Protein AF-A0A2T9YBQ9-F1 (afdb_monomer_lite)

Secondary structure (DSSP, 8-state):
-HHHHHHHHHTT--HHHHHHHHHS-TTTSS-GGGS-HHHHHHHHHHHHHHHS---HHHHHTEEEEEEEE-SSEEEEEEEEEEEEETTEEEEEEEEEE--S-TTS-HHHHHHHHHHHS-SS--EEEETTEEEEEEEBS-EETTEEEEEPPHHHHHHHHHHHHHTTS-TTPPPPPTTSSSSHHHHTTT--SSSSSTT---S-THHHHHH--SSSPPP-HHHHHHHHHHHHHHHHHHHTT-----EEEE---SHHHHHHHHHHTS-HHHHHHHHHHHHHHHHHHTT---SEEEETTSHHHHHHHHHHHHHHHHTT-EEEEEEEEEEETTTTEEE-GGGEEEEE-TTT--EEEEETTT--EEEEEEEEEEEE-GGGGHHHHHHHHHTTSSEEESHHHHHHHHHHHHH----EE-EEETTT--SSPEETTEEEEEE-HHHHHHTHHHHTTTTTT-SS-TTS--S-SEEEEEGGGHHIIIIIHHHHHHHHT-PPPSEEEEEPPEEETTEEP-GGGT----HHHHHHHH-HHHHHHHHHHH--SSS-EEE-HHHHHHHIIIIIIIIIIHHHHHHT-TT----HHHHHHHHHHTTTSPPPTTTHHHHHHHHHHHHHHHHHHHTT-HHHHHHHHHHHHHHHHHHHHHH-HHHHTT---SHHHHHHHHHHHHHHHHHHHHHHHHHTTT-HHHHHHHHHHTT--GGG-SGGGGSTTTTHHHHTTT-SSPP-SPPPSSPPPPGGG--

Structure (mmCIF, N/CA/C/O backbone):
data_AF-A0A2T9YBQ9-F1
#
_entry.id   AF-A0A2T9YBQ9-F1
#
loop_
_atom_site.group_PDB
_atom_site.id
_atom_site.type_symbol
_atom_site.label_atom_id
_atom_site.label_alt_id
_atom_site.label_comp_id
_atom_site.label_asym_id
_atom_site.label_entity_id
_atom_site.label_seq_id
_atom_site.pdbx_PDB_ins_code
_atom_site.Cartn_x
_atom_site.Cartn_y
_atom_site.Cartn_z
_atom_site.occupancy
_atom_site.B_iso_or_equiv
_atom_site.auth_seq_id
_atom_site.auth_comp_id
_atom_site.auth_asym_id
_atom_site.auth_atom_id
_atom_site.pdbx_PDB_model_num
ATOM 1 N N . MET A 1 1 ? -46.581 42.045 7.851 1.00 45.12 1 MET A N 1
ATOM 2 C CA . MET A 1 1 ? -45.590 42.757 7.007 1.00 45.12 1 MET A CA 1
ATOM 3 C C . MET A 1 1 ? -45.022 43.959 7.745 1.00 45.12 1 MET A C 1
ATOM 5 O O . MET A 1 1 ? -43.807 44.062 7.812 1.00 45.12 1 MET A O 1
ATOM 9 N N . GLU A 1 2 ? -45.855 44.799 8.362 1.00 39.41 2 GLU A N 1
ATOM 10 C CA . GLU A 1 2 ? -45.405 45.966 9.147 1.00 39.41 2 GLU A CA 1
ATOM 11 C C . GLU A 1 2 ? -44.519 45.596 10.350 1.00 39.41 2 GLU A C 1
ATOM 13 O O . GLU A 1 2 ? -43.475 46.206 10.550 1.00 39.41 2 GLU A O 1
ATOM 18 N N . THR A 1 3 ? -44.830 44.508 11.060 1.00 45.53 3 THR A N 1
ATOM 19 C CA . THR A 1 3 ? -44.024 43.983 12.183 1.00 45.53 3 THR A CA 1
ATOM 20 C C . THR A 1 3 ? -42.612 43.534 11.789 1.00 45.53 3 THR A C 1
ATOM 22 O O . THR A 1 3 ? -41.684 43.630 12.582 1.00 45.53 3 THR A O 1
ATOM 25 N N . GLN A 1 4 ? -42.419 43.083 10.546 1.00 47.16 4 GLN A N 1
ATOM 26 C CA . GLN A 1 4 ? -41.115 42.630 10.046 1.00 47.16 4 GLN A CA 1
ATOM 27 C C . GLN A 1 4 ? -40.284 43.796 9.487 1.00 47.16 4 GLN A C 1
ATOM 29 O O . GLN A 1 4 ? -39.059 43.769 9.548 1.00 47.16 4 GLN A O 1
ATOM 34 N N . GLN A 1 5 ? -40.946 44.839 8.973 1.00 45.41 5 GLN A N 1
ATOM 35 C CA . GLN A 1 5 ? -40.289 46.077 8.546 1.00 45.41 5 GLN A CA 1
ATOM 36 C C . GLN A 1 5 ? -39.835 46.925 9.741 1.00 45.41 5 GLN A C 1
ATOM 38 O O . GLN A 1 5 ? -38.756 47.506 9.678 1.00 45.41 5 GLN A O 1
ATOM 43 N N . SER A 1 6 ? -40.611 46.952 10.830 1.00 46.38 6 SER A N 1
ATOM 44 C CA . SER A 1 6 ? -40.236 47.625 12.084 1.00 46.38 6 SER A CA 1
ATOM 45 C C . SER A 1 6 ? -38.984 46.995 12.708 1.00 46.38 6 SER A C 1
ATOM 47 O O . SER A 1 6 ? -38.005 47.700 12.918 1.00 46.38 6 SER A O 1
ATOM 49 N N . SER A 1 7 ? -38.942 45.665 12.852 1.00 42.62 7 SER A N 1
ATOM 50 C CA . SER A 1 7 ? -37.766 44.952 13.380 1.00 42.62 7 SER A CA 1
ATOM 51 C C . SER A 1 7 ? -36.479 45.186 12.570 1.00 42.62 7 SER A C 1
ATOM 53 O O . SER A 1 7 ? -35.392 45.202 13.142 1.00 42.62 7 SER A O 1
ATOM 55 N N . LEU A 1 8 ? -36.580 45.372 11.249 1.00 41.53 8 LEU A N 1
ATOM 56 C CA . LEU A 1 8 ? -35.427 45.635 10.379 1.00 41.53 8 LEU A CA 1
ATOM 57 C C . LEU A 1 8 ? -35.014 47.117 10.376 1.00 41.53 8 LEU A C 1
ATOM 59 O O . LEU A 1 8 ? -33.840 47.418 10.167 1.00 41.53 8 LEU A O 1
ATOM 63 N N . LYS A 1 9 ? -35.943 48.041 10.649 1.00 43.59 9 LYS A N 1
ATOM 64 C CA . LYS A 1 9 ? -35.613 49.450 10.910 1.00 43.59 9 LYS A CA 1
ATOM 65 C C . LYS A 1 9 ? -34.861 49.619 12.223 1.00 43.59 9 LYS A C 1
ATOM 67 O O . LYS A 1 9 ? -33.864 50.334 12.244 1.00 43.59 9 LYS A O 1
ATOM 72 N N . ASP A 1 10 ? -35.278 48.907 13.267 1.00 41.81 10 ASP A N 1
ATOM 73 C CA . ASP A 1 10 ? -34.618 48.937 14.580 1.00 41.81 10 ASP A CA 1
ATOM 74 C C . ASP A 1 10 ? -33.202 48.329 14.535 1.00 41.81 10 ASP A C 1
ATOM 76 O O . ASP A 1 10 ? -32.347 48.659 15.350 1.00 41.81 10 ASP A O 1
ATOM 80 N N . GLN A 1 11 ? -32.915 47.500 13.522 1.00 41.75 11 GLN A N 1
ATOM 81 C CA . GLN A 1 11 ? -31.577 46.982 13.203 1.00 41.75 11 GLN A CA 1
ATOM 82 C C . GLN A 1 11 ? -30.761 47.896 12.264 1.00 41.75 11 GLN A C 1
ATOM 84 O O . GLN A 1 11 ? -29.688 47.509 11.801 1.00 41.75 11 GLN A O 1
ATOM 89 N N . GLY A 1 12 ? -31.246 49.109 11.974 1.00 32.28 12 GLY A N 1
ATOM 90 C CA . GLY A 1 12 ? -30.507 50.144 11.245 1.00 32.28 12 GLY A CA 1
ATOM 91 C C . GLY A 1 12 ? -30.536 50.036 9.716 1.00 32.28 12 GLY A C 1
ATOM 92 O O . GLY A 1 12 ? -29.762 50.721 9.043 1.00 32.28 12 GLY A O 1
ATOM 93 N N . TYR A 1 13 ? -31.407 49.206 9.127 1.00 39.28 13 TYR A N 1
ATOM 94 C CA . TYR A 1 13 ? -31.512 49.092 7.669 1.00 39.28 13 TYR A CA 1
ATOM 95 C C . TYR A 1 13 ? -32.348 50.223 7.053 1.00 39.28 13 TYR A C 1
ATOM 97 O O . TYR A 1 13 ? -33.423 50.574 7.537 1.00 39.28 13 TYR A O 1
ATOM 105 N N . SER A 1 14 ? -31.875 50.774 5.929 1.00 38.75 14 SER A N 1
ATOM 106 C CA . SER A 1 14 ? -32.572 51.856 5.226 1.00 38.75 14 SER A CA 1
ATOM 107 C C . SER A 1 14 ? -33.876 51.383 4.575 1.00 38.75 14 SER A C 1
ATOM 109 O O . SER A 1 14 ? -33.999 50.242 4.121 1.00 38.75 14 SER A O 1
ATOM 111 N N . ASP A 1 15 ? -34.846 52.289 4.439 1.00 38.00 15 ASP A N 1
ATOM 112 C CA . ASP A 1 15 ? -36.146 51.996 3.816 1.00 38.00 15 ASP A CA 1
ATOM 113 C C . ASP A 1 15 ? -36.028 51.450 2.379 1.00 38.00 15 ASP A C 1
ATOM 115 O O . ASP A 1 15 ? -36.841 50.632 1.937 1.00 38.00 15 ASP A O 1
ATOM 119 N N . ALA A 1 16 ? -34.977 51.843 1.652 1.00 38.59 16 ALA A N 1
ATOM 120 C CA . ALA A 1 16 ? -34.667 51.301 0.333 1.00 38.59 16 ALA A CA 1
ATOM 121 C C . ALA A 1 16 ? -34.218 49.828 0.401 1.00 38.59 16 ALA A C 1
ATOM 123 O O . ALA A 1 16 ? -34.656 49.016 -0.416 1.00 38.59 16 ALA A O 1
ATOM 124 N N . ALA A 1 17 ? -33.404 49.457 1.395 1.00 34.75 17 ALA A N 1
ATOM 125 C CA . ALA A 1 17 ? -32.946 48.083 1.599 1.00 34.75 17 ALA A CA 1
ATOM 126 C C . ALA A 1 17 ? -34.099 47.155 2.019 1.00 34.75 17 ALA A C 1
ATOM 128 O O . ALA A 1 17 ? -34.234 46.050 1.487 1.00 34.75 17 ALA A O 1
ATOM 129 N N . ILE A 1 18 ? -34.997 47.638 2.881 1.00 41.53 18 ILE A N 1
ATOM 130 C CA . ILE A 1 18 ? -36.178 46.889 3.330 1.00 41.53 18 ILE A CA 1
ATOM 131 C C . ILE A 1 18 ? -37.141 46.628 2.155 1.00 41.53 18 ILE A C 1
ATOM 133 O O . ILE A 1 18 ? -37.628 45.507 1.981 1.00 41.53 18 ILE A O 1
ATOM 137 N N . ARG A 1 19 ? -37.358 47.612 1.267 1.00 41.44 19 ARG A N 1
ATOM 138 C CA . ARG A 1 19 ? -38.171 47.435 0.043 1.00 41.44 19 ARG A CA 1
ATOM 139 C C . ARG A 1 19 ? -37.558 46.442 -0.956 1.00 41.44 19 ARG A C 1
ATOM 141 O O . ARG A 1 19 ? -38.295 45.716 -1.631 1.00 41.44 19 ARG A O 1
ATOM 148 N N . ILE A 1 20 ? -36.229 46.366 -1.043 1.00 41.16 20 ILE A N 1
ATOM 149 C CA . ILE A 1 20 ? -35.524 45.403 -1.909 1.00 41.16 20 ILE A CA 1
ATOM 150 C C . ILE A 1 20 ? -35.637 43.975 -1.355 1.00 41.16 20 ILE A C 1
ATOM 152 O O . ILE A 1 20 ? -35.862 43.035 -2.121 1.00 41.16 20 ILE A O 1
ATOM 156 N N . MET A 1 21 ? -35.548 43.803 -0.035 1.00 38.81 21 MET A N 1
ATOM 157 C CA . MET A 1 21 ? -35.633 42.488 0.610 1.00 38.81 21 MET A CA 1
ATOM 158 C C . MET A 1 21 ? -37.030 41.857 0.514 1.00 38.81 21 MET A C 1
ATOM 160 O O . MET A 1 21 ? -37.145 40.644 0.340 1.00 38.81 21 MET A O 1
ATOM 164 N N . VAL A 1 22 ? -38.094 42.666 0.552 1.00 43.34 22 VAL A N 1
ATOM 165 C CA . VAL A 1 22 ? -39.484 42.173 0.491 1.00 43.34 22 VAL A CA 1
ATOM 166 C C . VAL A 1 22 ? -39.955 41.883 -0.950 1.00 43.34 22 VAL A C 1
ATOM 168 O O . VAL A 1 22 ? -40.821 41.032 -1.156 1.00 43.34 22 VAL A O 1
ATOM 171 N N . SER A 1 23 ? -39.383 42.523 -1.979 1.00 41.97 23 SER A N 1
ATOM 172 C CA . SER A 1 23 ? -39.882 42.424 -3.367 1.00 41.97 23 SER A CA 1
ATOM 173 C C . SER A 1 23 ? -39.279 41.290 -4.221 1.00 41.97 23 SER A C 1
ATOM 175 O O . SER A 1 23 ? -39.951 40.802 -5.132 1.00 41.97 23 SER A O 1
ATOM 177 N N . ASN A 1 24 ? -38.072 40.792 -3.916 1.00 45.44 24 ASN A N 1
ATOM 178 C CA . ASN A 1 24 ? -37.305 39.908 -4.818 1.00 45.44 24 ASN A CA 1
ATOM 179 C C . ASN A 1 24 ? -37.350 38.388 -4.525 1.00 45.44 24 ASN A C 1
ATOM 181 O O . ASN A 1 24 ? -36.619 37.621 -5.149 1.00 45.44 24 ASN A O 1
ATOM 185 N N . GLN A 1 25 ? -38.241 37.895 -3.656 1.00 43.88 25 GLN A N 1
ATOM 186 C CA . GLN A 1 25 ? -38.352 36.452 -3.344 1.00 43.88 25 GLN A CA 1
ATOM 187 C C . GLN A 1 25 ? -39.274 35.623 -4.284 1.00 43.88 25 GLN A C 1
ATOM 189 O O . GLN A 1 25 ? -39.582 34.469 -3.983 1.00 43.88 25 GLN A O 1
ATOM 194 N N . ARG A 1 26 ? -39.756 36.160 -5.420 1.00 53.16 26 ARG A N 1
ATOM 195 C CA . ARG A 1 26 ? -40.927 35.586 -6.134 1.00 53.16 26 ARG A CA 1
ATOM 196 C C . ARG A 1 26 ? -40.685 34.433 -7.138 1.00 53.16 26 ARG A C 1
ATOM 198 O O . ARG A 1 26 ? -41.618 33.655 -7.317 1.00 53.16 26 ARG A O 1
ATOM 205 N N . SER A 1 27 ? -39.523 34.263 -7.787 1.00 51.38 27 SER A N 1
ATOM 206 C CA . SER A 1 27 ? -39.368 33.290 -8.906 1.00 51.38 27 SER A CA 1
ATOM 207 C C . SER A 1 27 ? -38.785 31.917 -8.526 1.00 51.38 27 SER A C 1
ATOM 209 O O . SER A 1 27 ? -39.175 30.899 -9.100 1.00 51.38 27 SER A O 1
ATOM 211 N N . VAL A 1 28 ? -37.886 31.854 -7.540 1.00 50.31 28 VAL A N 1
ATOM 212 C CA . VAL A 1 28 ? -37.164 30.615 -7.176 1.00 50.31 28 VAL A CA 1
ATOM 213 C C . VAL A 1 28 ? -38.014 29.681 -6.299 1.00 50.31 28 VAL A C 1
ATOM 215 O O . VAL A 1 28 ? -37.904 28.465 -6.409 1.00 50.31 28 VAL A O 1
ATOM 218 N N . LYS A 1 29 ? -38.926 30.231 -5.483 1.00 50.62 29 LYS A N 1
ATOM 219 C CA . LYS A 1 29 ? -39.734 29.477 -4.503 1.00 50.62 29 LYS A CA 1
ATOM 220 C C . LYS A 1 29 ? -41.150 29.101 -4.974 1.00 50.62 29 LYS A C 1
ATOM 222 O O . LYS A 1 29 ? -41.908 28.522 -4.203 1.00 50.62 29 LYS A O 1
ATOM 227 N N . ARG A 1 30 ? -41.541 29.433 -6.215 1.00 60.00 30 ARG A N 1
ATOM 228 C CA . ARG A 1 30 ? -42.888 29.134 -6.746 1.00 60.00 30 ARG A CA 1
ATOM 229 C C . ARG A 1 30 ? -42.924 27.835 -7.568 1.00 60.00 30 ARG A C 1
ATOM 231 O O . ARG A 1 30 ? -41.986 27.584 -8.335 1.00 60.00 30 ARG A O 1
ATOM 238 N N . PRO A 1 31 ? -44.013 27.044 -7.473 1.00 67.94 31 PRO A N 1
ATOM 239 C CA . PRO A 1 31 ? -44.248 25.894 -8.341 1.00 67.94 31 PRO A CA 1
ATOM 240 C C . PRO A 1 31 ? -44.145 26.255 -9.824 1.00 67.94 31 PRO A C 1
ATOM 242 O O . PRO A 1 31 ? -44.698 27.257 -10.278 1.00 67.94 31 PRO A O 1
ATOM 245 N N . THR A 1 32 ? -43.418 25.437 -10.584 1.00 74.69 32 THR A N 1
ATOM 246 C CA . THR A 1 32 ? -43.042 25.715 -11.980 1.00 74.69 32 THR A CA 1
ATOM 247 C C . THR A 1 32 ? -44.249 25.908 -12.907 1.00 74.69 32 THR A C 1
ATOM 249 O O . THR A 1 32 ? -44.202 26.724 -13.825 1.00 74.69 32 THR A O 1
ATOM 252 N N . ASN A 1 33 ? -45.362 25.226 -12.635 1.00 77.38 33 ASN A N 1
ATOM 253 C CA . ASN A 1 33 ? -46.622 25.357 -13.371 1.00 77.38 33 ASN A CA 1
ATOM 254 C C . ASN A 1 33 ? -47.282 26.740 -13.207 1.00 77.38 33 ASN A C 1
ATOM 256 O O . ASN A 1 33 ? -47.965 27.201 -14.124 1.00 77.38 33 ASN A O 1
ATOM 260 N N . LEU A 1 34 ? -47.021 27.437 -12.097 1.00 77.44 34 LEU A N 1
ATOM 261 C CA . LEU A 1 34 ? -47.607 28.741 -11.764 1.00 77.44 34 LEU A CA 1
ATOM 262 C C . LEU A 1 34 ? -46.753 29.939 -12.220 1.00 77.44 34 LEU A C 1
ATOM 264 O O . LEU A 1 34 ? -47.116 31.087 -11.968 1.00 77.44 34 LEU A O 1
ATOM 268 N N . LEU A 1 35 ? -45.614 29.701 -12.880 1.00 79.75 35 LEU A N 1
ATOM 269 C CA . LEU A 1 35 ? -44.734 30.770 -13.361 1.00 79.75 35 LEU A CA 1
ATOM 270 C C . LEU A 1 35 ? -45.268 31.428 -14.642 1.00 79.75 35 LEU A C 1
ATOM 272 O O . LEU A 1 35 ? -45.827 30.752 -15.520 1.00 79.75 35 LEU A O 1
ATOM 276 N N . SER A 1 36 ? -45.041 32.743 -14.761 1.00 86.19 36 SER A N 1
ATOM 277 C CA . SER A 1 36 ? -45.232 33.485 -16.013 1.00 86.19 36 SER A CA 1
ATOM 278 C C . SER A 1 36 ? -44.290 32.941 -17.093 1.00 86.19 36 SER A C 1
ATOM 280 O O . SER A 1 36 ? -43.245 32.373 -16.773 1.00 86.19 36 SER A O 1
ATOM 282 N N . LEU A 1 37 ? -44.612 33.113 -18.381 1.00 84.94 37 LEU A N 1
ATOM 283 C CA . LEU A 1 37 ? -43.751 32.601 -19.458 1.00 84.94 37 LEU A CA 1
ATOM 284 C C . LEU A 1 37 ? -42.340 33.213 -19.408 1.00 84.94 37 LEU A C 1
ATOM 286 O O . LEU A 1 37 ? -41.359 32.528 -19.696 1.00 84.94 37 LEU A O 1
ATOM 290 N N . LYS A 1 38 ? -42.222 34.474 -18.976 1.00 86.12 38 LYS A N 1
ATOM 291 C CA . LYS A 1 38 ? -40.933 35.137 -18.767 1.00 86.12 38 LYS A CA 1
ATOM 292 C C . LYS A 1 38 ? -40.123 34.458 -17.664 1.00 86.12 38 LYS A C 1
ATOM 294 O O . LYS A 1 38 ? -39.013 34.003 -17.928 1.00 86.12 38 LYS A O 1
ATOM 299 N N . ASP A 1 39 ? -40.700 34.313 -16.474 1.00 82.94 39 ASP A N 1
ATOM 300 C CA . ASP A 1 39 ? -40.005 33.707 -15.330 1.00 82.94 39 ASP A CA 1
ATOM 301 C C . ASP A 1 39 ? -39.685 32.229 -15.586 1.00 82.94 39 ASP A C 1
ATOM 303 O O . ASP A 1 39 ? -38.631 31.728 -15.197 1.00 82.94 39 ASP A O 1
ATOM 307 N N . LEU A 1 40 ? -40.572 31.529 -16.297 1.00 86.62 40 LEU A N 1
ATOM 308 C CA . LEU A 1 40 ? -40.365 30.150 -16.720 1.00 86.62 40 LEU A CA 1
ATOM 309 C C . LEU A 1 40 ? -39.225 30.031 -17.738 1.00 86.62 40 LEU A C 1
ATOM 311 O O . LEU A 1 40 ? -38.442 29.086 -17.657 1.00 86.62 40 LEU A O 1
ATOM 315 N N . THR A 1 41 ? -39.092 30.987 -18.663 1.00 88.94 41 THR A N 1
ATOM 316 C CA . THR A 1 41 ? -37.965 31.050 -19.608 1.00 88.94 41 THR A CA 1
ATOM 317 C C . THR A 1 41 ? -36.649 31.228 -18.856 1.00 88.94 41 THR A C 1
ATOM 319 O O . THR A 1 41 ? -35.698 30.488 -19.099 1.00 88.94 41 THR A O 1
ATOM 322 N N . GLU A 1 42 ? -36.596 32.168 -17.910 1.00 83.19 42 GLU A N 1
ATOM 323 C CA . GLU A 1 42 ? -35.406 32.423 -17.091 1.00 83.19 42 GLU A CA 1
ATOM 324 C C . GLU A 1 42 ? -35.012 31.189 -16.268 1.00 83.19 42 GLU A C 1
ATOM 326 O O . GLU A 1 42 ? -33.870 30.726 -16.342 1.00 83.19 42 GLU A O 1
ATOM 331 N N . LYS A 1 43 ? -35.983 30.582 -15.574 1.00 80.62 43 LYS A N 1
ATOM 332 C CA . LYS A 1 43 ? -35.782 29.370 -14.772 1.00 80.62 43 LYS A CA 1
ATOM 333 C C . LYS A 1 43 ? -35.337 28.175 -15.616 1.00 80.62 43 LYS A C 1
ATOM 335 O O . LYS A 1 43 ? -34.423 27.459 -15.217 1.00 80.62 43 LYS A O 1
ATOM 340 N N . THR A 1 44 ? -35.933 27.967 -16.790 1.00 87.12 44 THR A N 1
ATOM 341 C CA . THR A 1 44 ? -35.586 26.837 -17.669 1.00 87.12 44 THR A CA 1
ATOM 342 C C . THR A 1 44 ? -34.206 27.031 -18.302 1.00 87.12 44 THR A C 1
ATOM 344 O O . THR A 1 44 ? -33.412 26.095 -18.301 1.00 87.12 44 THR A O 1
ATOM 347 N N . CYS A 1 45 ? -33.862 28.239 -18.771 1.00 84.50 45 CYS A N 1
ATOM 348 C CA . CYS A 1 45 ? -32.507 28.553 -19.247 1.00 84.50 45 CYS A CA 1
ATOM 349 C C . CYS A 1 45 ? -31.455 28.269 -18.170 1.00 84.50 45 CYS A C 1
ATOM 351 O O . CYS A 1 45 ? -30.425 27.655 -18.452 1.00 84.50 45 CYS A O 1
ATOM 353 N N . TRP A 1 46 ? -31.721 28.708 -16.939 1.00 77.94 46 TRP A N 1
ATOM 354 C CA . TRP A 1 46 ? -30.823 28.508 -15.809 1.00 77.94 46 TRP A CA 1
ATOM 355 C C . TRP A 1 46 ? -30.675 27.023 -15.447 1.00 77.94 46 TRP A C 1
ATOM 357 O O . TRP A 1 46 ? -29.550 26.538 -15.361 1.00 77.94 46 TRP A O 1
ATOM 367 N N . LEU A 1 47 ? -31.780 26.274 -15.341 1.00 71.88 47 LEU A N 1
ATOM 368 C CA . LEU A 1 47 ? -31.757 24.835 -15.050 1.00 71.88 47 LEU A CA 1
ATOM 369 C C . LEU A 1 47 ? -31.055 24.025 -16.147 1.00 71.88 47 LEU A C 1
ATOM 371 O O . LEU A 1 47 ? -30.311 23.104 -15.838 1.00 71.88 47 LEU A O 1
ATOM 375 N N . LEU A 1 48 ? -31.227 24.361 -17.427 1.00 80.19 48 LEU A N 1
ATOM 376 C CA . LEU A 1 48 ? -30.519 23.669 -18.511 1.00 80.19 48 LEU A CA 1
ATOM 377 C C . LEU A 1 48 ? -29.021 23.993 -18.534 1.00 80.19 48 LEU A C 1
ATOM 379 O O . LEU A 1 48 ? -28.205 23.109 -18.803 1.00 80.19 48 LEU A O 1
ATOM 383 N N . ALA A 1 49 ? -28.645 25.233 -18.217 1.00 69.94 49 ALA A N 1
ATOM 384 C CA . ALA A 1 49 ? -27.244 25.614 -18.072 1.00 69.94 49 ALA A CA 1
ATOM 385 C C . ALA A 1 49 ? -26.584 24.897 -16.887 1.00 69.94 49 ALA A C 1
ATOM 387 O O . ALA A 1 49 ? -25.479 24.373 -17.029 1.00 69.94 49 ALA A O 1
ATOM 388 N N . ALA A 1 50 ? -27.279 24.843 -15.748 1.00 59.72 50 ALA A N 1
ATOM 389 C CA . ALA A 1 50 ? -26.799 24.224 -14.521 1.00 59.72 50 ALA A CA 1
ATOM 390 C C . ALA A 1 50 ? -26.766 22.691 -14.621 1.00 59.72 50 ALA A C 1
ATOM 392 O O . ALA A 1 50 ? -25.726 22.084 -14.389 1.00 59.72 50 ALA A O 1
ATOM 393 N N . CYS A 1 51 ? -27.871 22.057 -15.020 1.00 58.97 51 CYS A N 1
ATOM 394 C CA . CYS A 1 51 ? -28.006 20.600 -15.017 1.00 58.97 51 CYS A CA 1
ATOM 395 C C . CYS A 1 51 ? -27.423 19.919 -16.264 1.00 58.97 51 CYS A C 1
ATOM 397 O O . CYS A 1 51 ? -27.090 18.738 -16.214 1.00 58.97 51 CYS A O 1
ATOM 399 N N . GLY A 1 52 ? -27.325 20.628 -17.392 1.00 57.56 52 GLY A N 1
ATOM 400 C CA . GLY A 1 52 ? -26.763 20.097 -18.638 1.00 57.56 52 GLY A CA 1
ATOM 401 C C . GLY A 1 52 ? -25.308 20.491 -18.891 1.00 57.56 52 GLY A C 1
ATOM 402 O O . GLY A 1 52 ? -24.756 20.120 -19.926 1.00 57.56 52 GLY A O 1
ATOM 403 N N . PHE A 1 53 ? -24.704 21.295 -18.004 1.00 52.12 53 PHE A N 1
ATOM 404 C CA . PHE A 1 53 ? -23.406 21.956 -18.217 1.00 52.12 53 PHE A CA 1
ATOM 405 C C . PHE A 1 53 ? -23.309 22.696 -19.557 1.00 52.12 53 PHE A C 1
ATOM 407 O O . PHE A 1 53 ? -22.255 22.773 -20.201 1.00 52.12 53 PHE A O 1
ATOM 414 N N . MET A 1 54 ? -24.436 23.227 -20.023 1.00 66.69 54 MET A N 1
ATOM 415 C CA . MET A 1 54 ? -24.515 23.830 -21.340 1.00 66.69 54 MET A CA 1
ATOM 416 C C . MET A 1 54 ? -24.188 25.317 -21.259 1.00 66.69 54 MET A C 1
ATOM 418 O O . MET A 1 54 ? -24.831 26.092 -20.554 1.00 66.69 54 MET A O 1
ATOM 422 N N . ARG A 1 55 ? -23.207 25.745 -22.057 1.00 68.69 55 ARG A N 1
ATOM 423 C CA . ARG A 1 55 ? -22.988 27.169 -22.337 1.00 68.69 55 ARG A CA 1
ATOM 424 C C . ARG A 1 55 ? -24.226 27.738 -23.027 1.00 68.69 55 ARG A C 1
ATOM 426 O O . ARG A 1 55 ? -24.899 27.017 -23.760 1.00 68.69 55 ARG A O 1
ATOM 433 N N . ALA A 1 56 ? -24.453 29.046 -22.918 1.00 77.44 56 ALA A N 1
ATOM 434 C CA . ALA A 1 56 ? -25.526 29.715 -23.659 1.00 77.44 56 ALA A CA 1
ATOM 435 C C . ALA A 1 56 ? -25.471 29.417 -25.174 1.00 77.44 56 ALA A C 1
ATOM 437 O O . ALA A 1 56 ? -26.505 29.222 -25.801 1.00 77.44 56 ALA A O 1
ATOM 438 N N . SER A 1 57 ? -24.267 29.276 -25.747 1.00 80.88 57 SER A N 1
ATOM 439 C CA . SER A 1 57 ? -24.071 28.865 -27.144 1.00 80.88 57 SER A CA 1
ATOM 440 C C . SER A 1 57 ? -24.502 27.426 -27.438 1.00 80.88 57 SER A C 1
ATOM 442 O O . SER A 1 57 ? -24.928 27.140 -28.548 1.00 80.88 57 SER A O 1
ATOM 444 N N . ASN A 1 58 ? -24.376 26.516 -26.470 1.00 80.12 58 ASN A N 1
ATOM 445 C CA . ASN A 1 58 ? -24.806 25.125 -26.615 1.00 80.12 58 ASN A CA 1
ATOM 446 C C . ASN A 1 58 ? -26.324 25.029 -26.463 1.00 80.12 58 ASN A C 1
ATOM 448 O O . ASN A 1 58 ? -26.965 24.369 -27.269 1.00 80.12 58 ASN A O 1
ATOM 452 N N . ILE A 1 59 ? -26.896 25.762 -25.501 1.00 86.56 59 ILE A N 1
ATOM 453 C CA . ILE A 1 59 ? -28.350 25.890 -25.324 1.00 86.56 59 ILE A CA 1
ATOM 454 C C . ILE A 1 59 ? -28.999 26.468 -26.583 1.00 86.56 59 ILE A C 1
ATOM 456 O O . ILE A 1 59 ? -30.012 25.960 -27.054 1.00 86.56 59 ILE A O 1
ATOM 460 N N . HIS A 1 60 ? -28.381 27.494 -27.170 1.00 89.69 60 HIS A N 1
ATOM 461 C CA . HIS A 1 60 ? -28.823 28.074 -28.434 1.00 89.69 60 HIS A CA 1
ATOM 462 C C . HIS A 1 60 ? -28.836 27.051 -29.580 1.00 89.69 60 HIS A C 1
ATOM 464 O O . HIS A 1 60 ? -29.606 27.203 -30.515 1.00 89.69 60 HIS A O 1
ATOM 470 N N . ARG A 1 61 ? -27.992 26.015 -29.539 1.00 88.25 61 ARG A N 1
ATOM 471 C CA . ARG A 1 61 ? -27.860 24.997 -30.598 1.00 88.25 61 ARG A CA 1
ATOM 472 C C . ARG A 1 61 ? -28.618 23.703 -30.295 1.00 88.25 61 ARG A C 1
ATOM 474 O O . ARG A 1 61 ? -28.373 22.692 -30.952 1.00 88.25 61 ARG A O 1
ATOM 481 N N . ILE A 1 62 ? -29.496 23.715 -29.293 1.00 90.56 62 ILE A N 1
ATOM 482 C CA . ILE A 1 62 ? -30.407 22.600 -29.038 1.00 90.56 62 ILE A CA 1
ATOM 483 C C . ILE A 1 62 ? -31.429 22.556 -30.166 1.00 90.56 62 ILE A C 1
ATOM 485 O O . ILE A 1 62 ? -32.178 23.515 -30.360 1.00 90.56 62 ILE A O 1
ATOM 489 N N . ASP A 1 63 ? -31.484 21.416 -30.844 1.00 90.31 63 ASP A N 1
ATOM 490 C CA . ASP A 1 63 ? -32.577 21.096 -31.748 1.00 90.31 63 ASP A CA 1
ATOM 491 C C . ASP A 1 63 ? -33.741 20.493 -30.949 1.00 90.31 63 ASP A C 1
ATOM 493 O O . ASP A 1 63 ? -33.663 19.381 -30.409 1.00 90.31 63 ASP A O 1
ATOM 497 N N . VAL A 1 64 ? -34.832 21.253 -30.844 1.00 88.94 64 VAL A N 1
ATOM 498 C CA . VAL A 1 64 ? -36.008 20.850 -30.067 1.00 88.94 64 VAL A CA 1
ATOM 499 C C . VAL A 1 64 ? -36.787 19.701 -30.712 1.00 88.94 64 VAL A C 1
ATOM 501 O O . VAL A 1 64 ? -37.426 18.939 -29.987 1.00 88.94 64 VAL A O 1
ATOM 504 N N . VAL A 1 65 ? -36.725 19.546 -32.039 1.00 88.94 65 VAL A N 1
ATOM 505 C CA . VAL A 1 65 ? -37.418 18.466 -32.767 1.00 88.94 65 VAL A CA 1
ATOM 506 C C . VAL A 1 65 ? -36.738 17.137 -32.478 1.00 88.94 65 VAL A C 1
ATOM 508 O O . VAL A 1 65 ? -37.397 16.127 -32.253 1.00 88.94 65 VAL A O 1
ATOM 511 N N . ARG A 1 66 ? -35.406 17.156 -32.400 1.00 86.88 66 ARG A N 1
ATOM 512 C CA . ARG A 1 66 ? -34.585 15.970 -32.127 1.00 86.88 66 ARG A CA 1
ATOM 513 C C . ARG A 1 66 ? -34.438 15.652 -30.636 1.00 86.88 66 ARG A C 1
ATOM 515 O O . ARG A 1 66 ? -33.748 14.703 -30.272 1.00 86.88 66 ARG A O 1
ATOM 522 N N . THR A 1 67 ? -35.065 16.442 -29.765 1.00 88.31 67 THR A N 1
ATOM 523 C CA . THR A 1 67 ? -35.041 16.239 -28.313 1.00 88.31 67 THR A CA 1
ATOM 524 C C . THR A 1 67 ? -36.086 15.203 -27.897 1.00 88.31 67 THR A C 1
ATOM 526 O O . THR A 1 67 ? -37.274 15.384 -28.164 1.00 88.31 67 THR A O 1
ATOM 529 N N . THR A 1 68 ? -35.675 14.154 -27.180 1.00 88.62 68 THR A N 1
ATOM 530 C CA . THR A 1 68 ? -36.595 13.133 -26.651 1.00 88.62 68 THR A CA 1
ATOM 531 C C . THR A 1 68 ? -36.878 13.350 -25.165 1.00 88.62 68 THR A C 1
ATOM 533 O O . THR A 1 68 ? -35.974 13.638 -24.382 1.00 88.62 68 THR A O 1
ATOM 536 N N . LEU A 1 69 ? -38.146 13.232 -24.765 1.00 88.38 69 LEU A N 1
ATOM 537 C CA . LEU A 1 69 ? -38.611 13.419 -23.388 1.00 88.38 69 LEU A CA 1
ATOM 538 C C . LEU A 1 69 ? -39.247 12.123 -22.875 1.00 88.38 69 LEU A C 1
ATOM 540 O O . LEU A 1 69 ? -40.093 11.553 -23.554 1.00 88.38 69 LEU A O 1
ATOM 544 N N . SER A 1 70 ? -38.861 11.694 -21.676 1.00 85.56 70 SER A N 1
ATOM 545 C CA . SER A 1 70 ? -39.509 10.636 -20.896 1.00 85.56 70 SER A CA 1
ATOM 546 C C . SER A 1 70 ? -39.970 11.178 -19.539 1.00 85.56 70 SER A C 1
ATOM 548 O O . SER A 1 70 ? -39.688 12.326 -19.178 1.00 85.56 70 SER A O 1
ATOM 550 N N . ASP A 1 71 ? -40.647 10.348 -18.747 1.00 73.62 71 ASP A N 1
ATOM 551 C CA . ASP A 1 71 ? -41.076 10.731 -17.394 1.00 73.62 71 ASP A CA 1
ATOM 552 C C . ASP A 1 71 ? -39.895 11.005 -16.456 1.00 73.62 71 ASP A C 1
ATOM 554 O O . ASP A 1 71 ? -39.968 11.864 -15.577 1.00 73.62 71 ASP A O 1
ATOM 558 N N . THR A 1 72 ? -38.770 10.329 -16.694 1.00 70.62 72 THR A N 1
ATOM 559 C CA . THR A 1 72 ? -37.588 10.339 -15.824 1.00 70.62 72 THR A CA 1
ATOM 560 C C . THR A 1 72 ? -36.390 11.096 -16.402 1.00 70.62 72 THR A C 1
ATOM 562 O O . THR A 1 72 ? -35.393 11.284 -15.699 1.00 70.62 72 THR A O 1
ATOM 565 N N . SER A 1 73 ? -36.432 11.542 -17.664 1.00 77.62 73 SER A N 1
ATOM 566 C CA . SER A 1 73 ? -35.316 12.260 -18.295 1.00 77.62 73 SER A CA 1
ATOM 567 C C . SER A 1 73 ? -35.695 13.013 -19.571 1.00 77.62 73 SER A C 1
ATOM 569 O O . SER A 1 73 ? -36.673 12.691 -20.232 1.00 77.62 73 SER A O 1
ATOM 571 N N . VAL A 1 74 ? -34.861 13.971 -19.970 1.00 82.50 74 VAL A N 1
ATOM 572 C CA . VAL A 1 74 ? -34.881 14.612 -21.290 1.00 82.50 74 VAL A CA 1
ATOM 573 C C . VAL A 1 74 ? -33.510 14.458 -21.949 1.00 82.50 74 VAL A C 1
ATOM 575 O O . VAL A 1 74 ? -32.481 14.653 -21.303 1.00 82.50 74 VAL A O 1
ATOM 578 N N . ARG A 1 75 ? -33.467 14.084 -23.229 1.00 86.38 75 ARG A N 1
ATOM 579 C CA . ARG A 1 75 ? -32.240 13.974 -24.025 1.00 86.38 75 ARG A CA 1
ATOM 580 C C . ARG A 1 75 ? -32.253 15.030 -25.123 1.00 86.38 75 ARG A C 1
ATOM 582 O O . ARG A 1 75 ? -32.973 14.895 -26.106 1.00 86.38 75 ARG A O 1
ATOM 589 N N . PHE A 1 76 ? -31.424 16.053 -24.959 1.00 86.44 76 PHE A N 1
ATOM 590 C CA . PHE A 1 76 ? -31.192 17.100 -25.948 1.00 86.44 76 PHE A CA 1
ATOM 591 C C . PHE A 1 76 ? -30.183 16.651 -26.999 1.00 86.44 76 PHE A C 1
ATOM 593 O O . PHE A 1 76 ? -29.218 15.951 -26.681 1.00 86.44 76 PHE A O 1
ATOM 600 N N . VAL A 1 77 ? -30.369 17.111 -28.234 1.00 87.19 77 VAL A N 1
ATOM 601 C CA . VAL A 1 77 ? -29.382 16.986 -29.309 1.00 87.19 77 VAL A CA 1
ATOM 602 C C . VAL A 1 77 ? -28.805 18.368 -29.584 1.00 87.19 77 VAL A C 1
ATOM 604 O O . VAL A 1 77 ? -29.522 19.274 -30.008 1.00 87.19 77 VAL A O 1
ATOM 607 N N . ILE A 1 78 ? -27.512 18.536 -29.298 1.00 86.88 78 ILE A N 1
ATOM 608 C CA . ILE A 1 78 ? -26.781 19.778 -29.554 1.00 86.88 78 ILE A CA 1
ATOM 609 C C . ILE A 1 78 ? -26.031 19.616 -30.873 1.00 86.88 78 ILE A C 1
ATOM 611 O O . ILE A 1 78 ? -25.164 18.748 -31.007 1.00 86.88 78 ILE A O 1
ATOM 615 N N . VAL A 1 79 ? -26.351 20.476 -31.832 1.00 82.44 79 VAL A N 1
ATOM 616 C CA . VAL A 1 79 ? -25.756 20.463 -33.169 1.00 82.44 79 VAL A CA 1
ATOM 617 C C . VAL A 1 79 ? -24.461 21.288 -33.143 1.00 82.44 79 VAL A C 1
ATOM 619 O O . VAL A 1 79 ? -24.509 22.506 -32.977 1.00 82.44 79 VAL A O 1
ATOM 622 N N . ALA A 1 80 ? -23.290 20.639 -33.238 1.00 69.62 80 ALA A N 1
ATOM 623 C CA . ALA A 1 80 ? -21.975 21.276 -33.052 1.00 69.62 80 ALA A CA 1
ATOM 624 C C . ALA A 1 80 ? -20.949 20.911 -34.159 1.00 69.62 80 ALA A C 1
ATOM 626 O O . ALA A 1 80 ? -19.919 20.296 -33.892 1.00 69.62 80 ALA A O 1
ATOM 627 N N . PRO A 1 81 ? -21.149 21.362 -35.411 1.00 56.91 81 PRO A N 1
ATOM 628 C CA . PRO A 1 81 ? -20.430 20.881 -36.597 1.00 56.91 81 PRO A CA 1
ATOM 629 C C . PRO A 1 81 ? -18.935 21.249 -36.699 1.00 56.91 81 PRO A C 1
ATOM 631 O O . PRO A 1 81 ? -18.275 20.814 -37.638 1.00 56.91 81 PRO A O 1
ATOM 634 N N . LYS A 1 82 ? -18.382 22.047 -35.770 1.00 52.78 82 LYS A N 1
ATOM 635 C CA . LYS A 1 82 ? -16.952 22.427 -35.760 1.00 52.78 82 LYS A CA 1
ATOM 636 C C . LYS A 1 82 ? -16.048 21.411 -35.053 1.00 52.78 82 LYS A C 1
ATOM 638 O O . LYS A 1 82 ? -14.846 21.419 -35.294 1.00 52.78 82 LYS A O 1
ATOM 643 N N . GLU A 1 83 ? -16.595 20.547 -34.204 1.00 54.97 83 GLU A N 1
ATOM 644 C CA . GLU A 1 83 ? -15.830 19.468 -33.578 1.00 54.97 83 GLU A CA 1
ATOM 645 C C . GLU A 1 83 ? -15.924 18.245 -34.507 1.00 54.97 83 GLU A C 1
ATOM 647 O O . GLU A 1 83 ? -17.025 17.774 -34.794 1.00 54.97 83 GLU A O 1
ATOM 652 N N . LYS A 1 84 ? -14.789 17.781 -35.051 1.00 50.00 84 LYS A N 1
ATOM 653 C CA . LYS A 1 84 ? -14.721 16.604 -35.933 1.00 50.00 84 LYS A CA 1
ATOM 654 C C . LYS A 1 84 ? -14.078 15.442 -35.184 1.00 50.00 84 LYS A C 1
ATOM 656 O O . LYS A 1 84 ? -12.978 15.588 -34.659 1.00 50.00 84 LYS A O 1
ATOM 661 N N . ARG A 1 85 ? -14.714 14.269 -35.199 1.00 41.47 85 ARG A N 1
ATOM 662 C CA . ARG A 1 85 ? -14.079 12.995 -34.819 1.00 41.47 85 ARG A CA 1
ATOM 663 C C . ARG A 1 85 ? -14.099 12.106 -36.054 1.00 41.47 85 ARG A C 1
ATOM 665 O O . ARG A 1 85 ? -15.171 11.857 -36.594 1.00 41.47 85 ARG A O 1
ATOM 672 N N . GLN A 1 86 ? -12.923 11.712 -36.547 1.00 42.19 86 GLN A N 1
ATOM 673 C CA . GLN A 1 86 ? -12.789 10.941 -37.796 1.00 42.19 86 GLN A CA 1
ATOM 674 C C . GLN A 1 86 ? -13.524 11.592 -38.992 1.00 42.19 86 GLN A C 1
ATOM 676 O O . GLN A 1 86 ? -14.218 10.933 -39.758 1.00 42.19 86 GLN A O 1
ATOM 681 N N . GLY A 1 87 ? -13.430 12.921 -39.123 1.00 51.72 87 GLY A N 1
ATOM 682 C CA . GLY A 1 87 ? -13.981 13.659 -40.268 1.00 51.72 87 GLY A CA 1
ATOM 683 C C . GLY A 1 87 ? -15.492 13.930 -40.251 1.00 51.72 87 GLY A C 1
ATOM 684 O O . GLY A 1 87 ? -15.951 14.707 -41.086 1.00 51.72 87 GLY A O 1
ATOM 685 N N . ARG A 1 88 ? -16.265 13.384 -39.299 1.00 47.75 88 ARG A N 1
ATOM 686 C CA . ARG A 1 88 ? -17.723 13.606 -39.208 1.00 47.75 88 ARG A CA 1
ATOM 687 C C . ARG A 1 88 ? -18.086 14.708 -38.195 1.00 47.75 88 ARG A C 1
ATOM 689 O O . ARG A 1 88 ? -17.440 14.778 -37.144 1.00 47.75 88 ARG A O 1
ATOM 696 N N . PRO A 1 89 ? -19.099 15.558 -38.481 1.00 55.38 89 PRO A N 1
ATOM 697 C CA . PRO A 1 89 ? -19.649 16.510 -37.515 1.00 55.38 89 PRO A CA 1
ATOM 698 C C . PRO A 1 89 ? -20.102 15.795 -36.239 1.00 55.38 89 PRO A C 1
ATOM 700 O O . PRO A 1 89 ? -20.826 14.802 -36.313 1.00 55.38 89 PRO A O 1
ATOM 703 N N . ILE A 1 90 ? -19.691 16.287 -35.071 1.00 58.84 90 ILE A N 1
ATOM 704 C CA . ILE A 1 90 ? -20.113 15.701 -33.798 1.00 58.84 90 ILE A CA 1
ATOM 705 C C . ILE A 1 90 ? -21.499 16.233 -33.421 1.00 58.84 90 ILE A C 1
ATOM 707 O O . ILE A 1 90 ? -21.698 17.421 -33.155 1.00 58.84 90 ILE A O 1
ATOM 711 N N . GLU A 1 91 ? -22.465 15.325 -33.350 1.00 71.56 91 GLU A N 1
ATOM 712 C CA . GLU A 1 91 ? -23.691 15.540 -32.590 1.00 71.56 91 GLU A CA 1
ATOM 713 C C . GLU A 1 91 ? -23.412 15.227 -31.126 1.00 71.56 91 GLU A C 1
ATOM 715 O O . GLU A 1 91 ? -22.940 14.138 -30.792 1.00 71.56 91 GLU A O 1
ATOM 720 N N . ARG A 1 92 ? -23.707 16.176 -30.234 1.00 69.94 92 ARG A N 1
ATOM 721 C CA . ARG A 1 92 ? -23.482 15.983 -28.802 1.00 69.94 92 ARG A CA 1
ATOM 722 C C . ARG A 1 92 ? -24.817 15.757 -28.095 1.00 69.94 92 ARG A C 1
ATOM 724 O O . ARG A 1 92 ? -25.506 16.733 -27.783 1.00 69.94 92 ARG A O 1
ATOM 731 N N . PRO A 1 93 ? -25.214 14.499 -27.828 1.00 76.00 93 PRO A N 1
ATOM 732 C CA . PRO A 1 93 ? -26.376 14.242 -26.996 1.00 76.00 93 PRO A CA 1
ATOM 733 C C . PRO A 1 93 ? -26.091 14.675 -25.550 1.00 76.00 93 PRO A C 1
ATOM 735 O O . PRO A 1 93 ? -25.027 14.392 -25.004 1.00 76.00 93 PRO A O 1
ATOM 738 N N . CYS A 1 94 ? -27.057 15.333 -24.915 1.00 72.19 94 CYS A N 1
ATOM 739 C CA . CYS A 1 94 ? -27.013 15.708 -23.503 1.00 72.19 94 CYS A CA 1
ATOM 740 C C . CYS A 1 94 ? -28.273 15.179 -22.815 1.00 72.19 94 CYS A C 1
ATOM 742 O O . CYS A 1 94 ? -29.378 15.628 -23.114 1.00 72.19 94 CYS A O 1
ATOM 744 N N . LYS A 1 95 ? -28.125 14.195 -21.921 1.00 73.19 95 LYS A N 1
ATOM 745 C CA . LYS A 1 95 ? -29.244 13.616 -21.169 1.00 73.19 95 LYS A CA 1
ATOM 746 C C . LYS A 1 95 ? -29.294 14.219 -19.767 1.00 73.19 95 LYS A C 1
ATOM 748 O O . LYS A 1 95 ? -28.340 14.080 -19.012 1.00 73.19 95 LYS A O 1
ATOM 753 N N . ILE A 1 96 ? -30.421 14.831 -19.415 1.00 71.94 96 ILE A N 1
ATOM 754 C CA . ILE A 1 96 ? -30.703 15.384 -18.088 1.00 71.94 96 ILE A CA 1
ATOM 755 C C . ILE A 1 96 ? -31.805 14.541 -17.436 1.00 71.94 96 ILE A C 1
ATOM 757 O O . ILE A 1 96 ? -32.839 14.292 -18.053 1.00 71.94 96 ILE A O 1
ATOM 761 N N . LYS A 1 97 ? -31.591 14.072 -16.202 1.00 67.19 97 LYS A N 1
ATOM 762 C CA . LYS A 1 97 ? -32.580 13.288 -15.438 1.00 67.19 97 LYS A CA 1
ATOM 763 C C . LYS A 1 97 ? -33.529 14.195 -14.645 1.00 67.19 97 LYS A C 1
ATOM 765 O O . LYS A 1 97 ? -33.203 15.345 -14.356 1.00 67.19 97 LYS A O 1
ATOM 770 N N . ALA A 1 98 ? -34.705 13.673 -14.304 1.00 68.94 98 ALA A N 1
ATOM 771 C CA . ALA A 1 98 ? -35.642 14.335 -13.403 1.00 68.94 98 ALA A CA 1
ATOM 772 C C . ALA A 1 98 ? -35.048 14.443 -11.987 1.00 68.94 98 ALA A C 1
ATOM 774 O O . ALA A 1 98 ? -34.237 13.609 -11.585 1.00 68.94 98 ALA A O 1
ATOM 775 N N . TYR A 1 99 ? -35.451 15.475 -11.243 1.00 62.53 99 TYR A N 1
ATOM 776 C CA . TYR A 1 99 ? -35.022 15.710 -9.862 1.00 62.53 99 TYR A CA 1
ATOM 777 C C . TYR A 1 99 ? -36.210 15.559 -8.909 1.00 62.53 99 TYR A C 1
ATOM 779 O O . TYR A 1 99 ? -37.324 15.963 -9.245 1.00 62.53 99 TYR A O 1
ATOM 787 N N . ASN A 1 100 ? -35.964 15.002 -7.720 1.00 53.97 100 ASN A N 1
ATOM 788 C CA . ASN A 1 100 ? -37.018 14.691 -6.748 1.00 53.97 100 ASN A CA 1
ATOM 789 C C . ASN A 1 100 ? -37.732 15.952 -6.239 1.00 53.97 100 ASN A C 1
ATOM 791 O O . ASN A 1 100 ? -38.943 15.929 -6.023 1.00 53.97 100 ASN A O 1
ATOM 795 N N . ASN A 1 101 ? -37.017 17.077 -6.110 1.00 60.06 101 ASN A N 1
ATOM 796 C CA . ASN A 1 101 ? -37.652 18.351 -5.791 1.00 60.06 101 ASN A CA 1
ATOM 797 C C . ASN A 1 101 ? -38.336 18.928 -7.041 1.00 60.06 101 ASN A C 1
ATOM 799 O O . ASN A 1 101 ? -37.691 19.505 -7.922 1.00 60.06 101 ASN A O 1
ATOM 803 N N . LYS A 1 102 ? -39.667 18.822 -7.078 1.00 64.56 102 LYS A N 1
ATOM 804 C CA . LYS A 1 102 ? -40.526 19.326 -8.160 1.00 64.56 102 LYS A CA 1
ATOM 805 C C . LYS A 1 102 ? -40.376 20.826 -8.427 1.00 64.56 102 LYS A C 1
ATOM 807 O O . LYS A 1 102 ? -40.594 21.268 -9.555 1.00 64.56 102 LYS A O 1
ATOM 812 N N . LEU A 1 103 ? -39.952 21.616 -7.436 1.00 60.56 103 LEU A N 1
ATOM 813 C CA . LEU A 1 103 ? -39.701 23.047 -7.619 1.00 60.56 103 LEU A CA 1
ATOM 814 C C . LEU A 1 103 ? -38.472 23.310 -8.492 1.00 60.56 103 LEU A C 1
ATOM 816 O O . LEU A 1 103 ? -38.469 24.296 -9.223 1.00 60.56 103 LEU A O 1
ATOM 820 N N . MET A 1 104 ? -37.465 22.435 -8.468 1.00 63.25 104 MET A N 1
ATOM 821 C CA . MET A 1 104 ? -36.191 22.621 -9.178 1.00 63.25 104 MET A CA 1
ATOM 822 C C . MET A 1 104 ? -35.913 21.518 -10.206 1.00 63.25 104 MET A C 1
ATOM 824 O O . MET A 1 104 ? -34.776 21.313 -10.622 1.00 63.25 104 MET A O 1
ATOM 828 N N . CYS A 1 105 ? -36.948 20.798 -10.639 1.00 70.44 105 CYS A N 1
ATOM 829 C CA . CYS A 1 105 ? -36.807 19.710 -11.597 1.00 70.44 105 CYS A CA 1
ATOM 830 C C . CYS A 1 105 ? -36.615 20.241 -13.036 1.00 70.44 105 CYS A C 1
ATOM 832 O O . CYS A 1 105 ? -37.537 20.856 -13.581 1.00 70.44 105 CYS A O 1
ATOM 834 N N . PRO A 1 106 ? -35.460 19.986 -13.694 1.00 76.19 106 PRO A N 1
ATOM 835 C CA . PRO A 1 106 ? -35.188 20.474 -15.051 1.00 76.19 106 PRO A CA 1
ATOM 836 C C . PRO A 1 106 ? -36.087 19.815 -16.104 1.00 76.19 106 PRO A C 1
ATOM 838 O O . PRO A 1 106 ? -36.465 20.459 -17.080 1.00 76.19 106 PRO A O 1
ATOM 841 N N . VAL A 1 107 ? -36.469 18.552 -15.891 1.00 82.12 107 VAL A N 1
ATOM 842 C CA . VAL A 1 107 ? -37.390 17.821 -16.774 1.00 82.12 107 VAL A CA 1
ATOM 843 C C . VAL A 1 107 ? -38.794 18.419 -16.692 1.00 82.12 107 VAL A C 1
ATOM 845 O O . VAL A 1 107 ? -39.414 18.656 -17.726 1.00 82.12 107 VAL A O 1
ATOM 848 N N . ASP A 1 108 ? -39.272 18.739 -15.485 1.00 82.50 108 ASP A N 1
ATOM 849 C CA . ASP A 1 108 ? -40.586 19.364 -15.295 1.00 82.50 108 ASP A CA 1
ATOM 850 C C . ASP A 1 108 ? -40.598 20.804 -15.828 1.00 82.50 108 ASP A C 1
ATOM 852 O O . ASP A 1 108 ? -41.549 21.201 -16.497 1.00 82.50 108 ASP A O 1
ATOM 856 N N . ALA A 1 109 ? -39.519 21.567 -15.616 1.00 84.38 109 ALA A N 1
ATOM 857 C CA . ALA A 1 109 ? -39.361 22.906 -16.183 1.00 84.38 109 ALA A CA 1
ATOM 858 C C . ALA A 1 109 ? -39.362 22.898 -17.712 1.00 84.38 109 ALA A C 1
ATOM 860 O O . ALA A 1 109 ? -40.124 23.649 -18.315 1.00 84.38 109 ALA A O 1
ATOM 861 N N . TYR A 1 110 ? -38.593 22.004 -18.340 1.00 91.75 110 TYR A N 1
ATOM 862 C CA . TYR A 1 110 ? -38.623 21.827 -19.790 1.00 91.75 110 TYR A CA 1
ATOM 863 C C . TYR A 1 110 ? -40.014 21.416 -20.288 1.00 91.75 110 TYR A C 1
ATOM 865 O O . TYR A 1 110 ? -40.506 21.995 -21.256 1.00 91.75 110 TYR A O 1
ATOM 873 N N . ARG A 1 111 ? -40.668 20.453 -19.623 1.00 91.69 111 ARG A N 1
ATOM 874 C CA . ARG A 1 111 ? -42.001 19.965 -20.006 1.00 91.69 111 ARG A CA 1
ATOM 875 C C . ARG A 1 111 ? -43.033 21.094 -19.986 1.00 91.69 111 ARG A C 1
ATOM 877 O O . ARG A 1 111 ? -43.727 21.300 -20.977 1.00 91.69 111 ARG A O 1
ATOM 884 N N . ILE A 1 112 ? -43.086 21.855 -18.894 1.00 89.75 112 ILE A N 1
ATOM 885 C CA . ILE A 1 112 ? -44.027 22.971 -18.725 1.00 89.75 112 ILE A CA 1
ATOM 886 C C . ILE A 1 112 ? -43.671 24.126 -19.671 1.00 89.75 112 ILE A C 1
ATOM 888 O O . ILE A 1 112 ? -44.565 24.739 -20.250 1.00 89.75 112 ILE A O 1
ATOM 892 N N . TYR A 1 113 ? -42.381 24.411 -19.881 1.00 91.62 113 TYR A N 1
ATOM 893 C CA . TYR A 1 113 ? -41.941 25.414 -20.853 1.00 91.62 113 TYR A CA 1
ATOM 894 C C . TYR A 1 113 ? -42.409 25.058 -22.263 1.00 91.62 113 TYR A C 1
ATOM 896 O O . TYR A 1 113 ? -43.047 25.878 -22.915 1.00 91.62 113 TYR A O 1
ATOM 904 N N . LYS A 1 114 ? -42.181 23.817 -22.705 1.00 88.56 114 LYS A N 1
ATOM 905 C CA . LYS A 1 114 ? -42.609 23.341 -24.025 1.00 88.56 114 LYS A CA 1
ATOM 906 C C . LYS A 1 114 ? -44.128 23.414 -24.204 1.00 88.56 114 LYS A C 1
ATOM 908 O O . LYS A 1 114 ? -44.574 23.773 -25.281 1.00 88.56 114 LYS A O 1
ATOM 913 N N . GLN A 1 115 ? -44.906 23.131 -23.157 1.00 88.75 115 GLN A N 1
ATOM 914 C CA . GLN A 1 115 ? -46.369 23.259 -23.189 1.00 88.75 115 GLN A CA 1
ATOM 915 C C . GLN A 1 115 ? -46.849 24.714 -23.311 1.00 88.75 115 GLN A C 1
ATOM 917 O O . GLN A 1 115 ? -47.879 24.961 -23.929 1.00 88.75 115 GLN A O 1
ATOM 922 N N . LYS A 1 116 ? -46.135 25.676 -22.706 1.00 86.12 116 LYS A N 1
ATOM 923 C CA . LYS A 1 116 ? -46.526 27.099 -22.702 1.00 86.12 116 LYS A CA 1
ATOM 924 C C . LYS A 1 116 ? -45.977 27.906 -23.885 1.00 86.12 116 LYS A C 1
ATOM 926 O O . LYS A 1 116 ? -46.385 29.051 -24.070 1.00 86.12 116 LYS A O 1
ATOM 931 N N . VAL A 1 117 ? -45.038 27.360 -24.654 1.00 83.81 117 VAL A N 1
ATOM 932 C CA . VAL A 1 117 ? -44.454 28.014 -25.835 1.00 83.81 117 VAL A CA 1
ATOM 933 C C . VAL A 1 117 ? -45.199 27.574 -27.092 1.00 83.81 117 VAL A C 1
ATOM 935 O O . VAL A 1 117 ? -45.643 26.436 -27.191 1.00 83.81 117 VAL A O 1
ATOM 938 N N . ALA A 1 118 ? -45.343 28.477 -28.065 1.00 68.25 118 ALA A N 1
ATOM 939 C CA . ALA A 1 118 ? -46.048 28.183 -29.310 1.00 68.25 118 ALA A CA 1
ATOM 940 C C . ALA A 1 118 ? -45.427 26.998 -30.075 1.00 68.25 118 ALA A C 1
ATOM 942 O O . ALA A 1 118 ? -44.208 26.902 -30.207 1.00 68.25 118 ALA A O 1
ATOM 943 N N . ASN A 1 119 ? -46.282 26.162 -30.672 1.00 68.44 119 ASN A N 1
ATOM 944 C CA . ASN A 1 119 ? -45.886 24.999 -31.481 1.00 68.44 119 ASN A CA 1
ATOM 945 C C . ASN A 1 119 ? -45.316 25.357 -32.868 1.00 68.44 119 ASN A C 1
ATOM 947 O O . ASN A 1 119 ? -44.987 24.470 -33.653 1.00 68.44 119 ASN A O 1
ATOM 951 N N . VAL A 1 120 ? -45.203 26.647 -33.193 1.00 78.31 120 VAL A N 1
ATOM 952 C CA . VAL A 1 120 ? -44.652 27.122 -34.470 1.00 78.31 120 VAL A CA 1
ATOM 953 C C . VAL A 1 120 ? -43.170 26.719 -34.564 1.00 78.31 120 VAL A C 1
ATOM 955 O O . VAL A 1 120 ? -42.477 26.768 -33.553 1.00 78.31 120 VAL A O 1
ATOM 958 N N . PRO A 1 121 ? -42.612 26.322 -35.717 1.00 82.88 121 PRO A N 1
ATOM 959 C CA . PRO A 1 121 ? -41.165 26.119 -35.855 1.00 82.88 121 PRO A CA 1
ATOM 960 C C . PRO A 1 121 ? -40.370 27.429 -35.687 1.00 82.88 121 PRO A C 1
ATOM 962 O O . PRO A 1 121 ? -40.799 28.476 -36.156 1.00 82.88 121 PRO A O 1
ATOM 965 N N . CYS A 1 122 ? -39.211 27.391 -35.023 1.00 90.06 122 CYS A N 1
ATOM 966 C CA . CYS A 1 122 ? -38.263 28.515 -34.967 1.00 90.06 122 CYS A CA 1
ATOM 967 C C . CYS A 1 122 ? -36.940 28.030 -35.534 1.00 90.06 122 CYS A C 1
ATOM 969 O O . CYS A 1 122 ? -36.017 27.660 -34.804 1.00 90.06 122 CYS A O 1
ATOM 971 N N . THR A 1 123 ? -36.885 27.967 -36.853 1.00 90.31 123 THR A N 1
ATOM 972 C CA . THR A 1 123 ? -35.747 27.438 -37.589 1.00 90.31 123 THR A CA 1
ATOM 973 C C . THR A 1 123 ? -34.804 28.555 -37.998 1.00 90.31 123 THR A C 1
ATOM 975 O O . THR A 1 123 ? -35.248 29.569 -38.532 1.00 90.31 123 THR A O 1
ATOM 978 N N . SER A 1 124 ? -33.503 28.363 -37.801 1.00 88.94 124 SER A N 1
ATOM 979 C CA . SER A 1 124 ? -32.496 29.202 -38.451 1.00 88.94 124 SER A CA 1
ATOM 980 C C . SER A 1 124 ? -31.276 28.378 -38.878 1.00 88.94 124 SER A C 1
ATOM 982 O O . SER A 1 124 ? -31.027 27.318 -38.287 1.00 88.94 124 SER A O 1
ATOM 984 N N . PRO A 1 125 ? -30.533 28.816 -39.912 1.00 85.06 125 PRO A N 1
ATOM 985 C CA . PRO A 1 125 ? -29.289 28.166 -40.305 1.00 85.06 125 PRO A CA 1
ATOM 986 C C . PRO A 1 125 ? -28.281 28.150 -39.150 1.00 85.06 125 PRO A C 1
ATOM 988 O O . PRO A 1 125 ? -28.155 29.108 -38.382 1.00 85.06 125 PRO A O 1
ATOM 991 N N . HIS A 1 126 ? -27.533 27.058 -39.014 1.00 81.75 126 HIS A N 1
ATOM 992 C CA . HIS A 1 126 ? -26.518 26.936 -37.983 1.00 81.75 126 HIS A CA 1
ATOM 993 C C . HIS A 1 126 ? -25.374 27.931 -38.261 1.00 81.75 126 HIS A C 1
ATOM 995 O O . HIS A 1 126 ? -24.768 27.927 -39.323 1.00 81.75 126 HIS A O 1
ATOM 1001 N N . VAL A 1 127 ? -24.978 28.710 -37.246 1.00 73.12 127 VAL A N 1
ATOM 1002 C CA . VAL A 1 127 ? -23.986 29.815 -37.330 1.00 73.12 127 VAL A CA 1
ATOM 1003 C C . VAL A 1 127 ? -22.649 29.453 -38.009 1.00 73.12 127 VAL A C 1
ATOM 1005 O O . VAL A 1 127 ? -21.945 30.321 -38.508 1.00 73.12 127 VAL A O 1
ATOM 1008 N N . ASN A 1 128 ? -22.261 28.177 -37.993 1.00 71.75 128 ASN A N 1
ATOM 1009 C CA . ASN A 1 128 ? -21.021 27.682 -38.610 1.00 71.75 128 ASN A CA 1
ATOM 1010 C C . ASN A 1 128 ? -21.222 26.801 -39.858 1.00 71.75 128 ASN A C 1
ATOM 1012 O O . ASN A 1 128 ? -20.224 26.359 -40.418 1.00 71.75 128 ASN A O 1
ATOM 1016 N N . ASN A 1 129 ? -22.458 26.448 -40.215 1.00 76.12 129 ASN A N 1
ATOM 1017 C CA . ASN A 1 129 ? -22.766 25.635 -41.391 1.00 76.12 129 ASN A CA 1
ATOM 1018 C C . ASN A 1 129 ? -24.212 25.929 -41.819 1.00 76.12 129 ASN A C 1
ATOM 1020 O O . ASN A 1 129 ? -25.146 25.501 -41.143 1.00 76.12 129 ASN A O 1
ATOM 1024 N N . ASN A 1 130 ? -24.374 26.649 -42.928 1.00 80.50 130 ASN A N 1
ATOM 1025 C CA . ASN A 1 130 ? -25.680 27.102 -43.402 1.00 80.50 130 ASN A CA 1
ATOM 1026 C C . ASN A 1 130 ? -26.570 25.958 -43.917 1.00 80.50 130 ASN A C 1
ATOM 1028 O O . ASN A 1 130 ? -27.786 26.126 -43.945 1.00 80.50 130 ASN A O 1
ATOM 1032 N N . ASP A 1 131 ? -25.991 24.796 -44.235 1.00 81.12 131 ASP A N 1
ATOM 1033 C CA . ASP A 1 131 ? -26.728 23.614 -44.702 1.00 81.12 131 ASP A CA 1
ATOM 1034 C C . ASP A 1 131 ? -27.451 22.885 -43.559 1.00 81.12 131 ASP A C 1
ATOM 1036 O O . ASP A 1 131 ? -28.293 22.019 -43.787 1.00 81.12 131 ASP A O 1
ATOM 1040 N N . ILE A 1 132 ? -27.127 23.218 -42.305 1.00 81.69 132 ILE A N 1
ATOM 1041 C CA . ILE A 1 132 ? -27.747 22.611 -41.129 1.00 81.69 132 ILE A CA 1
ATOM 1042 C C . ILE A 1 132 ? -28.758 23.586 -40.534 1.00 81.69 132 ILE A C 1
ATOM 1044 O O . ILE A 1 132 ? -28.388 24.647 -40.037 1.00 81.69 132 ILE A O 1
ATOM 1048 N N . ILE A 1 133 ? -30.031 23.201 -40.513 1.00 87.06 133 ILE A N 1
ATOM 1049 C CA . ILE A 1 133 ? -31.107 23.991 -39.907 1.00 87.06 133 ILE A CA 1
ATOM 1050 C C . ILE A 1 133 ? -31.318 23.538 -38.459 1.00 87.06 133 ILE A C 1
ATOM 1052 O O . ILE A 1 133 ? -31.496 22.351 -38.199 1.00 87.06 133 ILE A O 1
ATOM 1056 N N . ILE A 1 134 ? -31.325 24.480 -37.510 1.00 87.94 134 ILE A N 1
ATOM 1057 C CA . ILE A 1 134 ? -31.642 24.208 -36.099 1.00 87.94 134 ILE A CA 1
ATOM 1058 C C . ILE A 1 134 ? -33.041 24.727 -35.796 1.00 87.94 134 ILE A C 1
ATOM 1060 O O . ILE A 1 134 ? -33.313 25.908 -36.013 1.00 87.94 134 ILE A O 1
ATOM 1064 N N . ASN A 1 135 ? -33.902 23.889 -35.216 1.00 92.12 135 ASN A N 1
ATOM 1065 C CA . ASN A 1 135 ? -35.141 24.355 -34.595 1.00 92.12 135 ASN A CA 1
ATOM 1066 C C . ASN A 1 135 ? -34.888 24.706 -33.122 1.00 92.12 135 ASN A C 1
ATOM 1068 O O . ASN A 1 135 ? -34.729 23.827 -32.272 1.00 92.12 135 ASN A O 1
ATOM 1072 N N . HIS A 1 136 ? -34.808 26.001 -32.828 1.00 91.94 136 HIS A N 1
ATOM 1073 C CA . HIS A 1 136 ? -34.360 26.503 -31.537 1.00 91.94 136 HIS A CA 1
ATOM 1074 C C . HIS A 1 136 ? -35.386 26.271 -30.425 1.00 91.94 136 HIS A C 1
ATOM 1076 O O . HIS A 1 136 ? -36.583 26.544 -30.564 1.00 91.94 136 HIS A O 1
ATOM 1082 N N . LEU A 1 137 ? -34.878 25.830 -29.270 1.00 91.75 137 LEU A N 1
ATOM 1083 C CA . LEU A 1 137 ? -35.678 25.639 -28.063 1.00 91.75 137 LEU A CA 1
ATOM 1084 C C . LEU A 1 137 ? -36.213 26.963 -27.492 1.00 91.75 137 LEU A C 1
ATOM 1086 O O . LEU A 1 137 ? -37.410 27.081 -27.249 1.00 91.75 137 LEU A O 1
ATOM 1090 N N . PHE A 1 138 ? -35.341 27.949 -27.265 1.00 92.00 138 PHE A N 1
ATOM 1091 C CA . PHE A 1 138 ? -35.717 29.206 -26.610 1.00 92.00 138 PHE A CA 1
ATOM 1092 C C . PHE A 1 138 ? -35.994 30.325 -27.612 1.00 92.00 138 PHE A C 1
ATOM 1094 O O . PHE A 1 138 ? -35.161 30.607 -28.474 1.00 92.00 138 PHE A O 1
ATO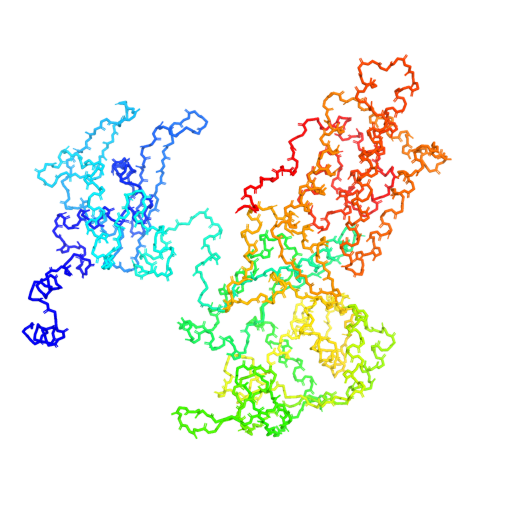M 1101 N N . ARG A 1 139 ? -37.142 30.995 -27.459 1.00 89.88 139 ARG A N 1
ATOM 1102 C CA . ARG A 1 139 ? -37.684 31.985 -28.408 1.00 89.88 139 ARG A CA 1
ATOM 1103 C C . ARG A 1 139 ? -38.077 33.295 -27.730 1.00 89.88 139 ARG A C 1
ATOM 1105 O O . ARG A 1 139 ? -38.243 33.342 -26.509 1.00 89.88 139 ARG A O 1
ATOM 1112 N N . TYR A 1 140 ? -38.222 34.362 -28.513 1.00 85.94 140 TYR A N 1
ATOM 1113 C CA . TYR A 1 140 ? -38.712 35.643 -28.004 1.00 85.94 140 TYR A CA 1
ATOM 1114 C C . TYR A 1 140 ? -40.187 35.553 -27.600 1.00 85.94 140 TYR A C 1
ATOM 1116 O O . TYR A 1 140 ? -41.033 35.173 -28.392 1.00 85.94 140 TYR A O 1
ATOM 1124 N N . ILE A 1 141 ? -40.514 36.005 -26.386 1.00 83.50 141 ILE A N 1
ATOM 1125 C CA . ILE A 1 141 ? -41.877 35.922 -25.822 1.00 83.50 141 ILE A CA 1
ATOM 1126 C C . ILE A 1 141 ? -42.916 36.663 -26.677 1.00 83.50 141 ILE A C 1
ATOM 1128 O O . ILE A 1 141 ? -44.056 36.225 -26.781 1.00 83.50 141 ILE A O 1
ATOM 1132 N N . LYS A 1 142 ? -42.527 37.800 -27.269 1.00 82.38 142 LYS A N 1
ATOM 1133 C CA . LYS A 1 142 ? -43.402 38.614 -28.129 1.00 82.38 142 LYS A CA 1
ATOM 1134 C C . LYS A 1 142 ? -43.440 38.128 -29.584 1.00 82.38 142 LYS A C 1
ATOM 1136 O O . LYS A 1 142 ? -44.307 38.561 -30.327 1.00 82.38 142 LYS A O 1
ATOM 1141 N N . ASP A 1 143 ? -42.495 37.277 -29.984 1.00 85.25 143 ASP A N 1
ATOM 1142 C CA . ASP A 1 143 ? -42.344 36.780 -31.353 1.00 85.25 143 ASP A CA 1
ATOM 1143 C C . ASP A 1 143 ? -41.703 35.384 -31.330 1.00 85.25 143 ASP A C 1
ATOM 1145 O O . ASP A 1 143 ? -40.480 35.219 -31.378 1.00 85.25 143 ASP A O 1
ATOM 1149 N N . ASN A 1 144 ? -42.549 34.358 -31.239 1.00 84.88 144 ASN A N 1
ATOM 1150 C CA . ASN A 1 144 ? -42.107 32.975 -31.066 1.00 84.88 144 ASN A CA 1
ATOM 1151 C C . ASN A 1 144 ? -41.453 32.367 -32.324 1.00 84.88 144 ASN A C 1
ATOM 1153 O O . ASN A 1 144 ? -40.969 31.233 -32.254 1.00 84.88 144 ASN A O 1
ATOM 1157 N N . SER A 1 145 ? -41.434 33.096 -33.448 1.00 83.75 145 SER A N 1
ATOM 1158 C CA . SER A 1 145 ? -40.742 32.701 -34.683 1.00 83.75 145 SER A CA 1
ATOM 1159 C C . SER A 1 145 ? -39.239 32.995 -34.642 1.00 83.75 145 SER A C 1
ATOM 1161 O O . SER A 1 145 ? -38.480 32.436 -35.432 1.00 83.75 145 SER A O 1
ATOM 1163 N N . LYS A 1 146 ? -38.795 33.839 -33.698 1.00 88.31 146 LYS A N 1
ATOM 1164 C CA . LYS A 1 146 ? -37.396 34.257 -33.569 1.00 88.31 146 LYS A CA 1
ATOM 1165 C C . LYS A 1 146 ? -36.705 33.589 -32.379 1.00 88.31 146 LYS A C 1
ATOM 1167 O O . LYS A 1 146 ? -37.247 33.609 -31.265 1.00 88.31 146 LYS A O 1
ATOM 1172 N N . PRO A 1 147 ? -35.481 33.059 -32.563 1.00 91.44 147 PRO A N 1
ATOM 1173 C CA . PRO A 1 147 ? -34.743 32.428 -31.480 1.00 91.44 147 PRO A CA 1
ATOM 1174 C C . PRO A 1 147 ? -34.175 33.486 -30.539 1.00 91.44 147 PRO A C 1
ATOM 1176 O O . PRO A 1 147 ? -33.773 34.565 -30.974 1.00 91.44 147 PRO A O 1
ATOM 1179 N N . LEU A 1 148 ? -34.081 33.177 -29.245 1.00 91.69 148 LEU A N 1
ATOM 1180 C CA . LEU A 1 148 ? -33.301 34.016 -28.339 1.00 91.69 148 LEU A CA 1
ATOM 1181 C C . LEU A 1 148 ? -31.829 33.977 -28.744 1.00 91.69 148 LEU A C 1
ATOM 1183 O O . LEU A 1 148 ? -31.251 32.901 -28.875 1.00 91.69 148 LEU A O 1
ATOM 1187 N N . SER A 1 149 ? -31.193 35.147 -28.838 1.00 90.44 149 SER A N 1
ATOM 1188 C CA . SER A 1 149 ? -29.747 35.222 -29.054 1.00 90.44 149 SER A CA 1
ATOM 1189 C C . SER A 1 149 ? -28.961 34.587 -27.900 1.00 90.44 149 SER A C 1
ATOM 1191 O O . SER A 1 149 ? -29.433 34.520 -26.759 1.00 90.44 149 SER A O 1
ATOM 1193 N N . VAL A 1 150 ? -27.715 34.181 -28.169 1.00 82.94 150 VAL A N 1
ATOM 1194 C CA . VAL A 1 150 ? -26.790 33.657 -27.144 1.00 82.94 150 VAL A CA 1
ATOM 1195 C C . VAL A 1 150 ? -26.663 34.619 -25.955 1.00 82.94 150 VAL A C 1
ATOM 1197 O O . VAL A 1 150 ? -26.682 34.183 -24.804 1.00 82.94 150 VAL A O 1
ATOM 1200 N N . ASP A 1 151 ? -26.612 35.928 -26.207 1.00 81.94 151 ASP A N 1
ATOM 1201 C CA . ASP A 1 151 ? -26.547 36.946 -25.154 1.00 81.94 151 ASP A CA 1
ATOM 1202 C C . ASP A 1 151 ? -27.845 37.065 -24.358 1.00 81.94 151 ASP A C 1
ATOM 1204 O O . ASP A 1 151 ? -27.822 37.315 -23.154 1.00 81.94 151 ASP A O 1
ATOM 1208 N N . SER A 1 152 ? -28.993 36.854 -24.998 1.00 85.88 152 SER A N 1
ATOM 1209 C CA . SER A 1 152 ? -30.291 36.839 -24.318 1.00 85.88 152 SER A CA 1
ATOM 1210 C C . SER A 1 152 ? -30.424 35.617 -23.411 1.00 85.88 152 SER A C 1
ATOM 1212 O O . SER A 1 152 ? -30.808 35.755 -22.252 1.00 85.88 152 SER A O 1
ATOM 1214 N N . ILE A 1 153 ? -29.996 34.443 -23.882 1.00 83.31 153 ILE A N 1
ATOM 1215 C CA . ILE A 1 153 ? -29.910 33.223 -23.067 1.00 83.31 153 ILE A CA 1
ATOM 1216 C C . ILE A 1 153 ? -28.942 33.437 -21.893 1.00 83.31 153 ILE A C 1
ATOM 1218 O O . ILE A 1 153 ? -29.272 33.136 -20.749 1.00 83.31 153 ILE A O 1
ATOM 1222 N N . SER A 1 154 ? -27.775 34.031 -22.148 1.00 76.94 154 SER A N 1
ATOM 1223 C CA . SER A 1 154 ? -26.787 34.395 -21.123 1.00 76.94 154 SER A CA 1
ATOM 1224 C C . SER A 1 154 ? -27.362 35.347 -20.064 1.00 76.94 154 SER A C 1
ATOM 1226 O O . SER A 1 154 ? -27.138 35.150 -18.869 1.00 76.94 154 SER A O 1
ATOM 1228 N N . ARG A 1 155 ? -28.148 36.354 -20.471 1.00 77.31 155 ARG A N 1
ATOM 1229 C CA . ARG A 1 155 ? -28.841 37.273 -19.552 1.00 77.31 155 ARG A CA 1
ATOM 1230 C C . ARG A 1 155 ? -29.884 36.556 -18.694 1.00 77.31 155 ARG A C 1
ATOM 1232 O O . ARG A 1 155 ? -29.887 36.777 -17.487 1.00 77.31 155 ARG A O 1
ATOM 1239 N N . ASN A 1 156 ? -30.685 35.671 -19.284 1.00 81.19 156 ASN A N 1
ATOM 1240 C CA . ASN A 1 156 ? -31.682 34.865 -18.569 1.00 81.19 156 ASN A CA 1
ATOM 1241 C C . ASN A 1 156 ? -31.041 33.912 -17.545 1.00 81.19 156 ASN A C 1
ATOM 1243 O O . ASN A 1 156 ? -31.552 33.737 -16.448 1.00 81.19 156 ASN A O 1
ATOM 1247 N N . ILE A 1 157 ? -29.881 33.330 -17.861 1.00 70.88 157 ILE A N 1
ATOM 1248 C CA . ILE A 1 157 ? -29.119 32.524 -16.894 1.00 70.88 157 ILE A CA 1
ATOM 1249 C C . ILE A 1 157 ? -28.632 33.411 -15.735 1.00 70.88 157 ILE A C 1
ATOM 1251 O O . ILE A 1 157 ? -28.735 33.050 -14.560 1.00 70.88 157 ILE A O 1
ATOM 1255 N N . LYS A 1 158 ? -28.107 34.601 -16.047 1.00 64.94 158 LYS A N 1
ATOM 1256 C CA . LYS A 1 158 ? -27.581 35.532 -15.039 1.00 64.94 158 LYS A CA 1
ATOM 1257 C C . LYS A 1 158 ? -28.662 36.126 -14.133 1.00 64.94 158 LYS A C 1
ATOM 1259 O O . LYS A 1 158 ? -28.337 36.422 -12.987 1.00 64.94 158 LYS A O 1
ATOM 1264 N N . SER A 1 159 ? -29.895 36.325 -14.606 1.00 66.88 159 SER A N 1
ATOM 1265 C CA . SER A 1 159 ? -30.968 36.933 -13.799 1.00 66.88 159 SER A CA 1
ATOM 1266 C C . SER A 1 159 ? -31.288 36.095 -12.562 1.00 66.88 159 SER A C 1
ATOM 1268 O O . SER A 1 159 ? -31.304 36.633 -11.461 1.00 66.88 159 SER A O 1
ATOM 1270 N N . ILE A 1 160 ? -31.414 34.775 -12.720 1.00 63.38 160 ILE A N 1
ATOM 1271 C CA . ILE A 1 160 ? -31.613 33.844 -11.600 1.00 63.38 160 ILE A CA 1
ATOM 1272 C C . ILE A 1 160 ? -30.343 33.718 -10.752 1.00 63.38 160 ILE A C 1
ATOM 1274 O O . ILE A 1 160 ? -30.415 33.737 -9.529 1.00 63.38 160 ILE A O 1
ATOM 1278 N N . THR A 1 161 ? -29.164 33.681 -11.383 1.00 54.56 161 THR A N 1
ATOM 1279 C CA . THR A 1 161 ? -27.874 33.586 -10.668 1.00 54.56 161 THR A CA 1
ATOM 1280 C C . THR A 1 161 ? -27.663 34.757 -9.699 1.00 54.56 161 THR A C 1
ATOM 1282 O O . THR A 1 161 ? -27.200 34.559 -8.579 1.00 54.56 161 THR A O 1
ATOM 1285 N N . LYS A 1 162 ? -28.050 35.979 -10.090 1.00 53.81 162 LYS A N 1
ATOM 1286 C CA . LYS A 1 162 ? -27.980 37.179 -9.235 1.00 53.81 162 LYS A CA 1
ATOM 1287 C C . LYS A 1 162 ? -28.804 37.067 -7.953 1.00 53.81 162 LYS A C 1
ATOM 1289 O O . LYS A 1 162 ? -28.444 37.688 -6.966 1.00 53.81 162 LYS A O 1
ATOM 1294 N N . LEU A 1 163 ? -29.897 36.307 -7.974 1.00 51.22 163 LEU A N 1
ATOM 1295 C CA . LEU A 1 163 ? -30.770 36.118 -6.813 1.00 51.22 163 LEU A CA 1
ATOM 1296 C C . LEU A 1 163 ? -30.193 35.110 -5.806 1.00 51.22 163 LEU A C 1
ATOM 1298 O O . LEU A 1 163 ? -30.693 35.017 -4.690 1.00 51.22 163 LEU A O 1
ATOM 1302 N N . ILE A 1 164 ? -29.164 34.354 -6.205 1.00 47.53 164 ILE A N 1
ATOM 1303 C CA . ILE A 1 164 ? -28.532 33.292 -5.411 1.00 47.53 164 ILE A CA 1
ATOM 1304 C C . ILE A 1 164 ? -27.201 33.771 -4.795 1.00 47.53 164 ILE A C 1
ATOM 1306 O O . ILE A 1 164 ? -26.795 33.276 -3.748 1.00 47.53 164 ILE A O 1
ATOM 1310 N N . VAL A 1 165 ? -26.523 34.754 -5.402 1.00 44.12 165 VAL A N 1
ATOM 1311 C CA . VAL A 1 165 ? -25.232 35.290 -4.928 1.00 44.12 165 VAL A CA 1
ATOM 1312 C C . VAL A 1 165 ? -25.447 36.479 -3.978 1.00 44.12 165 VAL A C 1
ATOM 1314 O O . VAL A 1 165 ? -26.046 37.478 -4.368 1.00 44.12 165 VAL A O 1
ATOM 1317 N N . THR A 1 166 ? -24.935 36.406 -2.744 1.00 39.25 166 THR A N 1
ATOM 1318 C CA . THR A 1 166 ? -25.011 37.481 -1.732 1.00 39.25 166 THR A CA 1
ATOM 1319 C C . THR A 1 166 ? -23.914 38.554 -1.879 1.00 39.25 166 THR A C 1
ATOM 1321 O O . THR A 1 166 ? -22.837 38.295 -2.414 1.00 39.25 166 THR A O 1
ATOM 1324 N N . ASN A 1 167 ? -24.246 39.774 -1.420 1.00 37.53 167 ASN A N 1
ATOM 1325 C CA . ASN A 1 167 ? -23.514 41.056 -1.438 1.00 37.53 167 ASN A CA 1
ATOM 1326 C C . ASN A 1 167 ? -22.035 41.061 -1.889 1.00 37.53 167 ASN A C 1
ATOM 1328 O O . ASN A 1 167 ? -21.157 40.503 -1.238 1.00 37.53 167 ASN A O 1
ATOM 1332 N N . GLY A 1 168 ? -21.757 41.834 -2.948 1.00 42.47 168 GLY A N 1
ATOM 1333 C CA . GLY A 1 168 ? -20.422 42.361 -3.273 1.00 42.47 168 GLY A CA 1
ATOM 1334 C C . GLY A 1 168 ? -19.541 41.527 -4.213 1.00 42.47 168 GLY A C 1
ATOM 1335 O O . GLY A 1 168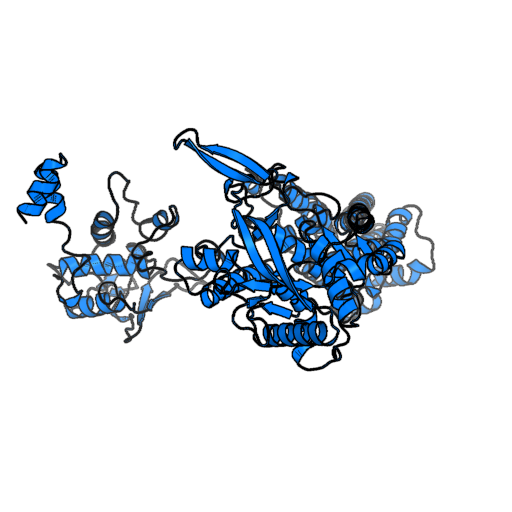 ? -18.508 42.024 -4.654 1.00 42.47 168 GLY A O 1
ATOM 1336 N N . LYS A 1 169 ? -19.922 40.295 -4.578 1.00 40.94 169 LYS A N 1
ATOM 1337 C CA . LYS A 1 169 ? -19.105 39.431 -5.458 1.00 40.94 169 LYS A CA 1
ATOM 1338 C C . LYS A 1 169 ? -19.391 39.649 -6.951 1.00 40.94 169 LYS A C 1
ATOM 1340 O O . LYS A 1 169 ? -20.539 39.773 -7.376 1.00 40.94 169 LYS A O 1
ATOM 1345 N N . GLN A 1 170 ? -18.331 39.666 -7.765 1.00 40.34 170 GLN A N 1
ATOM 1346 C CA . GLN A 1 170 ? -18.420 39.863 -9.214 1.00 40.34 170 GLN A CA 1
ATOM 1347 C C . GLN A 1 170 ? -19.161 38.692 -9.881 1.00 40.34 170 GLN A C 1
ATOM 1349 O O . GLN A 1 170 ? -18.804 37.529 -9.701 1.00 40.34 170 GLN A O 1
ATOM 1354 N N . ILE A 1 171 ? -20.193 38.993 -10.675 1.00 42.03 171 ILE A N 1
ATOM 1355 C CA . ILE A 1 171 ? -20.975 37.967 -11.378 1.00 42.03 171 ILE A CA 1
ATOM 1356 C C . ILE A 1 171 ? -20.111 37.379 -12.499 1.00 42.03 171 ILE A C 1
ATOM 1358 O O . ILE A 1 171 ? -19.714 38.120 -13.407 1.00 42.03 171 ILE A O 1
ATOM 1362 N N . PRO A 1 172 ? -19.847 36.064 -12.504 1.00 41.47 172 PRO A N 1
ATOM 1363 C CA . PRO A 1 172 ? -18.945 35.467 -13.477 1.00 41.47 172 PRO A CA 1
ATOM 1364 C C . PRO A 1 172 ? -19.476 35.624 -14.904 1.00 41.47 172 PRO A C 1
ATOM 1366 O O . PRO A 1 172 ? -20.686 35.588 -15.168 1.00 41.47 172 PRO A O 1
ATOM 1369 N N . LYS A 1 173 ? -18.566 35.771 -15.874 1.00 39.19 173 LYS A N 1
ATOM 1370 C CA . LYS A 1 173 ? -18.927 35.673 -17.299 1.00 39.19 173 LYS A CA 1
ATOM 1371 C C . LYS A 1 173 ? -19.610 34.319 -17.523 1.00 39.19 173 LYS A C 1
ATOM 1373 O O . LYS A 1 173 ? -19.235 33.345 -16.889 1.00 39.19 173 LYS A O 1
ATOM 1378 N N . ALA A 1 174 ? -20.565 34.216 -18.452 1.00 39.28 174 ALA A N 1
ATOM 1379 C CA . ALA A 1 174 ? -21.352 32.990 -18.693 1.00 39.28 174 ALA A CA 1
ATOM 1380 C C . ALA A 1 174 ? -20.534 31.716 -19.002 1.00 39.28 174 ALA A C 1
ATOM 1382 O O . ALA A 1 174 ? -21.081 30.618 -18.989 1.00 39.28 174 ALA A O 1
ATOM 1383 N N . ARG A 1 175 ? -19.218 31.853 -19.217 1.00 36.41 175 ARG A N 1
ATOM 1384 C CA . ARG A 1 175 ? -18.239 30.758 -19.192 1.00 36.41 175 ARG A CA 1
ATOM 1385 C C . ARG A 1 175 ? -18.055 30.096 -17.809 1.00 36.41 175 ARG A C 1
ATOM 1387 O O . ARG A 1 175 ? -17.460 29.031 -17.772 1.00 36.41 175 ARG A O 1
ATOM 1394 N N . ALA A 1 176 ? -18.547 30.690 -16.719 1.00 41.69 176 ALA A N 1
ATOM 1395 C CA . ALA A 1 176 ? -18.149 30.382 -15.341 1.00 41.69 176 ALA A CA 1
ATOM 1396 C C . ALA A 1 176 ? -19.309 30.429 -14.315 1.00 41.69 176 ALA A C 1
ATOM 1398 O O . ALA A 1 176 ? -19.079 30.703 -13.142 1.00 41.69 176 ALA A O 1
ATOM 1399 N N . ILE A 1 177 ? -20.565 30.226 -14.736 1.00 42.38 177 ILE A N 1
ATOM 1400 C CA . ILE A 1 177 ? -21.726 30.525 -13.869 1.00 42.38 177 ILE A CA 1
ATOM 1401 C C . ILE A 1 177 ? -22.149 29.385 -12.921 1.00 42.38 177 ILE A C 1
ATOM 1403 O O . ILE A 1 177 ? -22.670 29.679 -11.856 1.00 42.38 177 ILE A O 1
ATOM 1407 N N . GLY A 1 178 ? -21.963 28.109 -13.253 1.00 39.81 178 GLY A N 1
ATOM 1408 C CA . GLY A 1 178 ? -22.639 27.037 -12.499 1.00 39.81 178 GLY A CA 1
ATOM 1409 C C . GLY A 1 178 ? -21.799 26.376 -11.408 1.00 39.81 178 GLY A C 1
ATOM 1410 O O . GLY A 1 178 ? -22.022 26.570 -10.221 1.00 39.81 178 GLY A O 1
ATOM 1411 N N . ALA A 1 179 ? -20.840 25.552 -11.825 1.00 44.06 179 ALA A N 1
ATOM 1412 C CA . ALA A 1 179 ? -20.108 24.659 -10.929 1.00 44.06 179 ALA A CA 1
ATOM 1413 C C . ALA A 1 179 ? -18.823 25.276 -10.363 1.00 44.06 179 ALA A C 1
ATOM 1415 O O . ALA A 1 179 ? -18.402 24.932 -9.269 1.00 44.06 179 ALA A O 1
ATOM 1416 N N . THR A 1 180 ? -18.194 26.199 -11.090 1.00 39.47 180 THR A N 1
ATOM 1417 C CA . THR A 1 180 ? -16.789 26.537 -10.836 1.00 39.47 180 THR A CA 1
ATOM 1418 C C . THR A 1 180 ? -16.578 27.354 -9.563 1.00 39.47 180 THR A C 1
ATOM 1420 O O . THR A 1 180 ? -15.704 27.000 -8.797 1.00 39.47 180 THR A O 1
ATOM 1423 N N . LEU A 1 181 ? -17.378 28.385 -9.273 1.00 37.31 181 LEU A N 1
ATOM 1424 C CA . LEU A 1 181 ? -17.149 29.247 -8.094 1.00 37.31 181 LEU A CA 1
ATOM 1425 C C . LEU A 1 181 ? -17.831 28.775 -6.808 1.00 37.31 181 LEU A C 1
ATOM 1427 O O . LEU A 1 181 ? -17.421 29.162 -5.718 1.00 37.31 181 LEU A O 1
ATOM 1431 N N . ALA A 1 182 ? -18.861 27.948 -6.932 1.00 39.22 182 ALA A N 1
ATOM 1432 C CA . ALA A 1 182 ? -19.566 27.384 -5.791 1.00 39.22 182 ALA A CA 1
ATOM 1433 C C . ALA A 1 182 ? -18.902 26.075 -5.308 1.00 39.22 182 ALA A C 1
ATOM 1435 O O . ALA A 1 182 ? -18.872 25.820 -4.107 1.00 39.22 182 ALA A O 1
ATOM 1436 N N . ALA A 1 183 ? -18.200 25.360 -6.203 1.00 38.53 183 ALA A N 1
ATOM 1437 C CA . ALA A 1 183 ? -17.141 24.425 -5.824 1.00 38.53 183 ALA A CA 1
ATOM 1438 C C . ALA A 1 183 ? -15.987 25.138 -5.080 1.00 38.53 183 ALA A C 1
ATOM 1440 O O . ALA A 1 183 ? -15.570 24.668 -4.022 1.00 38.53 183 ALA A O 1
ATOM 1441 N N . SER A 1 184 ? -15.511 26.302 -5.551 1.00 36.91 184 SER A N 1
ATOM 1442 C CA . SER A 1 184 ? -14.329 26.990 -4.983 1.00 36.91 184 SER A CA 1
ATOM 1443 C C . SER A 1 184 ? -14.421 27.438 -3.513 1.00 36.91 184 SER A C 1
ATOM 1445 O O . SER A 1 184 ? -13.419 27.905 -2.984 1.00 36.91 184 SER A O 1
ATOM 1447 N N . ALA A 1 185 ? -15.577 27.347 -2.847 1.00 35.03 185 ALA A N 1
ATOM 1448 C CA . ALA A 1 185 ? -15.747 27.827 -1.468 1.00 35.03 185 ALA A CA 1
ATOM 1449 C C . ALA A 1 185 ? -16.659 26.948 -0.585 1.00 35.03 185 ALA A C 1
ATOM 1451 O O . ALA A 1 185 ? -17.069 27.376 0.491 1.00 35.03 185 ALA A O 1
ATOM 1452 N N . GLY A 1 186 ? -16.967 25.722 -1.021 1.00 33.66 186 GLY A N 1
ATOM 1453 C CA . GLY A 1 186 ? -17.471 24.664 -0.139 1.00 33.66 186 GLY A CA 1
ATOM 1454 C C . GLY A 1 186 ? -18.960 24.668 0.215 1.00 33.66 186 GLY A C 1
ATOM 1455 O O . GLY A 1 186 ? -19.309 24.042 1.210 1.00 33.66 186 GLY A O 1
ATOM 1456 N N . ILE A 1 187 ? -19.845 25.331 -0.542 1.00 37.34 187 ILE A N 1
ATOM 1457 C CA . ILE A 1 187 ? -21.296 25.326 -0.256 1.00 37.34 187 ILE A CA 1
ATOM 1458 C C . ILE A 1 187 ? -22.093 25.333 -1.576 1.00 37.34 187 ILE A C 1
ATOM 1460 O O . ILE A 1 187 ? -21.591 25.108 -2.671 1.00 37.34 187 ILE A O 1
ATOM 1464 N N . SER A 1 188 ? -23.388 25.541 -1.475 1.00 38.09 188 SER A N 1
ATOM 1465 C CA . SER A 1 188 ? -24.373 24.596 -1.894 1.00 38.09 188 SER A CA 1
ATOM 1466 C C . SER A 1 188 ? -25.607 25.311 -2.501 1.00 38.09 188 SER A C 1
ATOM 1468 O O . SER A 1 188 ? -26.011 26.338 -1.983 1.00 38.09 188 SER A O 1
ATOM 1470 N N . SER A 1 189 ? -26.259 24.829 -3.567 1.00 38.22 189 SER A N 1
ATOM 1471 C CA . SER A 1 189 ? -27.449 25.475 -4.184 1.00 38.22 189 SER A CA 1
ATOM 1472 C C . SER A 1 189 ? -28.657 24.603 -4.686 1.00 38.22 189 SER A C 1
ATOM 1474 O O . SER A 1 189 ? -29.060 24.752 -5.827 1.00 38.22 189 SER A O 1
ATOM 1476 N N . ASP A 1 190 ? -29.292 23.633 -4.012 1.00 36.31 190 ASP A N 1
ATOM 1477 C CA . ASP A 1 190 ? -29.423 23.451 -2.565 1.00 36.31 190 ASP A CA 1
ATOM 1478 C C . ASP A 1 190 ? -28.091 23.047 -1.935 1.00 36.31 190 ASP A C 1
ATOM 1480 O O . ASP A 1 190 ? -27.647 23.767 -1.057 1.00 36.31 190 ASP A O 1
ATOM 1484 N N . VAL A 1 191 ? -27.428 22.001 -2.493 1.00 38.34 191 VAL A N 1
ATOM 1485 C CA . VAL A 1 191 ? -25.958 21.823 -2.750 1.00 38.34 191 VAL A CA 1
ATOM 1486 C C . VAL A 1 191 ? -25.570 21.846 -4.229 1.00 38.34 191 VAL A C 1
ATOM 1488 O O . VAL A 1 191 ? -24.539 21.389 -4.668 1.00 38.34 191 VAL A O 1
ATOM 1491 N N . ILE A 1 192 ? -26.463 22.506 -4.958 1.00 37.34 192 ILE A N 1
ATOM 1492 C CA . ILE A 1 192 ? -26.496 23.111 -6.302 1.00 37.34 192 ILE A CA 1
ATOM 1493 C C . ILE A 1 192 ? -27.761 22.719 -7.084 1.00 37.34 192 ILE A C 1
ATOM 1495 O O . ILE A 1 192 ? -27.994 23.216 -8.170 1.00 37.34 192 ILE A O 1
ATOM 1499 N N . ILE A 1 193 ? -28.678 21.951 -6.477 1.00 38.81 193 ILE A N 1
ATOM 1500 C CA . ILE A 1 193 ? -29.616 21.077 -7.188 1.00 38.81 193 ILE A CA 1
ATOM 1501 C C . ILE A 1 193 ? -28.812 19.983 -7.894 1.00 38.81 193 ILE A C 1
ATOM 1503 O O . ILE A 1 193 ? -28.803 19.827 -9.108 1.00 38.81 193 ILE A O 1
ATOM 1507 N N . SER A 1 194 ? -28.076 19.152 -7.161 1.00 38.38 194 SER A N 1
ATOM 1508 C CA . SER A 1 194 ? -26.976 19.452 -6.223 1.00 38.38 194 SER A CA 1
ATOM 1509 C C . SER A 1 194 ? -25.715 18.662 -6.580 1.00 38.38 194 SER A C 1
ATOM 1511 O O . SER A 1 194 ? -24.763 18.639 -5.819 1.00 38.38 194 SER A O 1
ATOM 1513 N N . HIS A 1 195 ? -25.737 17.995 -7.740 1.00 36.75 195 HIS A N 1
ATOM 1514 C CA . HIS A 1 195 ? -24.752 17.003 -8.170 1.00 36.75 195 HIS A CA 1
ATOM 1515 C C . HIS A 1 195 ? -24.745 16.770 -9.701 1.00 36.75 195 HIS A C 1
ATOM 1517 O O . HIS A 1 195 ? -24.055 15.864 -10.145 1.00 36.75 195 HIS A O 1
ATOM 1523 N N . ALA A 1 196 ? -25.509 17.509 -10.525 1.00 33.66 196 ALA A N 1
ATOM 1524 C CA . ALA A 1 196 ? -25.698 17.203 -11.955 1.00 33.66 196 ALA A CA 1
ATOM 1525 C C . ALA A 1 196 ? -24.381 16.892 -12.692 1.00 33.66 196 ALA A C 1
ATOM 1527 O O . ALA A 1 196 ? -23.445 17.664 -12.599 1.00 33.66 196 ALA A O 1
ATOM 1528 N N . PHE A 1 197 ? -24.302 15.793 -13.448 1.00 35.38 197 PHE A N 1
ATOM 1529 C CA . PHE A 1 197 ? -23.430 14.652 -13.115 1.00 35.38 197 PHE A CA 1
ATOM 1530 C C . PHE A 1 197 ? -22.404 14.413 -14.269 1.00 35.38 197 PHE A C 1
ATOM 1532 O O . PHE A 1 197 ? -22.793 14.518 -15.429 1.00 35.38 197 PHE A O 1
ATOM 1539 N N . TRP A 1 198 ? -21.084 14.357 -14.027 1.00 37.34 198 TRP A N 1
ATOM 1540 C CA . TRP A 1 198 ? -20.185 13.183 -13.880 1.00 37.34 198 TRP A CA 1
ATOM 1541 C C . TRP A 1 198 ? -19.727 12.488 -15.174 1.00 37.34 198 TRP A C 1
ATOM 1543 O O . TRP A 1 198 ? -20.489 11.791 -15.839 1.00 37.34 198 TRP A O 1
ATOM 1553 N N . SER A 1 199 ? -18.425 12.607 -15.458 1.00 29.23 199 SER A N 1
ATOM 1554 C CA . SER A 1 199 ? -17.676 11.652 -16.289 1.00 29.23 199 SER A CA 1
ATOM 1555 C C . SER A 1 199 ? -16.197 11.533 -15.877 1.00 29.23 199 SER A C 1
ATOM 1557 O O . SER A 1 199 ? -15.354 11.253 -16.722 1.00 29.23 199 SER A O 1
ATOM 1559 N N . GLY A 1 200 ? -15.858 11.781 -14.608 1.00 31.94 200 GLY A N 1
ATOM 1560 C CA . GLY A 1 200 ? -14.479 11.696 -14.126 1.00 31.94 200 GLY A CA 1
ATOM 1561 C C . GLY A 1 200 ? -14.420 11.305 -12.656 1.00 31.94 200 GLY A C 1
ATOM 1562 O O . GLY A 1 200 ? -15.093 11.912 -11.824 1.00 31.94 200 GLY A O 1
ATOM 1563 N N . TYR A 1 201 ? -13.620 10.283 -12.385 1.00 33.88 201 TYR A N 1
ATOM 1564 C CA . TYR A 1 201 ? -13.328 9.696 -11.083 1.00 33.88 201 TYR A CA 1
ATOM 1565 C C . TYR A 1 201 ? -12.871 10.747 -10.033 1.00 33.88 201 TYR A C 1
ATOM 1567 O O . TYR A 1 201 ? -13.291 10.698 -8.879 1.00 33.88 201 TYR A O 1
ATOM 1575 N N . ASP A 1 202 ? -12.132 11.780 -10.454 1.00 32.47 202 ASP A N 1
ATOM 1576 C CA . ASP A 1 202 ? -11.508 12.797 -9.581 1.00 32.47 202 ASP A CA 1
ATOM 1577 C C . ASP A 1 202 ? -12.483 13.729 -8.827 1.00 32.47 202 ASP A C 1
ATOM 1579 O O . ASP A 1 202 ? -12.106 14.402 -7.865 1.00 32.47 202 ASP A O 1
ATOM 1583 N N . MET A 1 203 ? -13.752 13.807 -9.247 1.00 33.19 203 MET A N 1
ATOM 1584 C CA . MET A 1 203 ? -14.766 14.658 -8.597 1.00 33.19 203 MET A CA 1
ATOM 1585 C C . MET A 1 203 ? -15.499 13.952 -7.448 1.00 33.19 203 MET A C 1
ATOM 1587 O O . MET A 1 203 ? -16.051 14.630 -6.582 1.00 33.19 203 MET A O 1
ATOM 1591 N N . PHE A 1 204 ? -15.480 12.613 -7.406 1.00 33.88 204 PHE A N 1
ATOM 1592 C CA . PHE A 1 204 ? -16.037 11.847 -6.285 1.00 33.88 204 PHE A CA 1
ATOM 1593 C C . PHE A 1 204 ? -15.206 12.045 -5.012 1.00 33.88 204 PHE A C 1
ATOM 1595 O O . PHE A 1 204 ? -15.748 12.163 -3.914 1.00 33.88 204 PHE A O 1
ATOM 1602 N N . ASP A 1 205 ? -13.888 12.143 -5.167 1.00 35.34 205 ASP A N 1
ATOM 1603 C CA . ASP A 1 205 ? -12.962 12.148 -4.037 1.00 35.34 205 ASP A CA 1
ATOM 1604 C C . ASP A 1 205 ? -12.849 13.518 -3.339 1.00 35.34 205 ASP A C 1
ATOM 1606 O O . ASP A 1 205 ? -12.654 13.607 -2.126 1.00 35.34 205 ASP A O 1
ATOM 1610 N N . ASN A 1 206 ? -13.090 14.608 -4.075 1.00 33.97 206 ASN A N 1
ATOM 1611 C CA . ASN A 1 206 ? -12.873 15.964 -3.568 1.00 33.97 206 ASN A CA 1
ATOM 1612 C C . ASN A 1 206 ? -14.004 16.529 -2.682 1.00 33.97 206 ASN A C 1
ATOM 1614 O O . ASN A 1 206 ? -13.733 17.391 -1.847 1.00 33.97 206 ASN A O 1
ATOM 1618 N N . TYR A 1 207 ? -15.256 16.057 -2.808 1.00 32.69 207 TYR A N 1
ATOM 1619 C CA . TYR A 1 207 ? -16.413 16.719 -2.164 1.00 32.69 207 TYR A CA 1
ATOM 1620 C C . TYR A 1 207 ? -17.249 15.862 -1.196 1.00 32.69 207 TYR A C 1
ATOM 1622 O O . TYR A 1 207 ? -17.995 16.429 -0.402 1.00 32.69 207 TYR A O 1
ATOM 1630 N N . TYR A 1 208 ? -17.081 14.534 -1.144 1.00 31.17 208 TYR A N 1
ATOM 1631 C CA . TYR A 1 208 ? -17.774 13.672 -0.164 1.00 31.17 208 TYR A CA 1
ATOM 1632 C C . TYR A 1 208 ? -17.087 13.604 1.220 1.00 31.17 208 TYR A C 1
ATOM 1634 O O . TYR A 1 208 ? -17.381 12.712 2.019 1.00 31.17 208 TYR A O 1
ATOM 1642 N N . ARG A 1 209 ? -16.185 14.537 1.570 1.00 34.84 209 ARG A N 1
ATOM 1643 C CA . ARG A 1 209 ? -15.644 14.682 2.941 1.00 34.84 209 ARG A CA 1
ATOM 1644 C C . ARG A 1 209 ? -16.690 15.290 3.900 1.00 34.84 209 ARG A C 1
ATOM 1646 O O . ARG A 1 209 ? -16.485 16.378 4.430 1.00 34.84 209 ARG A O 1
ATOM 1653 N N . LEU A 1 210 ? -17.774 14.576 4.186 1.00 33.66 210 LEU A N 1
ATOM 1654 C CA . LEU A 1 210 ? -18.557 14.776 5.412 1.00 33.66 210 LEU A CA 1
ATOM 1655 C C . LEU A 1 210 ? -18.487 13.509 6.248 1.00 33.66 210 LEU A C 1
ATOM 1657 O O . LEU A 1 210 ? -19.506 12.891 6.520 1.00 33.66 210 LEU A O 1
ATOM 1661 N N . SER A 1 211 ? -17.256 13.103 6.584 1.00 31.86 211 SER A N 1
ATOM 1662 C CA . SER A 1 211 ? -17.018 11.925 7.413 1.00 31.86 211 SER A CA 1
ATOM 1663 C C . SER A 1 211 ? -15.539 11.601 7.674 1.00 31.86 211 SER A C 1
ATOM 1665 O O . SER A 1 211 ? -15.034 10.586 7.223 1.00 31.86 211 SER A O 1
ATOM 1667 N N . ARG A 1 212 ? -14.809 12.442 8.420 1.00 39.47 212 ARG A N 1
ATOM 1668 C CA . ARG A 1 212 ? -13.343 12.315 8.650 1.00 39.47 212 ARG A CA 1
ATOM 1669 C C . ARG A 1 212 ? -12.493 12.300 7.352 1.00 39.47 212 ARG A C 1
ATOM 1671 O O . ARG A 1 212 ? -13.002 12.480 6.248 1.00 39.47 212 ARG A O 1
ATOM 1678 N N . GLU A 1 213 ? -11.171 12.319 7.518 1.00 53.41 213 GLU A N 1
ATOM 1679 C CA . GLU A 1 213 ? -10.159 12.586 6.480 1.00 53.41 213 GLU A CA 1
ATOM 1680 C C . GLU A 1 213 ? -10.231 11.547 5.345 1.00 53.41 213 GLU A C 1
ATOM 1682 O O . GLU A 1 213 ? -10.291 10.358 5.638 1.00 53.41 213 GLU A O 1
ATOM 1687 N N . PRO A 1 214 ? -10.244 11.933 4.057 1.00 59.19 214 PRO A N 1
ATOM 1688 C CA . PRO A 1 214 ? -10.100 10.968 2.991 1.00 59.19 214 PRO A CA 1
ATOM 1689 C C . PRO A 1 214 ? -8.679 10.416 3.059 1.00 59.19 214 PRO A C 1
ATOM 1691 O O . PRO A 1 214 ? -7.773 11.053 3.619 1.00 59.19 214 PRO A O 1
ATOM 1694 N N . PRO A 1 215 ? -8.490 9.233 2.489 1.00 68.56 215 PRO A N 1
ATOM 1695 C CA . PRO A 1 215 ? -7.225 8.546 2.578 1.00 68.56 215 PRO A CA 1
ATOM 1696 C C . PRO A 1 215 ? -6.076 9.413 2.034 1.00 68.56 215 PRO A C 1
ATOM 1698 O O . PRO A 1 215 ? -6.048 9.823 0.880 1.00 68.56 215 PRO A O 1
ATOM 1701 N N . HIS A 1 216 ? -5.126 9.733 2.911 1.00 76.00 216 HIS A N 1
ATOM 1702 C CA . HIS A 1 216 ? -3.888 10.438 2.577 1.00 76.00 216 HIS A CA 1
ATOM 1703 C C . HIS A 1 216 ? -2.753 9.467 2.204 1.00 76.00 216 HIS A C 1
ATOM 1705 O O . HIS A 1 216 ? -2.864 8.255 2.404 1.00 76.00 216 HIS A O 1
ATOM 1711 N N . ILE A 1 217 ? -1.604 10.010 1.786 1.00 85.12 217 ILE A N 1
ATOM 1712 C CA . ILE A 1 217 ? -0.411 9.254 1.353 1.00 85.12 217 ILE A CA 1
ATOM 1713 C C . ILE A 1 217 ? 0.043 8.171 2.346 1.00 85.12 217 ILE A C 1
ATOM 1715 O O . ILE A 1 217 ? 0.432 7.090 1.923 1.00 85.12 217 ILE A O 1
ATOM 1719 N N . GLY A 1 218 ? -0.083 8.406 3.658 1.00 82.75 218 GLY A N 1
ATOM 1720 C CA . GLY A 1 218 ? 0.224 7.398 4.682 1.00 82.75 218 GLY A CA 1
ATOM 1721 C C . GLY A 1 218 ? -0.548 6.077 4.530 1.00 82.75 218 GLY A C 1
ATOM 1722 O O . GLY A 1 218 ? 0.063 5.023 4.649 1.00 82.75 218 GLY A O 1
ATOM 1723 N N . HIS A 1 219 ? -1.845 6.112 4.195 1.00 84.12 219 HIS A N 1
ATOM 1724 C CA . HIS A 1 219 ? -2.635 4.890 3.985 1.00 84.12 219 HIS A CA 1
ATOM 1725 C C . HIS A 1 219 ? -2.206 4.156 2.714 1.00 84.12 219 HIS A C 1
ATOM 1727 O O . HIS A 1 219 ? -2.099 2.931 2.704 1.00 84.12 219 HIS A O 1
ATOM 1733 N N . VAL A 1 220 ? -1.924 4.911 1.646 1.00 91.00 220 VAL A N 1
ATOM 1734 C CA . VAL A 1 220 ? -1.419 4.333 0.395 1.00 91.00 220 VAL A CA 1
ATOM 1735 C C . VAL A 1 220 ? -0.055 3.703 0.612 1.00 91.00 220 VAL A C 1
ATOM 1737 O O . VAL A 1 220 ? 0.208 2.652 0.051 1.00 91.00 220 VAL A O 1
ATOM 1740 N N . TYR A 1 221 ? 0.800 4.298 1.443 1.00 93.50 221 TYR A N 1
ATOM 1741 C CA . TYR A 1 221 ? 2.130 3.766 1.702 1.00 93.50 221 TYR A CA 1
ATOM 1742 C C . TYR A 1 221 ? 2.091 2.382 2.354 1.00 93.50 221 TYR A C 1
ATOM 1744 O O . TYR A 1 221 ? 2.745 1.471 1.852 1.00 93.50 221 TYR A O 1
ATOM 1752 N N . SER A 1 222 ? 1.285 2.189 3.405 1.00 92.62 222 SER A N 1
ATOM 1753 C CA . SER A 1 222 ? 1.120 0.869 4.032 1.00 92.62 222 SER A CA 1
ATOM 1754 C C . SER A 1 222 ? 0.606 -0.169 3.028 1.00 92.62 222 SER A C 1
ATOM 1756 O O . SER A 1 222 ? 1.155 -1.266 2.934 1.00 92.62 222 SER A O 1
ATOM 1758 N N . ALA A 1 223 ? -0.408 0.198 2.235 1.00 94.88 223 ALA A N 1
ATOM 1759 C CA . ALA A 1 223 ? -0.975 -0.674 1.209 1.00 94.88 223 ALA A CA 1
ATOM 1760 C C . ALA A 1 223 ? 0.024 -0.984 0.079 1.00 94.88 223 ALA A C 1
ATOM 1762 O O . ALA A 1 223 ? 0.108 -2.124 -0.369 1.00 94.88 223 ALA A O 1
ATOM 1763 N N . ALA A 1 224 ? 0.818 0.001 -0.347 1.00 96.94 224 ALA A N 1
ATOM 1764 C CA . ALA A 1 224 ? 1.837 -0.141 -1.380 1.00 96.94 224 ALA A CA 1
ATOM 1765 C C . ALA A 1 224 ? 2.973 -1.062 -0.935 1.00 96.94 224 ALA A C 1
ATOM 1767 O O . ALA A 1 224 ? 3.346 -1.948 -1.691 1.00 96.94 224 ALA A O 1
ATOM 1768 N N . LEU A 1 225 ? 3.477 -0.927 0.297 1.00 96.62 225 LEU A N 1
ATOM 1769 C CA . LEU A 1 225 ? 4.492 -1.841 0.837 1.00 96.62 225 LEU A CA 1
ATOM 1770 C C . LEU A 1 225 ? 3.997 -3.294 0.847 1.00 96.62 225 LEU A C 1
ATOM 1772 O O . LEU A 1 225 ? 4.724 -4.200 0.435 1.00 96.62 225 LEU A O 1
ATOM 1776 N N . ALA A 1 226 ? 2.751 -3.512 1.277 1.00 97.25 226 ALA A N 1
ATOM 1777 C CA . ALA A 1 226 ? 2.148 -4.839 1.289 1.00 97.25 226 ALA A CA 1
ATOM 1778 C C . ALA A 1 226 ? 1.936 -5.391 -0.137 1.00 97.25 226 ALA A C 1
ATOM 1780 O O . ALA A 1 226 ? 2.224 -6.558 -0.396 1.00 97.25 226 ALA A O 1
ATOM 1781 N N . ASP A 1 227 ? 1.514 -4.546 -1.080 1.00 98.38 227 ASP A N 1
ATOM 1782 C CA . ASP A 1 227 ? 1.372 -4.889 -2.500 1.00 98.38 227 ASP A CA 1
ATOM 1783 C C . ASP A 1 227 ? 2.718 -5.194 -3.174 1.00 98.38 227 ASP A C 1
ATOM 1785 O O . ASP A 1 227 ? 2.822 -6.159 -3.928 1.00 98.38 227 ASP A O 1
ATOM 1789 N N . PHE A 1 228 ? 3.782 -4.446 -2.869 1.00 98.50 228 PHE A N 1
ATOM 1790 C CA . PHE A 1 228 ? 5.123 -4.716 -3.392 1.00 98.50 228 PHE A CA 1
ATOM 1791 C C . PHE A 1 228 ? 5.628 -6.092 -2.942 1.00 98.50 228 PHE A C 1
ATOM 1793 O O . PHE A 1 228 ? 6.114 -6.864 -3.770 1.00 98.50 228 PHE A O 1
ATOM 1800 N N . LEU A 1 229 ? 5.458 -6.435 -1.660 1.00 98.00 229 LEU A N 1
ATOM 1801 C CA . LEU A 1 229 ? 5.779 -7.768 -1.138 1.00 98.00 229 LEU A CA 1
ATOM 1802 C C . LEU A 1 229 ? 4.925 -8.849 -1.805 1.00 98.00 229 LEU A C 1
ATOM 1804 O O . LEU A 1 229 ? 5.449 -9.869 -2.255 1.00 98.00 229 LEU A O 1
ATOM 1808 N N . ALA A 1 230 ? 3.616 -8.617 -1.920 1.00 98.06 230 ALA A N 1
ATOM 1809 C CA . ALA A 1 230 ? 2.698 -9.562 -2.540 1.00 98.06 230 ALA A CA 1
ATOM 1810 C C . ALA A 1 230 ? 3.076 -9.843 -4.002 1.00 98.06 230 ALA A C 1
ATOM 1812 O O . ALA A 1 230 ? 3.168 -11.001 -4.416 1.00 98.06 230 ALA A O 1
ATOM 1813 N N . ARG A 1 231 ? 3.360 -8.796 -4.783 1.00 98.31 231 ARG A N 1
ATOM 1814 C CA . ARG A 1 231 ? 3.801 -8.910 -6.178 1.00 98.31 231 ARG A CA 1
ATOM 1815 C C . ARG A 1 231 ? 5.183 -9.547 -6.295 1.00 98.31 231 ARG A C 1
ATOM 1817 O O . ARG A 1 231 ? 5.386 -10.339 -7.208 1.00 98.31 231 ARG A O 1
ATOM 1824 N N . PHE A 1 232 ? 6.106 -9.281 -5.371 1.00 98.25 232 PHE A N 1
ATOM 1825 C CA . PHE A 1 232 ? 7.402 -9.965 -5.313 1.00 98.25 232 PHE A CA 1
ATOM 1826 C C . PHE A 1 232 ? 7.246 -11.476 -5.081 1.00 98.25 232 PHE A C 1
ATOM 1828 O O . PHE A 1 232 ? 7.841 -12.280 -5.798 1.00 98.25 232 PHE A O 1
ATOM 1835 N N . HIS A 1 233 ? 6.398 -11.886 -4.137 1.00 97.81 233 HIS A N 1
ATOM 1836 C CA . HIS A 1 233 ? 6.136 -13.304 -3.897 1.00 97.81 233 HIS A CA 1
ATOM 1837 C C . HIS A 1 233 ? 5.407 -13.970 -5.075 1.00 97.81 233 HIS A C 1
ATOM 1839 O O . HIS A 1 233 ? 5.787 -15.075 -5.464 1.00 97.81 233 HIS A O 1
ATOM 1845 N N . LYS A 1 234 ? 4.448 -13.282 -5.715 1.00 97.31 234 LYS A N 1
ATOM 1846 C CA . LYS A 1 234 ? 3.836 -13.737 -6.980 1.00 97.31 234 LYS A CA 1
ATOM 1847 C C . LYS A 1 234 ? 4.880 -13.897 -8.088 1.00 97.31 234 LYS A C 1
ATOM 1849 O O . LYS A 1 234 ? 4.875 -14.899 -8.795 1.00 97.31 234 LYS A O 1
ATOM 1854 N N . LEU A 1 235 ? 5.816 -12.952 -8.207 1.00 97.12 235 LEU A N 1
ATOM 1855 C CA . LEU A 1 235 ? 6.903 -12.992 -9.187 1.00 97.12 235 LEU A CA 1
ATOM 1856 C C . LEU A 1 235 ? 7.814 -14.215 -8.984 1.00 97.12 235 LEU A C 1
ATOM 1858 O O . LEU A 1 235 ? 8.292 -14.790 -9.963 1.00 97.12 235 LEU A O 1
ATOM 1862 N N . LYS A 1 236 ? 8.009 -14.646 -7.730 1.00 96.56 236 LYS A N 1
ATOM 1863 C CA . LYS A 1 236 ? 8.721 -15.884 -7.362 1.00 96.56 236 LYS A CA 1
ATOM 1864 C C . LYS A 1 236 ? 7.910 -17.171 -7.570 1.00 96.56 236 LYS A C 1
ATOM 1866 O O . LYS A 1 236 ? 8.462 -18.247 -7.371 1.00 96.56 236 LYS A O 1
ATOM 1871 N N . GLY A 1 237 ? 6.648 -17.074 -7.991 1.00 95.94 237 GLY A N 1
ATOM 1872 C CA . GLY A 1 237 ? 5.765 -18.216 -8.240 1.00 95.94 237 GLY A CA 1
ATOM 1873 C C . GLY A 1 237 ? 4.947 -18.670 -7.028 1.00 95.94 237 GLY A C 1
ATOM 1874 O O . GLY A 1 237 ? 4.320 -19.724 -7.090 1.00 95.94 237 GLY A O 1
ATOM 1875 N N . ASN A 1 238 ? 4.924 -17.903 -5.933 1.00 95.69 238 ASN A N 1
ATOM 1876 C CA . ASN A 1 238 ? 4.113 -18.243 -4.765 1.00 95.69 238 ASN A CA 1
ATOM 1877 C C . ASN A 1 238 ? 2.639 -17.882 -4.993 1.00 95.69 238 ASN A C 1
ATOM 1879 O O . ASN A 1 238 ? 2.321 -16.863 -5.611 1.00 95.69 238 ASN A O 1
ATOM 1883 N N . THR A 1 239 ? 1.738 -18.660 -4.390 1.00 94.94 239 THR A N 1
ATOM 1884 C CA . THR A 1 239 ? 0.350 -18.218 -4.200 1.00 94.94 239 THR A CA 1
ATOM 1885 C C . THR A 1 239 ? 0.324 -17.192 -3.072 1.00 94.94 239 THR A C 1
ATOM 1887 O O . THR A 1 239 ? 0.952 -17.396 -2.035 1.00 94.94 239 THR A O 1
ATOM 1890 N N . VAL A 1 240 ? -0.373 -16.075 -3.273 1.00 95.06 240 VAL A N 1
ATOM 1891 C CA . VAL A 1 240 ? -0.363 -14.946 -2.337 1.00 95.06 240 VAL A CA 1
ATOM 1892 C C . VAL A 1 240 ? -1.780 -14.500 -2.030 1.00 95.06 240 VAL A C 1
ATOM 1894 O O . VAL A 1 240 ? -2.585 -14.315 -2.943 1.00 95.06 240 VAL A O 1
ATOM 1897 N N . LYS A 1 241 ? -2.027 -14.248 -0.746 1.00 94.56 241 LYS A N 1
ATOM 1898 C CA . LYS A 1 241 ? -3.211 -13.574 -0.229 1.00 94.56 241 LYS A CA 1
ATOM 1899 C C . LYS A 1 241 ? -2.783 -12.253 0.405 1.00 94.56 241 LYS A C 1
ATOM 1901 O O . LYS A 1 241 ? -1.879 -12.238 1.237 1.00 94.56 241 LYS A O 1
ATOM 1906 N N . LEU A 1 242 ? -3.404 -11.152 -0.010 1.00 96.38 242 LEU A N 1
ATOM 1907 C CA . LEU A 1 242 ? -3.165 -9.818 0.540 1.00 96.38 242 LEU A CA 1
ATOM 1908 C C . LEU A 1 242 ? -4.497 -9.222 0.986 1.00 96.38 242 LEU A C 1
ATOM 1910 O O . LEU A 1 242 ? -5.358 -8.928 0.160 1.00 96.38 242 LEU A O 1
ATOM 1914 N N . SER A 1 243 ? -4.631 -9.010 2.292 1.00 95.12 243 SER A N 1
ATOM 1915 C CA . SER A 1 243 ? -5.807 -8.388 2.894 1.00 95.12 243 SER A CA 1
ATOM 1916 C C . SER A 1 243 ? -5.557 -6.916 3.204 1.00 95.12 243 SER A C 1
ATOM 1918 O O . SER A 1 243 ? -4.541 -6.561 3.802 1.00 95.12 243 SER A O 1
ATOM 1920 N N . THR A 1 244 ? -6.522 -6.072 2.858 1.00 95.19 244 THR A N 1
ATOM 1921 C CA . THR A 1 244 ? -6.628 -4.677 3.306 1.00 95.19 244 THR A CA 1
ATOM 1922 C C . THR A 1 244 ? -8.076 -4.376 3.697 1.00 95.19 244 THR A C 1
ATOM 1924 O O . THR A 1 244 ? -8.936 -5.246 3.571 1.00 95.19 244 THR A O 1
ATOM 1927 N N . GLY A 1 245 ? -8.383 -3.182 4.201 1.00 92.31 245 GLY A N 1
ATOM 1928 C CA . GLY A 1 245 ? -9.749 -2.887 4.621 1.00 92.31 245 GLY A CA 1
ATOM 1929 C C . GLY A 1 245 ? -9.930 -1.608 5.420 1.00 92.31 245 GLY A C 1
ATOM 1930 O O . GLY A 1 245 ? -9.035 -0.763 5.490 1.00 92.31 245 GLY A O 1
ATOM 1931 N N . THR A 1 246 ? -11.106 -1.491 6.033 1.00 90.81 246 THR A N 1
ATOM 1932 C CA . THR A 1 246 ? -11.489 -0.365 6.886 1.00 90.81 246 THR A CA 1
ATOM 1933 C C . THR A 1 246 ? -11.954 -0.811 8.267 1.00 90.81 246 THR A C 1
ATOM 1935 O O . THR A 1 246 ? -12.829 -1.668 8.402 1.00 90.81 246 THR A O 1
ATOM 1938 N N . ASP A 1 247 ? -11.383 -0.170 9.290 1.00 88.06 247 ASP A N 1
ATOM 1939 C CA . ASP A 1 247 ? -11.885 -0.191 10.664 1.00 88.06 247 ASP A CA 1
ATOM 1940 C C . ASP A 1 247 ? -12.989 0.867 10.814 1.00 88.06 247 ASP A C 1
ATOM 1942 O O . ASP A 1 247 ? -12.779 2.062 10.584 1.00 88.06 247 ASP A O 1
ATOM 1946 N N . GLU A 1 248 ? -14.198 0.402 11.112 1.00 89.00 248 GLU A N 1
ATOM 1947 C CA . GLU A 1 248 ? -15.437 1.155 10.968 1.00 89.00 248 GLU A CA 1
ATOM 1948 C C . GLU A 1 248 ? -16.211 1.349 12.276 1.00 89.00 248 GLU A C 1
ATOM 1950 O O . GLU A 1 248 ? -17.275 1.964 12.232 1.00 89.00 248 GLU A O 1
ATOM 1955 N N . HIS A 1 249 ? -15.716 0.883 13.424 1.00 86.88 249 HIS A N 1
ATOM 1956 C CA . HIS A 1 249 ? -16.381 1.045 14.724 1.00 86.88 249 HIS A CA 1
ATOM 1957 C C . HIS A 1 249 ? -15.678 2.086 15.616 1.00 86.88 249 HIS A C 1
ATOM 1959 O O . HIS A 1 249 ? -14.644 2.652 15.2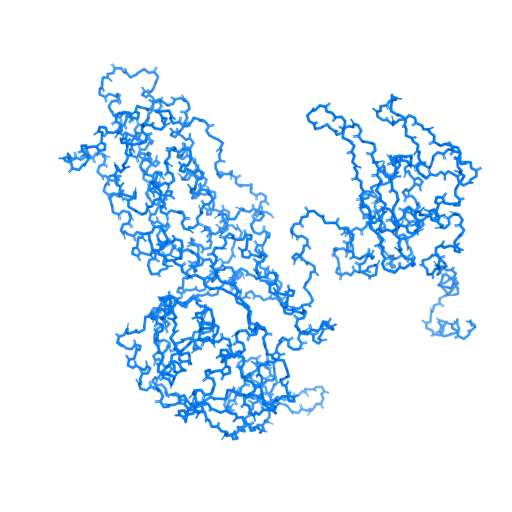65 1.00 86.88 249 HIS A O 1
ATOM 1965 N N . GLY A 1 250 ? -16.263 2.398 16.778 1.00 83.56 250 GLY A N 1
ATOM 1966 C CA . GLY A 1 250 ? -15.638 3.264 17.784 1.00 83.56 250 GLY A CA 1
ATOM 1967 C C . GLY A 1 250 ? -16.236 4.671 17.903 1.00 83.56 250 GLY A C 1
ATOM 1968 O O . GLY A 1 250 ? -17.028 5.137 17.075 1.00 83.56 250 GLY A O 1
ATOM 1969 N N . ILE A 1 251 ? -15.853 5.376 18.975 1.00 75.88 251 ILE A N 1
ATOM 1970 C CA . ILE A 1 251 ? -16.483 6.648 19.364 1.00 75.88 251 ILE A CA 1
ATOM 1971 C C . ILE A 1 251 ? -16.101 7.788 18.414 1.00 75.88 251 ILE A C 1
ATOM 1973 O O . ILE A 1 251 ? -16.954 8.620 18.102 1.00 75.88 251 ILE A O 1
ATOM 1977 N N . LYS A 1 252 ? -14.892 7.783 17.838 1.00 71.75 252 LYS A N 1
ATOM 1978 C CA . LYS A 1 252 ? -14.515 8.658 16.709 1.00 71.75 252 LYS A CA 1
ATOM 1979 C C . LYS A 1 252 ? -15.474 8.563 15.522 1.00 71.75 252 LYS A C 1
ATOM 1981 O O . LYS A 1 252 ? -15.917 9.599 15.023 1.00 71.75 252 LYS A O 1
ATOM 1986 N N . VAL A 1 253 ? -15.811 7.354 15.073 1.00 77.19 253 VAL A N 1
ATOM 1987 C CA . VAL A 1 253 ? -16.729 7.148 13.940 1.00 77.19 253 VAL A CA 1
ATOM 1988 C C . VAL A 1 253 ? -18.145 7.581 14.310 1.00 77.19 253 VAL A C 1
ATOM 1990 O O . VAL A 1 253 ? -18.788 8.324 13.565 1.00 77.19 253 VAL A O 1
ATOM 1993 N N . GLN A 1 254 ? -18.610 7.196 15.499 1.00 83.81 254 GLN A N 1
ATOM 1994 C CA . GLN A 1 254 ? -19.910 7.610 16.027 1.00 83.81 254 GLN A CA 1
ATOM 1995 C C . GLN A 1 254 ? -20.046 9.137 16.106 1.00 83.81 254 GLN A C 1
ATOM 1997 O O . GLN A 1 254 ? -21.071 9.708 15.749 1.00 83.81 254 GLN A O 1
ATOM 2002 N N . THR A 1 255 ? -19.010 9.817 16.588 1.00 73.88 255 THR A N 1
ATOM 2003 C CA . THR A 1 255 ? -19.017 11.273 16.757 1.00 73.88 255 THR A CA 1
ATOM 2004 C C . THR A 1 255 ? -18.997 11.963 15.402 1.00 73.88 255 THR A C 1
ATOM 2006 O O . THR A 1 255 ? -19.769 12.887 15.162 1.00 73.88 255 THR A O 1
ATOM 2009 N N . ALA A 1 256 ? -18.162 11.484 14.479 1.00 70.00 256 ALA A N 1
ATOM 2010 C CA . ALA A 1 256 ? -18.061 12.064 13.151 1.00 70.00 256 ALA A CA 1
ATOM 2011 C C . ALA A 1 256 ? -19.345 11.868 12.324 1.00 70.00 256 ALA A C 1
ATOM 2013 O O . ALA A 1 256 ? -19.757 12.799 11.634 1.00 70.00 256 ALA A O 1
ATOM 2014 N N . SER A 1 257 ? -20.005 10.711 12.427 1.00 77.50 257 SER A N 1
ATOM 2015 C CA . SER A 1 257 ? -21.303 10.455 11.777 1.00 77.50 257 SER A CA 1
ATOM 2016 C C . SER A 1 257 ? -22.421 11.322 12.347 1.00 77.50 257 SER A C 1
ATOM 2018 O O . SER A 1 257 ? -23.166 11.930 11.578 1.00 77.50 257 SER A O 1
ATOM 2020 N N . LYS A 1 258 ? -22.460 11.505 13.674 1.00 81.25 258 LYS A N 1
ATOM 2021 C CA . LYS A 1 258 ? -23.360 12.465 14.333 1.00 81.25 258 LYS A CA 1
ATOM 2022 C C . LYS A 1 258 ? -23.124 13.906 13.866 1.00 81.25 258 LYS A C 1
ATOM 2024 O O . LYS A 1 258 ? -24.085 14.580 13.515 1.00 81.25 258 LYS A O 1
ATOM 2029 N N . ILE A 1 259 ? -21.869 14.366 13.802 1.00 75.38 259 ILE A N 1
ATOM 2030 C CA . ILE A 1 259 ? -21.519 15.714 13.303 1.00 75.38 259 ILE A CA 1
ATOM 2031 C C . ILE A 1 259 ? -21.943 15.888 11.840 1.00 75.38 259 ILE A C 1
ATOM 2033 O O . ILE A 1 259 ? -22.445 16.943 11.461 1.00 75.38 259 ILE A O 1
ATOM 2037 N N . ALA A 1 260 ? -21.753 14.856 11.016 1.00 70.75 260 ALA A N 1
ATOM 2038 C CA . ALA A 1 260 ? -22.177 14.863 9.620 1.00 70.75 260 ALA A CA 1
ATOM 2039 C C . ALA A 1 260 ? -23.701 14.735 9.445 1.00 70.75 260 ALA A C 1
ATOM 2041 O O . ALA A 1 260 ? -24.197 14.962 8.344 1.00 70.75 260 ALA A O 1
ATOM 2042 N N . ASN A 1 261 ? -24.433 14.390 10.510 1.00 84.38 261 ASN A N 1
ATOM 2043 C CA . ASN A 1 261 ? -25.854 14.055 10.494 1.00 84.38 261 ASN A CA 1
ATOM 2044 C C . ASN A 1 261 ? -26.191 12.942 9.477 1.00 84.38 261 ASN A C 1
ATOM 2046 O O . ASN A 1 261 ? -27.146 13.044 8.707 1.00 84.38 261 ASN A O 1
ATOM 2050 N N . ILE A 1 262 ? -25.362 11.894 9.450 1.00 82.94 262 ILE A N 1
ATOM 2051 C CA . ILE A 1 262 ? -25.503 10.718 8.580 1.00 82.94 262 ILE A CA 1
ATOM 2052 C C . ILE A 1 262 ? -25.526 9.473 9.470 1.00 82.94 262 ILE A C 1
ATOM 2054 O O . ILE A 1 262 ? -24.809 9.408 10.466 1.00 82.94 262 ILE A O 1
ATOM 2058 N N . ASP A 1 263 ? -26.330 8.478 9.098 1.00 89.31 263 ASP A N 1
ATOM 2059 C CA . ASP A 1 263 ? -26.300 7.158 9.729 1.00 89.31 263 ASP A CA 1
ATOM 2060 C C . ASP A 1 263 ? -24.864 6.569 9.739 1.00 89.31 263 ASP A C 1
ATOM 2062 O O . ASP A 1 263 ? -24.192 6.607 8.701 1.00 89.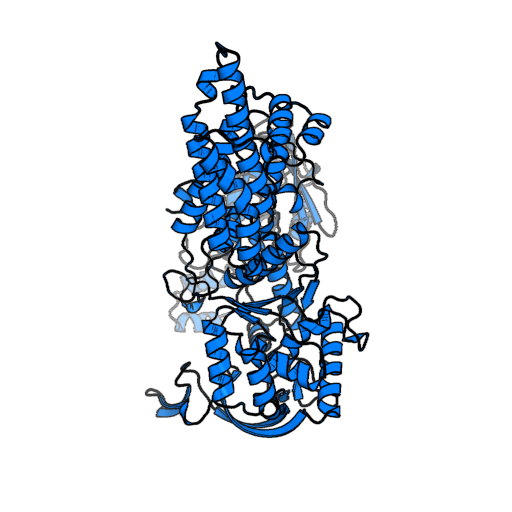31 263 ASP A O 1
ATOM 2066 N N . PRO A 1 264 ? -24.365 6.023 10.868 1.00 86.56 264 PRO A N 1
ATOM 2067 C CA . PRO A 1 264 ? -22.994 5.520 10.961 1.00 86.56 264 PRO A CA 1
ATOM 2068 C C . PRO A 1 264 ? -22.644 4.431 9.937 1.00 86.56 264 PRO A C 1
ATOM 2070 O O . PRO A 1 264 ? -21.535 4.436 9.404 1.00 86.56 264 PRO A O 1
ATOM 2073 N N . TYR A 1 265 ? -23.576 3.537 9.588 1.00 90.25 265 TYR A N 1
ATOM 2074 C CA . TYR A 1 265 ? -23.319 2.508 8.579 1.00 90.25 265 TYR A CA 1
ATOM 2075 C C . TYR A 1 265 ? -23.149 3.125 7.188 1.00 90.25 265 TYR A C 1
ATOM 2077 O O . TYR A 1 265 ? -22.210 2.790 6.457 1.00 90.25 265 TYR A O 1
ATOM 2085 N N . VAL A 1 266 ? -24.029 4.061 6.817 1.00 86.94 266 VAL A N 1
ATOM 2086 C CA . VAL A 1 266 ? -23.934 4.798 5.544 1.00 86.94 266 VAL A CA 1
ATOM 2087 C C . VAL A 1 266 ? -22.637 5.607 5.483 1.00 86.94 266 VAL A C 1
ATOM 2089 O O . VAL A 1 266 ? -21.940 5.585 4.468 1.00 86.94 266 VAL A O 1
ATOM 2092 N N . PHE A 1 267 ? -22.286 6.275 6.579 1.00 81.44 267 PHE A N 1
ATOM 2093 C CA . PHE A 1 267 ? -21.047 7.031 6.739 1.00 81.44 267 PHE A CA 1
ATOM 2094 C C . PHE A 1 267 ? -19.809 6.155 6.505 1.00 81.44 267 PHE A C 1
ATOM 2096 O O . PHE A 1 267 ? -18.942 6.503 5.698 1.00 81.44 267 PHE A O 1
ATOM 2103 N N . CYS A 1 268 ? -19.741 4.996 7.165 1.00 85.06 268 CYS A N 1
ATOM 2104 C CA . CYS A 1 268 ? -18.642 4.048 7.012 1.00 85.06 268 CYS A CA 1
ATOM 2105 C C . CYS A 1 268 ? -18.577 3.478 5.598 1.00 85.06 268 CYS A C 1
ATOM 2107 O O . CYS A 1 268 ? -17.505 3.445 5.003 1.00 85.06 268 CYS A O 1
ATOM 2109 N N . THR A 1 269 ? -19.725 3.131 5.014 1.00 86.12 269 THR A N 1
ATOM 2110 C CA . THR A 1 269 ? -19.813 2.626 3.636 1.00 86.12 269 THR A CA 1
ATOM 2111 C C . THR A 1 269 ? -19.249 3.635 2.630 1.00 86.12 269 THR A C 1
ATOM 2113 O O . THR A 1 269 ? -18.471 3.271 1.748 1.00 86.12 269 THR A O 1
ATOM 2116 N N . GLN A 1 270 ? -19.586 4.921 2.778 1.00 81.00 270 GLN A N 1
ATOM 2117 C CA . GLN A 1 270 ? -19.050 5.987 1.925 1.00 81.00 270 GLN A CA 1
ATOM 2118 C C . GLN A 1 270 ? -17.534 6.149 2.077 1.00 81.00 270 GLN A C 1
ATOM 2120 O O . GLN A 1 270 ? -16.843 6.404 1.093 1.00 81.00 270 GLN A O 1
ATOM 2125 N N . ASN A 1 271 ? -17.006 6.010 3.292 1.00 78.38 271 ASN A N 1
ATOM 2126 C CA . ASN A 1 271 ? -15.571 6.110 3.542 1.00 78.38 271 ASN A CA 1
ATOM 2127 C C . ASN A 1 271 ? -14.796 4.907 3.030 1.00 78.38 271 ASN A C 1
ATOM 2129 O O . ASN A 1 271 ? -13.793 5.087 2.347 1.00 78.38 271 ASN A O 1
ATOM 2133 N N . SER A 1 272 ? -15.290 3.705 3.304 1.00 86.88 272 SER A N 1
ATOM 2134 C CA . SER A 1 272 ? -14.742 2.453 2.793 1.00 86.88 272 SER A CA 1
ATOM 2135 C C . SER A 1 272 ? -14.606 2.493 1.273 1.00 86.88 272 SER A C 1
ATOM 2137 O O . SER A 1 272 ? -13.537 2.221 0.727 1.00 86.88 272 SER A O 1
ATOM 2139 N N . PHE A 1 273 ? -15.634 2.999 0.581 1.00 85.44 273 PHE A N 1
ATOM 2140 C CA . PHE A 1 273 ? -15.557 3.212 -0.859 1.00 85.44 273 PHE A CA 1
ATOM 2141 C C . PHE A 1 273 ? -14.392 4.129 -1.262 1.00 85.44 273 PHE A C 1
ATOM 2143 O O . PHE A 1 273 ? -13.673 3.780 -2.186 1.00 85.44 273 PHE A O 1
ATOM 2150 N N . LYS A 1 274 ? -14.142 5.253 -0.573 1.00 79.75 274 LYS A N 1
ATOM 2151 C CA . LYS A 1 274 ? -13.013 6.156 -0.895 1.00 79.75 274 LYS A CA 1
ATOM 2152 C C . LYS A 1 274 ? -11.652 5.476 -0.742 1.00 79.75 274 LYS A C 1
ATOM 2154 O O . LYS A 1 274 ? -10.781 5.678 -1.581 1.00 79.75 274 LYS A O 1
ATOM 2159 N N . PHE A 1 275 ? -11.465 4.676 0.309 1.00 83.69 275 PHE A N 1
ATOM 2160 C CA . PHE A 1 275 ? -10.234 3.903 0.506 1.00 83.69 275 PHE A CA 1
ATOM 2161 C C . PHE A 1 275 ? -10.030 2.895 -0.620 1.00 83.69 275 PHE A C 1
ATOM 2163 O O . PHE A 1 275 ? -8.962 2.864 -1.225 1.00 83.69 275 PHE A O 1
ATOM 2170 N N . LYS A 1 276 ? -11.073 2.120 -0.931 1.00 87.75 276 LYS A N 1
ATOM 2171 C CA . LYS A 1 276 ? -11.048 1.150 -2.024 1.00 87.75 276 LYS A CA 1
ATOM 2172 C C . LYS A 1 276 ? -10.707 1.811 -3.359 1.00 87.75 276 LYS A C 1
ATOM 2174 O O . LYS A 1 276 ? -9.769 1.405 -4.027 1.00 87.75 276 LYS A O 1
ATOM 2179 N N . ASN A 1 277 ? -11.419 2.888 -3.670 1.00 84.75 277 ASN A N 1
ATOM 2180 C CA . ASN A 1 277 ? -11.210 3.737 -4.833 1.00 84.75 277 ASN A CA 1
ATOM 2181 C C . ASN A 1 277 ? -9.731 4.168 -4.898 1.00 84.75 277 ASN A C 1
ATOM 2183 O O . ASN A 1 277 ? -9.028 3.842 -5.852 1.00 84.75 277 ASN A O 1
ATOM 2187 N N . LEU A 1 278 ? -9.207 4.829 -3.858 1.00 85.12 278 LEU A N 1
ATOM 2188 C CA . LEU A 1 278 ? -7.815 5.280 -3.862 1.00 85.12 278 LEU A CA 1
ATOM 2189 C C . LEU A 1 278 ? -6.815 4.134 -4.086 1.00 85.12 278 LEU A C 1
ATOM 2191 O O . LEU A 1 278 ? -5.844 4.318 -4.819 1.00 85.12 278 LEU A O 1
ATOM 2195 N N . PHE A 1 279 ? -7.037 2.970 -3.478 1.00 91.62 279 PHE A N 1
ATOM 2196 C CA . PHE A 1 279 ? -6.191 1.796 -3.694 1.00 91.62 279 PHE A CA 1
ATOM 2197 C C . PHE A 1 279 ? -6.258 1.295 -5.141 1.00 91.62 279 PHE A C 1
ATOM 2199 O O . PHE A 1 279 ? -5.211 0.990 -5.713 1.00 91.62 279 PHE A O 1
ATOM 2206 N N . ASP A 1 280 ? -7.437 1.311 -5.764 1.00 88.19 280 ASP A N 1
ATOM 2207 C CA . ASP A 1 280 ? -7.611 0.964 -7.176 1.00 88.19 280 ASP A CA 1
ATOM 2208 C C . ASP A 1 280 ? -6.850 1.953 -8.088 1.00 88.19 280 ASP A C 1
ATOM 2210 O O . ASP A 1 280 ? -6.125 1.531 -8.991 1.00 88.19 280 ASP A O 1
ATOM 2214 N N . LEU A 1 281 ? -6.912 3.267 -7.822 1.00 88.31 281 LEU A N 1
ATOM 2215 C CA . LEU A 1 281 ? -6.103 4.263 -8.551 1.00 88.31 281 LEU A CA 1
ATOM 2216 C C . LEU A 1 281 ? -4.601 4.103 -8.342 1.00 88.31 281 LEU A C 1
ATOM 2218 O O . LEU A 1 281 ? -3.825 4.348 -9.263 1.00 88.31 281 LEU A O 1
ATOM 2222 N N . ALA A 1 282 ? -4.189 3.751 -7.125 1.00 91.94 282 ALA A N 1
ATOM 2223 C CA . ALA A 1 282 ? -2.795 3.502 -6.783 1.00 91.94 282 ALA A CA 1
ATOM 2224 C C . ALA A 1 282 ? -2.305 2.124 -7.278 1.00 91.94 282 ALA A C 1
ATOM 2226 O O . ALA A 1 282 ? -1.159 1.745 -7.011 1.00 91.94 282 ALA A O 1
ATOM 2227 N N . ASN A 1 283 ? -3.146 1.385 -8.016 1.00 95.12 283 ASN A N 1
ATOM 2228 C CA . ASN A 1 283 ? -2.864 0.065 -8.578 1.00 95.12 283 ASN A CA 1
ATOM 2229 C C . ASN A 1 283 ? -2.412 -0.958 -7.515 1.00 95.12 283 ASN A C 1
ATOM 2231 O O . ASN A 1 283 ? -1.506 -1.768 -7.743 1.00 95.12 283 ASN A O 1
ATOM 2235 N N . ILE A 1 284 ? -3.011 -0.880 -6.324 1.00 96.62 284 ILE A N 1
ATOM 2236 C CA . ILE A 1 284 ? -2.806 -1.833 -5.229 1.00 96.62 284 ILE A CA 1
ATOM 2237 C C . ILE A 1 284 ? -3.618 -3.094 -5.535 1.00 96.62 284 ILE A C 1
ATOM 2239 O O . ILE A 1 284 ? -4.835 -3.025 -5.688 1.00 96.62 284 ILE A O 1
ATOM 2243 N N . GLU A 1 285 ? -2.966 -4.252 -5.599 1.00 95.31 285 GLU A N 1
ATOM 2244 C CA . GLU A 1 285 ? -3.618 -5.526 -5.894 1.00 95.31 285 GLU A CA 1
ATOM 2245 C C . GLU A 1 285 ? -3.797 -6.354 -4.617 1.00 95.31 285 GLU A C 1
ATOM 2247 O O . GLU A 1 285 ? -2.919 -7.115 -4.214 1.00 95.31 285 GLU A O 1
ATOM 2252 N N . TYR A 1 286 ? -4.966 -6.231 -3.992 1.00 95.44 286 TYR A N 1
ATOM 2253 C CA . TYR A 1 286 ? -5.376 -7.009 -2.821 1.00 95.44 286 TYR A CA 1
ATOM 2254 C C . TYR A 1 286 ? -6.343 -8.139 -3.216 1.00 95.44 286 TYR A C 1
ATOM 2256 O O . TYR A 1 286 ? -7.108 -8.018 -4.172 1.00 95.44 286 TYR A O 1
ATOM 2264 N N . THR A 1 287 ? -6.311 -9.252 -2.482 1.00 94.81 287 THR A N 1
ATOM 2265 C CA . THR A 1 287 ? -7.249 -10.377 -2.661 1.00 94.81 287 THR A CA 1
ATOM 2266 C C . THR A 1 287 ? -8.525 -10.182 -1.857 1.00 94.81 287 THR A C 1
ATOM 2268 O O . THR A 1 287 ? -9.598 -10.588 -2.295 1.00 94.81 287 THR A O 1
ATOM 2271 N N . ASP A 1 288 ? -8.410 -9.527 -0.702 1.00 92.88 288 ASP A N 1
ATOM 2272 C CA . ASP A 1 288 ? -9.494 -9.350 0.253 1.00 92.88 288 ASP A CA 1
ATOM 2273 C C . ASP A 1 288 ? -9.568 -7.885 0.683 1.00 92.88 288 ASP A C 1
ATOM 2275 O O . ASP A 1 288 ? -8.553 -7.249 0.978 1.00 92.88 288 ASP A O 1
ATOM 2279 N N . TYR A 1 289 ? -10.791 -7.357 0.718 1.00 95.12 289 TYR A N 1
ATOM 2280 C CA . TYR A 1 289 ? -11.095 -6.024 1.225 1.00 95.12 289 TYR A CA 1
ATOM 2281 C C . TYR A 1 289 ? -12.143 -6.154 2.329 1.00 95.12 289 TYR A C 1
ATOM 2283 O O . TYR A 1 289 ? -13.330 -6.295 2.034 1.00 95.12 289 TYR A O 1
ATOM 2291 N N . ILE A 1 290 ? -11.700 -6.161 3.585 1.00 94.50 290 ILE A N 1
ATOM 2292 C CA . ILE A 1 290 ? -12.562 -6.375 4.753 1.00 94.50 290 ILE A CA 1
ATOM 2293 C C . ILE A 1 290 ? -13.118 -5.060 5.299 1.00 94.50 290 ILE A C 1
ATOM 2295 O O . ILE A 1 290 ? -12.429 -4.039 5.334 1.00 94.50 290 ILE A O 1
ATOM 2299 N N . ARG A 1 291 ? -14.356 -5.093 5.788 1.00 96.75 291 ARG A N 1
ATOM 2300 C CA . ARG A 1 291 ? -14.935 -4.031 6.612 1.00 96.75 291 ARG A CA 1
ATOM 2301 C C . ARG A 1 291 ? -15.300 -4.611 7.968 1.00 96.75 291 ARG A C 1
ATOM 2303 O O . ARG A 1 291 ? -15.939 -5.658 8.032 1.00 96.75 291 ARG A O 1
ATOM 2310 N N . THR A 1 292 ? -14.966 -3.938 9.069 1.00 93.81 292 THR A N 1
ATOM 2311 C CA . THR A 1 292 ? -15.345 -4.459 10.401 1.00 93.81 292 THR A CA 1
ATOM 2312 C C . THR A 1 292 ? -16.863 -4.446 10.638 1.00 93.81 292 THR A C 1
ATOM 2314 O O . THR A 1 292 ? -17.377 -5.152 11.502 1.00 93.81 292 THR A O 1
ATOM 2317 N N . THR A 1 293 ? -17.630 -3.735 9.806 1.00 95.62 293 THR A N 1
ATOM 2318 C CA . THR A 1 293 ? -19.099 -3.816 9.796 1.00 95.62 293 THR A CA 1
ATOM 2319 C C . THR A 1 293 ? -19.655 -5.067 9.106 1.00 95.62 293 THR A C 1
ATOM 2321 O O . THR A 1 293 ? -20.858 -5.316 9.226 1.00 95.62 293 THR A O 1
ATOM 2324 N N . ASP A 1 294 ? -18.828 -5.868 8.423 1.00 95.62 294 ASP A N 1
ATOM 2325 C CA . ASP A 1 294 ? -19.274 -7.083 7.743 1.00 95.62 294 ASP A CA 1
ATOM 2326 C C . ASP A 1 294 ? -19.752 -8.150 8.742 1.00 95.62 294 ASP A C 1
ATOM 2328 O O . ASP A 1 294 ? -19.108 -8.449 9.749 1.00 95.62 294 ASP A O 1
ATOM 2332 N N . GLU A 1 295 ? -20.874 -8.805 8.438 1.00 95.88 295 GLU A N 1
ATOM 2333 C CA . GLU A 1 295 ? -21.493 -9.781 9.349 1.00 95.88 295 GLU A CA 1
ATOM 2334 C C . GLU A 1 295 ? -20.594 -10.985 9.664 1.00 95.88 295 GLU A C 1
ATOM 2336 O O . GLU A 1 295 ? -20.609 -11.514 10.776 1.00 95.88 295 GLU A O 1
ATOM 2341 N N . TYR A 1 296 ? -19.775 -11.429 8.707 1.00 94.31 296 TYR A N 1
ATOM 2342 C CA . TYR A 1 296 ? -18.839 -12.528 8.952 1.00 94.31 296 TYR A CA 1
ATOM 2343 C C . TYR A 1 296 ? -17.709 -12.119 9.908 1.00 94.31 296 TYR A C 1
ATOM 2345 O O . TYR A 1 296 ? -17.219 -12.959 10.667 1.00 94.31 296 TYR A O 1
ATOM 2353 N N . HIS A 1 297 ? -17.313 -10.844 9.903 1.00 97.06 297 HIS A N 1
ATOM 2354 C CA . HIS A 1 297 ? -16.329 -10.311 10.833 1.00 97.06 297 HIS A CA 1
ATOM 2355 C C . HIS A 1 297 ? -16.908 -10.264 12.250 1.00 97.06 297 HIS A C 1
ATOM 2357 O O . HIS A 1 297 ? -16.310 -10.830 13.162 1.00 97.06 297 HIS A O 1
ATOM 2363 N N . LYS A 1 298 ? -18.128 -9.736 12.423 1.00 97.44 298 LYS A N 1
ATOM 2364 C CA . LYS A 1 298 ? -18.816 -9.709 13.729 1.00 97.44 298 LYS A CA 1
ATOM 2365 C C . LYS A 1 298 ? -18.924 -11.094 14.368 1.00 97.44 298 LYS A C 1
ATOM 2367 O O . LYS A 1 298 ? -18.582 -11.263 15.535 1.00 97.44 298 LYS A O 1
ATOM 2372 N N . LYS A 1 299 ? -19.294 -12.109 13.578 1.00 96.75 299 LYS A N 1
ATOM 2373 C CA . LYS A 1 299 ? -19.316 -13.517 14.021 1.00 96.75 299 LYS A CA 1
ATOM 2374 C C . LYS A 1 299 ? -17.936 -14.038 14.423 1.00 96.75 299 LYS A C 1
ATOM 2376 O O . LYS A 1 299 ? -17.821 -14.842 15.341 1.00 96.75 299 LYS A O 1
ATOM 2381 N N . THR A 1 300 ? -16.884 -13.600 13.732 1.00 96.31 300 THR A N 1
ATOM 2382 C CA . THR A 1 300 ? -15.499 -13.967 14.063 1.00 96.31 300 THR A CA 1
ATOM 2383 C C . THR A 1 300 ? -15.084 -13.364 15.407 1.00 96.31 300 THR A C 1
ATOM 2385 O O . THR A 1 300 ? -14.497 -14.061 16.234 1.00 96.31 300 THR A O 1
ATOM 2388 N N . VAL A 1 301 ? -15.437 -12.096 15.646 1.00 97.88 301 VAL A N 1
ATOM 2389 C CA . VAL A 1 301 ? -15.194 -11.397 16.916 1.00 97.88 301 VAL A CA 1
ATOM 2390 C C . VAL A 1 301 ? -15.932 -12.075 18.066 1.00 97.88 301 VAL A C 1
ATOM 2392 O O . VAL A 1 301 ? -15.312 -12.403 19.075 1.00 97.88 301 VAL A O 1
ATOM 2395 N N . GLU A 1 302 ? -17.224 -12.359 17.895 1.00 96.94 302 GLU A N 1
ATOM 2396 C CA . GLU A 1 302 ? -18.036 -13.080 18.881 1.00 96.94 302 GLU A CA 1
ATOM 2397 C C . GLU A 1 302 ? -17.449 -14.460 19.210 1.00 96.94 302 GLU A C 1
ATOM 2399 O O . GLU A 1 302 ? -17.309 -14.821 20.380 1.00 96.94 302 GLU A O 1
ATOM 2404 N N . LYS A 1 303 ? -17.039 -15.219 18.187 1.00 96.31 303 LYS A N 1
ATOM 2405 C CA . LYS A 1 303 ? -16.419 -16.533 18.372 1.00 96.31 303 LYS A CA 1
ATOM 2406 C C . LYS A 1 303 ? -15.131 -16.444 19.190 1.00 96.31 303 LYS A C 1
ATOM 2408 O O . LYS A 1 303 ? -14.987 -17.183 20.164 1.00 96.31 303 LYS A O 1
ATOM 2413 N N . LEU A 1 304 ? -14.207 -15.550 18.824 1.00 96.94 304 LEU A N 1
ATOM 2414 C CA . LEU A 1 304 ? -12.954 -15.400 19.567 1.00 96.94 304 LEU A CA 1
ATOM 2415 C C . LEU A 1 304 ? -13.218 -14.933 21.002 1.00 96.94 304 LEU A C 1
ATOM 2417 O O . LEU A 1 304 ? -12.633 -15.476 21.934 1.00 96.94 304 LEU A O 1
ATOM 2421 N N . TRP A 1 305 ? -14.135 -13.983 21.195 1.00 98.00 305 TRP A N 1
ATOM 2422 C CA . TRP A 1 305 ? -14.527 -13.513 22.521 1.00 98.00 305 TRP A CA 1
ATOM 2423 C C . TRP A 1 305 ? -14.994 -14.663 23.420 1.00 98.00 305 TRP A C 1
ATOM 2425 O O . TRP A 1 305 ? -14.501 -14.817 24.538 1.00 98.00 305 TRP A O 1
ATOM 2435 N N . ASN A 1 306 ? -15.888 -15.516 22.916 1.00 97.31 306 ASN A N 1
ATOM 2436 C CA . ASN A 1 306 ? -16.405 -16.661 23.664 1.00 97.31 306 ASN A CA 1
ATOM 2437 C C . ASN A 1 306 ? -15.300 -17.661 24.035 1.00 97.31 306 ASN A C 1
ATOM 2439 O O . ASN A 1 306 ? -15.279 -18.139 25.169 1.00 97.31 306 ASN A O 1
ATOM 2443 N N . ILE A 1 307 ? -14.344 -17.921 23.136 1.00 97.00 307 ILE A N 1
ATOM 2444 C CA . ILE A 1 307 ? -13.170 -18.765 23.429 1.00 97.00 307 ILE A CA 1
ATOM 2445 C C . ILE A 1 307 ? -12.359 -18.176 24.592 1.00 97.00 307 ILE A C 1
ATOM 2447 O O . ILE A 1 307 ? -11.988 -18.890 25.524 1.00 97.00 307 ILE A O 1
ATOM 2451 N N . LEU A 1 308 ? -12.103 -16.867 24.569 1.00 97.94 308 LEU A N 1
ATOM 2452 C CA . LEU A 1 308 ? -11.315 -16.189 25.600 1.00 97.94 308 LEU A CA 1
ATOM 2453 C C . LEU A 1 308 ? -12.024 -16.165 26.965 1.00 97.94 308 LEU A C 1
ATOM 2455 O O . LEU A 1 308 ? -11.363 -16.302 27.998 1.00 97.94 308 LEU A O 1
ATOM 2459 N N . VAL A 1 309 ? -13.356 -16.036 26.983 1.00 97.75 309 VAL A N 1
ATOM 2460 C CA . VAL A 1 309 ? -14.175 -16.174 28.200 1.00 97.75 309 VAL A CA 1
ATOM 2461 C C . VAL A 1 309 ? -14.106 -17.603 28.739 1.00 97.75 309 VAL A C 1
ATOM 2463 O O . VAL A 1 309 ? -13.790 -17.790 29.912 1.00 97.75 309 VAL A O 1
ATOM 2466 N N . GLN A 1 310 ? -14.343 -18.612 27.894 1.00 97.44 310 GLN A N 1
ATOM 2467 C CA . GLN A 1 310 ? -14.324 -20.028 28.290 1.00 97.44 310 GLN A CA 1
ATOM 2468 C C . GLN A 1 310 ? -12.969 -20.456 28.862 1.00 97.44 310 GLN A C 1
ATOM 2470 O O . GLN A 1 310 ? -12.911 -21.249 29.797 1.00 97.44 310 GLN A O 1
ATOM 2475 N N . ARG A 1 311 ? -11.877 -19.893 28.338 1.00 97.81 311 ARG A N 1
ATOM 2476 C CA . ARG A 1 311 ? -10.512 -20.135 28.822 1.00 97.81 311 ARG A CA 1
ATOM 2477 C C . ARG A 1 311 ? -10.116 -19.281 30.033 1.00 97.81 311 ARG A C 1
ATOM 2479 O O . ARG A 1 311 ? -8.990 -19.380 30.508 1.00 97.81 311 ARG A O 1
ATOM 2486 N N . GLY A 1 312 ? -11.017 -18.442 30.545 1.00 97.69 312 GLY A N 1
ATOM 2487 C CA . GLY A 1 312 ? -10.799 -17.661 31.763 1.00 97.69 312 GLY A CA 1
ATOM 2488 C C . GLY A 1 312 ? -9.841 -16.475 31.607 1.00 97.69 312 GLY A C 1
ATOM 2489 O O . GLY A 1 312 ? -9.309 -15.992 32.613 1.00 97.69 312 GLY A O 1
ATOM 2490 N N . TYR A 1 313 ? -9.618 -15.994 30.379 1.00 98.19 313 TYR A N 1
ATOM 2491 C CA . TYR A 1 313 ? -8.768 -14.829 30.093 1.00 98.19 313 TYR A CA 1
ATOM 2492 C C . TYR A 1 313 ? -9.523 -13.497 30.101 1.00 98.19 313 TYR A C 1
ATOM 2494 O O . TYR A 1 313 ? -8.887 -12.444 30.157 1.00 98.19 313 TYR A O 1
ATOM 2502 N N . ILE A 1 314 ? -10.857 -13.538 30.075 1.00 98.06 314 ILE A N 1
ATOM 2503 C CA . ILE A 1 314 ? -11.731 -12.366 30.172 1.00 98.06 314 ILE A CA 1
ATOM 2504 C C . ILE A 1 314 ? -12.500 -12.406 31.495 1.00 98.06 314 ILE A C 1
ATOM 2506 O O . ILE A 1 314 ? -13.084 -13.428 31.846 1.00 98.06 314 ILE A O 1
ATOM 2510 N N . TYR A 1 315 ? -12.524 -11.288 32.219 1.00 95.62 315 TYR A N 1
ATOM 2511 C CA . TYR A 1 315 ? -13.285 -11.126 33.462 1.00 95.62 315 TYR A CA 1
ATOM 2512 C C . TYR A 1 315 ? -13.887 -9.720 33.555 1.00 95.62 315 TYR A C 1
ATOM 2514 O O . TYR A 1 315 ? -13.387 -8.794 32.922 1.00 95.62 315 TYR A O 1
ATOM 2522 N N . LYS A 1 316 ? -14.960 -9.531 34.333 1.00 94.12 316 LYS A N 1
ATOM 2523 C CA . LYS A 1 316 ? -15.472 -8.186 34.648 1.00 94.12 316 LYS A CA 1
ATOM 2524 C C . LYS A 1 316 ? -14.652 -7.573 35.775 1.00 94.12 316 LYS A C 1
ATOM 2526 O O . LYS A 1 316 ? -14.393 -8.236 36.775 1.00 94.12 316 LYS A O 1
ATOM 2531 N N . GLY A 1 317 ? -14.288 -6.307 35.635 1.00 87.50 317 GLY A N 1
ATOM 2532 C CA . GLY A 1 317 ? -13.646 -5.552 36.700 1.00 87.50 317 GLY A CA 1
ATOM 2533 C C . GLY A 1 317 ? -14.038 -4.084 36.659 1.00 87.50 317 GLY A C 1
ATOM 2534 O O . GLY A 1 317 ? -14.325 -3.532 35.598 1.00 87.50 317 GLY A O 1
ATOM 2535 N N . GLU A 1 318 ? -14.007 -3.444 37.819 1.00 82.06 318 GLU A N 1
ATOM 2536 C CA . GLU A 1 318 ? -14.130 -1.993 37.911 1.00 82.06 318 GLU A CA 1
ATOM 2537 C C . GLU A 1 318 ? -12.831 -1.331 37.449 1.00 82.06 318 GLU A C 1
ATOM 2539 O O . GLU A 1 318 ? -11.717 -1.823 37.689 1.00 82.06 318 GLU A O 1
ATOM 2544 N N . HIS A 1 319 ? -12.967 -0.237 36.715 1.00 69.69 319 HIS A N 1
ATOM 2545 C CA . HIS A 1 319 ? -11.863 0.621 36.341 1.00 69.69 319 HIS A CA 1
ATOM 2546 C C . HIS A 1 319 ? -12.217 2.055 36.713 1.00 69.69 319 HIS A C 1
ATOM 2548 O O . HIS A 1 319 ? -13.061 2.678 36.072 1.00 69.69 319 HIS A O 1
ATOM 2554 N N . THR A 1 320 ? -11.536 2.553 37.741 1.00 68.31 320 THR A N 1
ATOM 2555 C CA . THR A 1 320 ? -11.563 3.959 38.132 1.00 68.31 320 THR A CA 1
ATOM 2556 C C . THR A 1 320 ? -10.312 4.624 37.580 1.00 68.31 320 THR A C 1
ATOM 2558 O O . THR A 1 320 ? -9.202 4.227 37.935 1.00 68.31 320 THR A O 1
ATOM 2561 N N . GLY A 1 321 ? -10.472 5.611 36.702 1.00 72.62 321 GLY A N 1
ATOM 2562 C CA . GLY A 1 321 ? -9.340 6.285 36.071 1.00 72.62 321 GLY A CA 1
ATOM 2563 C C . GLY A 1 321 ? -9.720 7.589 35.382 1.00 72.62 321 GLY A C 1
ATOM 2564 O O . GLY A 1 321 ? -10.886 7.828 35.055 1.00 72.62 321 GLY A O 1
ATOM 2565 N N . TRP A 1 322 ? -8.719 8.442 35.163 1.00 78.88 322 TRP A N 1
ATOM 2566 C CA . TRP A 1 322 ? -8.873 9.677 34.399 1.00 78.88 322 TRP A CA 1
ATOM 2567 C C . TRP A 1 322 ? -8.963 9.338 32.920 1.00 78.88 322 TRP A C 1
ATOM 2569 O O . TRP A 1 322 ? -8.042 8.749 32.368 1.00 78.88 322 TRP A O 1
ATOM 2579 N N . TYR A 1 323 ? -10.062 9.681 32.265 1.00 73.75 323 TYR A N 1
ATOM 2580 C CA . TYR A 1 323 ? -10.293 9.326 30.872 1.00 73.75 323 TYR A CA 1
ATOM 2581 C C . TYR A 1 323 ? -10.450 10.569 30.006 1.00 73.75 323 TYR A C 1
ATOM 2583 O O . TYR A 1 323 ? -11.232 11.461 30.331 1.00 73.75 323 TYR A O 1
ATOM 2591 N N . SER A 1 324 ? -9.772 10.592 28.857 1.00 73.69 324 SER A N 1
ATOM 2592 C CA . SER A 1 324 ? -10.012 11.591 27.811 1.00 73.69 324 SER A CA 1
ATOM 2593 C C . SER A 1 324 ? -10.970 11.052 26.759 1.00 73.69 324 SER A C 1
ATOM 2595 O O . SER A 1 324 ? -10.670 10.078 26.064 1.00 73.69 324 SER A O 1
ATOM 2597 N N . ILE A 1 325 ? -12.112 11.720 26.579 1.00 65.19 325 ILE A N 1
ATOM 2598 C CA . ILE A 1 325 ? -13.029 11.437 25.462 1.00 65.19 325 ILE A CA 1
ATOM 2599 C C . ILE A 1 325 ? -12.327 11.661 24.120 1.00 65.19 325 ILE A C 1
ATOM 2601 O O . ILE A 1 325 ? -12.525 10.885 23.187 1.00 65.19 325 ILE A O 1
ATOM 2605 N N . THR A 1 326 ? -11.495 12.697 24.042 1.00 56.19 326 THR A N 1
ATOM 2606 C CA . THR A 1 326 ? -10.789 13.100 22.823 1.00 56.19 326 THR A CA 1
ATOM 2607 C C . THR A 1 326 ? -9.766 12.054 22.389 1.00 56.19 326 THR A C 1
ATOM 2609 O O . THR A 1 326 ? -9.711 11.700 21.207 1.00 56.19 326 THR A O 1
ATOM 2612 N N . ASP A 1 327 ? -8.994 11.529 23.341 1.00 53.28 327 ASP A N 1
ATOM 2613 C CA . ASP A 1 327 ? -7.912 10.584 23.044 1.00 53.28 327 ASP A CA 1
ATOM 2614 C C . ASP A 1 327 ? -8.373 9.122 23.085 1.00 53.28 327 ASP A C 1
ATOM 2616 O O . ASP A 1 327 ? -7.713 8.254 22.518 1.00 53.28 327 ASP A O 1
ATOM 2620 N N . GLU A 1 328 ? -9.545 8.863 23.675 1.00 63.34 328 GLU A N 1
ATOM 2621 C CA . GLU A 1 328 ? -10.113 7.531 23.921 1.00 63.34 328 GLU A CA 1
ATOM 2622 C C . GLU A 1 328 ? -9.227 6.651 24.823 1.00 63.34 328 GLU A C 1
ATOM 2624 O O . GLU A 1 328 ? -9.200 5.423 24.697 1.00 63.34 328 GLU A O 1
ATOM 2629 N N . ALA A 1 329 ? -8.500 7.289 25.740 1.00 57.84 329 ALA A N 1
ATOM 2630 C CA . ALA A 1 329 ? -7.494 6.659 26.581 1.00 57.84 329 ALA A CA 1
ATOM 2631 C C . ALA A 1 329 ? -7.694 6.995 28.063 1.00 57.84 329 ALA A C 1
ATOM 2633 O O . ALA A 1 329 ? -8.160 8.082 28.420 1.00 57.84 329 ALA A O 1
ATOM 2634 N N . PHE A 1 330 ? -7.302 6.043 28.911 1.00 69.56 330 PHE A N 1
ATOM 2635 C CA . PHE A 1 330 ? -7.116 6.267 30.338 1.00 69.56 330 PHE A CA 1
ATOM 2636 C C . PHE A 1 330 ? -5.705 6.800 30.592 1.00 69.56 330 PHE A C 1
ATOM 2638 O O . PHE A 1 330 ? -4.738 6.292 30.026 1.00 69.56 330 PHE A O 1
ATOM 2645 N N . TYR A 1 331 ? -5.619 7.799 31.460 1.00 66.62 331 TYR A N 1
ATOM 2646 C CA . TYR A 1 331 ? -4.401 8.439 31.927 1.00 66.62 331 TYR A CA 1
ATOM 2647 C C . TYR A 1 331 ? -4.187 8.122 33.405 1.00 66.62 331 TYR A C 1
ATOM 2649 O O . TYR A 1 331 ? -5.137 8.063 34.193 1.00 66.62 331 TYR A O 1
ATOM 2657 N N . THR A 1 332 ? -2.928 7.924 33.782 1.00 73.81 332 THR A N 1
ATOM 2658 C CA . THR A 1 332 ? -2.542 7.813 35.191 1.00 73.81 332 THR A CA 1
ATOM 2659 C C . THR A 1 332 ? -2.479 9.196 35.842 1.00 73.81 332 THR A C 1
ATOM 2661 O O . THR A 1 332 ? -2.505 10.225 35.161 1.00 73.81 332 THR A O 1
ATOM 2664 N N . GLN A 1 333 ? -2.395 9.239 37.174 1.00 79.25 333 GLN A N 1
ATOM 2665 C CA . GLN A 1 333 ? -2.340 10.495 37.930 1.00 79.25 333 GLN A CA 1
ATOM 2666 C C . GLN A 1 333 ? -1.128 11.357 37.532 1.00 79.25 333 GLN A C 1
ATOM 2668 O O . GLN A 1 333 ? -1.209 12.581 37.533 1.00 79.25 333 GLN A O 1
ATOM 2673 N N . GLU A 1 334 ? -0.016 10.724 37.154 1.00 78.31 334 GLU A N 1
ATOM 2674 C CA . GLU A 1 334 ? 1.231 11.386 36.755 1.00 78.31 334 GLU A CA 1
ATOM 2675 C C . GLU A 1 334 ? 1.171 11.956 35.331 1.00 78.31 334 GLU A C 1
ATOM 2677 O O . GLU A 1 334 ? 2.026 12.749 34.947 1.00 78.31 334 GLU A O 1
ATOM 2682 N N . GLN A 1 335 ? 0.178 11.548 34.534 1.00 69.50 335 GLN A N 1
ATOM 2683 C CA . GLN A 1 335 ? 0.016 11.957 33.137 1.00 69.50 335 GLN A CA 1
ATOM 2684 C C . GLN A 1 335 ? -0.978 13.110 32.959 1.00 69.50 335 GLN A C 1
ATOM 2686 O O . GLN A 1 335 ? -1.274 13.495 31.824 1.00 69.50 335 GLN A O 1
ATOM 2691 N N . ILE A 1 336 ? -1.499 13.669 34.054 1.00 86.56 336 ILE A N 1
ATOM 2692 C CA . ILE A 1 336 ? -2.507 14.730 34.033 1.00 86.56 336 ILE A CA 1
ATOM 2693 C C . ILE A 1 336 ? -2.040 15.950 34.828 1.00 86.56 336 ILE A C 1
ATOM 2695 O O . ILE A 1 336 ? -1.262 15.847 35.772 1.00 86.56 336 ILE A O 1
ATOM 2699 N N . VAL A 1 337 ? -2.539 17.125 34.459 1.00 89.94 337 VAL A N 1
ATOM 2700 C CA . VAL A 1 337 ? -2.293 18.379 35.174 1.00 89.94 337 VAL A CA 1
ATOM 2701 C C . VAL A 1 337 ? -3.604 19.127 35.373 1.00 89.94 337 VAL A C 1
ATOM 2703 O O . VAL A 1 337 ? -4.460 19.146 34.489 1.00 89.94 337 VAL A O 1
ATOM 2706 N N . GLN A 1 338 ? -3.771 19.729 36.548 1.00 90.50 338 GLN A N 1
ATOM 2707 C CA . GLN A 1 338 ? -4.897 20.610 36.832 1.00 90.50 338 GLN A CA 1
ATOM 2708 C C . GLN A 1 338 ? -4.612 22.000 36.257 1.00 90.50 338 GLN A C 1
ATOM 2710 O O . GLN A 1 338 ? -3.552 22.574 36.500 1.00 90.50 338 GLN A O 1
ATOM 2715 N N . GLU A 1 339 ? -5.555 22.548 35.502 1.00 86.38 339 GLU A N 1
ATOM 2716 C CA . GLU A 1 339 ? -5.491 23.899 34.957 1.00 86.38 339 GLU A CA 1
ATOM 2717 C C . GLU A 1 339 ? -6.757 24.667 35.331 1.00 86.38 339 GLU A C 1
ATOM 2719 O O . GLU A 1 339 ? -7.842 24.095 35.425 1.00 86.38 339 GLU A O 1
ATOM 2724 N N . THR A 1 340 ? -6.616 25.969 35.560 1.00 85.31 340 THR A N 1
ATOM 2725 C CA . THR A 1 340 ? -7.739 26.858 35.856 1.00 85.31 340 THR A CA 1
ATOM 2726 C C . THR A 1 340 ? -7.965 27.777 34.668 1.00 85.31 340 THR A C 1
ATOM 2728 O O . THR A 1 340 ? -7.060 28.502 34.247 1.00 85.31 340 THR A O 1
ATOM 2731 N N . ASP A 1 341 ? -9.179 27.757 34.126 1.00 75.88 341 ASP A N 1
ATOM 2732 C CA . ASP A 1 341 ? -9.580 28.679 33.073 1.00 75.88 341 ASP A CA 1
ATOM 2733 C C . ASP A 1 341 ? -9.602 30.108 33.636 1.00 75.88 341 ASP A C 1
ATOM 2735 O O . ASP A 1 341 ? -10.380 30.440 34.531 1.00 75.88 341 ASP A O 1
ATOM 2739 N N . LYS A 1 342 ? -8.735 30.973 33.101 1.00 77.94 342 LYS A N 1
ATOM 2740 C CA . LYS A 1 342 ? -8.584 32.365 33.552 1.00 77.94 342 LYS A CA 1
ATOM 2741 C C . LYS A 1 342 ? -9.831 33.222 33.312 1.00 77.94 342 LYS A C 1
ATOM 2743 O O . LYS A 1 342 ? -9.947 34.281 33.917 1.00 77.94 342 LYS A O 1
ATOM 2748 N N . SER A 1 343 ? -10.727 32.799 32.420 1.00 68.94 343 SER A N 1
ATOM 2749 C CA . SER A 1 343 ? -11.944 33.533 32.064 1.00 68.94 343 SER A CA 1
ATOM 2750 C C . SER A 1 343 ? -13.165 33.120 32.889 1.00 68.94 343 SER A C 1
ATOM 2752 O O . SER A 1 343 ? -14.021 33.958 33.162 1.00 68.94 343 SER A O 1
ATOM 2754 N N . THR A 1 344 ? -13.230 31.858 33.323 1.00 74.69 344 THR A N 1
ATOM 2755 C CA . THR A 1 344 ? -14.375 31.307 34.071 1.00 74.69 344 THR A CA 1
ATOM 2756 C C . THR A 1 344 ? -14.055 30.984 35.533 1.00 74.69 344 THR A C 1
ATOM 2758 O O . THR A 1 344 ? -14.972 30.801 36.328 1.00 74.69 344 THR A O 1
ATOM 2761 N N . GLY A 1 345 ? -12.773 30.925 35.910 1.00 78.06 345 GLY A N 1
ATOM 2762 C CA . GLY A 1 345 ? -12.310 30.567 37.254 1.00 78.06 345 GLY A CA 1
ATOM 2763 C C . GLY A 1 345 ? -12.465 29.082 37.601 1.00 78.06 345 GLY A C 1
ATOM 2764 O O . GLY A 1 345 ? -12.177 28.689 38.730 1.00 78.06 345 GLY A O 1
ATOM 2765 N N . LEU A 1 346 ? -12.920 28.252 36.657 1.00 76.62 346 LEU A N 1
ATOM 2766 C CA . LEU A 1 346 ? -13.158 26.826 36.866 1.00 76.62 346 LEU A CA 1
ATOM 2767 C C . LEU A 1 346 ? -11.879 26.016 36.630 1.00 76.62 346 LEU A C 1
ATOM 2769 O O . LEU A 1 346 ? -11.185 26.196 35.626 1.00 76.62 346 LEU A O 1
ATOM 2773 N N . SER A 1 347 ? -11.586 25.104 37.558 1.00 83.06 347 SER A N 1
ATOM 2774 C CA . SER A 1 347 ? -10.463 24.172 37.450 1.00 83.06 347 SER A CA 1
ATOM 2775 C C . SER A 1 347 ? -10.893 22.868 36.779 1.00 83.06 347 SER A C 1
ATOM 2777 O O . SER A 1 347 ? -11.881 22.260 37.185 1.00 83.06 347 SER A O 1
ATOM 2779 N N . PHE A 1 348 ? -10.124 22.413 35.794 1.00 86.12 348 PHE A N 1
ATOM 2780 C CA . PHE A 1 348 ? -10.308 21.145 35.087 1.00 86.12 348 PHE A CA 1
ATOM 2781 C C . PHE A 1 348 ? -8.967 20.410 34.955 1.00 86.12 348 PHE A C 1
ATOM 2783 O O . PHE A 1 348 ? -7.903 21.001 35.137 1.00 86.12 348 PHE A O 1
ATOM 2790 N N . TYR A 1 349 ? -9.001 19.112 34.660 1.00 89.06 349 TYR A N 1
ATOM 2791 C CA . TYR A 1 349 ? -7.792 18.318 34.437 1.00 89.06 349 TYR A CA 1
ATOM 2792 C C . TYR A 1 349 ? -7.560 18.119 32.941 1.00 89.06 349 TYR A C 1
ATOM 2794 O O . TYR A 1 349 ? -8.511 17.928 32.179 1.00 89.06 349 TYR A O 1
ATOM 2802 N N . LYS A 1 350 ? -6.296 18.138 32.513 1.00 86.94 350 LYS A N 1
ATOM 2803 C CA . LYS A 1 350 ? -5.891 17.839 31.135 1.00 86.94 350 LYS A CA 1
ATOM 2804 C C . LYS A 1 350 ? -4.722 16.860 31.081 1.00 86.94 350 LYS A C 1
ATOM 2806 O O . LYS A 1 350 ? -3.899 16.838 31.992 1.00 86.94 350 LYS A O 1
ATOM 2811 N N . SER A 1 351 ? -4.623 16.084 30.006 1.00 75.44 351 SER A N 1
ATOM 2812 C CA . SER A 1 351 ? -3.451 15.263 29.701 1.00 75.44 351 SER A CA 1
ATOM 2813 C C . SER A 1 351 ? -2.223 16.148 29.482 1.00 75.44 351 SER A C 1
ATOM 2815 O O . SER A 1 351 ? -2.285 17.138 28.750 1.00 75.44 351 SER A O 1
ATOM 2817 N N . ILE A 1 352 ? -1.094 15.779 30.085 1.00 77.12 352 ILE A N 1
ATOM 2818 C CA . ILE A 1 352 ? 0.199 16.442 29.864 1.00 77.12 352 ILE A CA 1
ATOM 2819 C C . ILE A 1 352 ? 0.684 16.207 28.427 1.00 77.12 352 ILE A C 1
ATOM 2821 O O . ILE A 1 352 ? 1.269 17.100 27.818 1.00 77.12 352 ILE A O 1
ATOM 2825 N N . GLU A 1 353 ? 0.427 15.017 27.879 1.00 61.84 353 GLU A N 1
ATOM 2826 C CA . GLU A 1 353 ? 0.921 14.596 26.565 1.00 61.84 353 GLU A CA 1
ATOM 2827 C C . GLU A 1 353 ? 0.158 15.264 25.417 1.00 61.84 353 GLU A C 1
ATOM 2829 O O . GLU A 1 353 ? 0.760 15.762 24.465 1.00 61.84 353 GLU A O 1
ATOM 2834 N N . THR A 1 354 ? -1.174 15.276 25.495 1.00 56.12 354 THR A N 1
ATOM 2835 C CA . THR A 1 354 ? -2.035 15.704 24.380 1.00 56.12 354 THR A CA 1
ATOM 2836 C C . THR A 1 354 ? -2.718 17.046 24.628 1.00 56.12 354 THR A C 1
ATOM 2838 O O . THR A 1 354 ? -3.226 17.659 23.689 1.00 56.12 354 THR A O 1
ATOM 2841 N N . GLY A 1 355 ? -2.747 17.516 25.880 1.00 74.31 355 GLY A N 1
ATOM 2842 C CA . GLY A 1 355 ? -3.485 18.709 26.292 1.00 74.31 355 GLY A CA 1
ATOM 2843 C C . GLY A 1 355 ? -5.005 18.526 26.333 1.00 74.31 355 GLY A C 1
ATOM 2844 O O . GLY A 1 355 ? -5.717 19.505 26.550 1.00 74.31 355 GLY A O 1
ATOM 2845 N N . SER A 1 356 ? -5.521 17.314 26.109 1.00 69.44 356 SER A N 1
ATOM 2846 C CA . SER A 1 356 ? -6.960 17.048 26.103 1.00 69.44 356 SER A CA 1
ATOM 2847 C C . SER A 1 356 ? -7.542 17.026 27.518 1.00 69.44 356 SER A C 1
ATOM 2849 O O . SER A 1 356 ? -6.874 16.606 28.460 1.00 69.44 356 SER A O 1
ATOM 2851 N N . THR A 1 357 ? -8.792 17.455 27.687 1.00 83.81 357 THR A N 1
ATOM 2852 C CA . THR A 1 357 ? -9.490 17.389 28.979 1.00 83.81 357 THR A CA 1
ATOM 2853 C C . THR A 1 357 ? -9.717 15.936 29.403 1.00 83.81 357 THR A C 1
ATOM 2855 O O . THR A 1 357 ? -10.105 15.100 28.582 1.00 83.81 357 THR A O 1
ATOM 2858 N N . VAL A 1 358 ? -9.498 15.646 30.686 1.00 79.88 358 VAL A N 1
ATOM 2859 C CA . VAL A 1 358 ? -9.699 14.324 31.291 1.00 79.88 358 VAL A CA 1
ATOM 2860 C C . VAL A 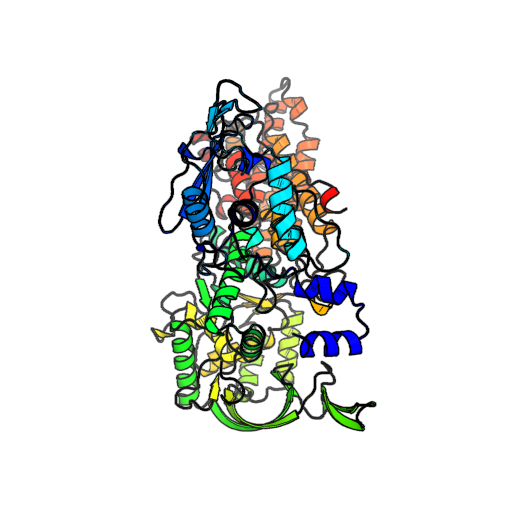1 358 ? -10.674 14.405 32.460 1.00 79.88 358 VAL A C 1
ATOM 2862 O O . VAL A 1 358 ? -10.674 15.371 33.222 1.00 79.88 358 VAL A O 1
ATOM 2865 N N . GLU A 1 359 ? -11.483 13.363 32.625 1.00 81.88 359 GLU A N 1
ATOM 2866 C CA . GLU A 1 359 ? -12.478 13.260 33.695 1.00 81.88 359 GLU A CA 1
ATOM 2867 C C . GLU A 1 359 ? -12.301 11.952 34.463 1.00 81.88 359 GLU A C 1
ATOM 2869 O O . GLU A 1 359 ? -12.009 10.911 33.869 1.00 81.88 359 GLU A O 1
ATOM 2874 N N . LEU A 1 360 ? -12.472 11.990 35.787 1.00 81.19 360 LEU A N 1
ATOM 2875 C CA . LEU A 1 360 ? -12.430 10.782 36.602 1.00 81.19 360 LEU A CA 1
ATOM 2876 C C . LEU A 1 360 ? -13.702 9.973 36.343 1.00 81.19 360 LEU A C 1
ATOM 2878 O O . LEU A 1 360 ? -14.811 10.433 36.606 1.00 81.19 360 LEU A O 1
ATOM 2882 N N . THR A 1 361 ? -13.536 8.759 35.837 1.00 72.50 361 THR A N 1
ATOM 2883 C CA . THR A 1 361 ? -14.644 7.860 35.503 1.00 72.50 361 THR A CA 1
ATOM 2884 C C . THR A 1 361 ? -14.470 6.544 36.246 1.00 72.50 361 THR A C 1
ATOM 2886 O O . THR A 1 361 ? -13.358 6.026 36.310 1.00 72.50 361 THR A O 1
ATOM 2889 N N . ASN A 1 362 ? -15.554 6.022 36.830 1.00 75.62 362 ASN A N 1
ATOM 2890 C CA . ASN A 1 362 ? -15.621 4.651 37.333 1.00 75.62 362 ASN A CA 1
ATOM 2891 C C . ASN A 1 362 ? -16.558 3.857 36.420 1.00 75.62 362 ASN A C 1
ATOM 2893 O O . ASN A 1 362 ? -17.747 4.165 36.326 1.00 75.62 362 ASN A O 1
ATOM 2897 N N . GLU A 1 363 ? -16.013 2.870 35.719 1.00 76.44 363 GLU A N 1
ATOM 2898 C CA . GLU A 1 363 ? -16.757 2.040 34.778 1.00 76.44 363 GLU A CA 1
ATOM 2899 C C . GLU A 1 363 ? -16.495 0.555 35.053 1.00 76.44 363 GLU A C 1
ATOM 2901 O O . GLU A 1 363 ? -15.348 0.116 35.178 1.00 76.44 363 GLU A O 1
ATOM 2906 N N . ILE A 1 364 ? -17.563 -0.247 35.088 1.00 86.25 364 ILE A N 1
ATOM 2907 C CA . ILE A 1 364 ? -17.453 -1.707 35.030 1.00 86.25 364 ILE A CA 1
ATOM 2908 C C . ILE A 1 364 ? -17.211 -2.084 33.572 1.00 86.25 364 ILE A C 1
ATOM 2910 O O . ILE A 1 364 ? -18.078 -1.877 32.722 1.00 86.25 364 ILE A O 1
ATOM 2914 N N . ASN A 1 365 ? -16.046 -2.664 33.302 1.00 91.38 365 ASN A N 1
ATOM 2915 C CA . ASN A 1 365 ? -15.640 -3.095 31.973 1.00 91.38 365 ASN A CA 1
ATOM 2916 C C . ASN A 1 365 ? -15.133 -4.542 32.012 1.00 91.38 365 ASN A C 1
ATOM 2918 O O . ASN A 1 365 ? -14.631 -5.031 33.028 1.00 91.38 365 ASN A O 1
ATOM 2922 N N . TYR A 1 366 ? -15.229 -5.237 30.885 1.00 95.19 366 TYR A N 1
ATOM 2923 C CA . TYR A 1 366 ? -14.524 -6.495 30.689 1.00 95.19 366 TYR A CA 1
ATOM 2924 C C . TYR A 1 366 ? -13.030 -6.216 30.511 1.00 95.19 366 TYR A C 1
ATOM 2926 O O . TYR A 1 366 ? -12.636 -5.314 29.768 1.00 95.19 366 TYR A O 1
ATOM 2934 N N . LYS A 1 367 ? -12.194 -7.000 31.189 1.00 94.62 367 LYS A N 1
ATOM 2935 C CA . LYS A 1 367 ? -10.735 -6.919 31.159 1.00 94.62 367 LYS A CA 1
ATOM 2936 C C . LYS A 1 367 ? -10.139 -8.202 30.594 1.00 94.62 367 LYS A C 1
ATOM 2938 O O . LYS A 1 367 ? -10.633 -9.293 30.874 1.00 94.62 367 LYS A O 1
ATOM 2943 N N . PHE A 1 368 ? -9.066 -8.056 29.825 1.00 96.88 368 PHE A N 1
ATOM 2944 C CA . PHE A 1 368 ? -8.226 -9.151 29.352 1.00 96.88 368 PHE A CA 1
ATOM 2945 C C . PHE A 1 368 ? -6.996 -9.294 30.250 1.00 96.88 368 PHE A C 1
ATOM 2947 O O . PHE A 1 368 ? -6.326 -8.293 30.529 1.00 96.88 368 PHE A O 1
ATOM 2954 N N . LYS A 1 369 ? -6.676 -10.533 30.645 1.00 97.44 369 LYS A N 1
ATOM 2955 C CA . LYS A 1 369 ? -5.520 -10.901 31.486 1.00 97.44 369 LYS A CA 1
ATOM 2956 C C . LYS A 1 369 ? -4.170 -10.778 30.762 1.00 97.44 369 LYS A C 1
ATOM 2958 O O . LYS A 1 369 ? -3.400 -11.738 30.699 1.00 97.44 369 LYS A O 1
ATOM 2963 N N . LEU A 1 370 ? -3.881 -9.614 30.182 1.00 96.06 370 LEU A N 1
ATOM 2964 C CA . LEU A 1 370 ? -2.670 -9.363 29.398 1.00 96.06 370 LEU A CA 1
ATOM 2965 C C . LEU A 1 370 ? -1.389 -9.581 30.215 1.00 96.06 370 LEU A C 1
ATOM 2967 O O . LEU A 1 370 ? -0.408 -10.097 29.680 1.00 96.06 370 LEU A O 1
ATOM 2971 N N . SER A 1 371 ? -1.414 -9.237 31.505 1.00 95.88 371 SER A N 1
ATOM 2972 C CA . SER A 1 371 ? -0.270 -9.393 32.413 1.00 95.88 371 SER A CA 1
ATOM 2973 C C . SER A 1 371 ? 0.283 -10.823 32.433 1.00 95.88 371 SER A C 1
ATOM 2975 O O . SER A 1 371 ? 1.498 -11.025 32.450 1.00 95.88 371 SER A O 1
ATOM 2977 N N . SER A 1 372 ? -0.596 -11.825 32.312 1.00 97.81 372 SER A N 1
ATOM 2978 C CA . SER A 1 372 ? -0.228 -13.247 32.316 1.00 97.81 372 SER A CA 1
ATOM 2979 C C . SER A 1 372 ? 0.606 -13.699 31.106 1.00 97.81 372 SER A C 1
ATOM 2981 O O . SER A 1 372 ? 1.180 -14.786 31.135 1.00 97.81 372 SER A O 1
ATOM 2983 N N . PHE A 1 373 ? 0.715 -12.876 30.056 1.00 98.19 373 PHE A N 1
ATOM 2984 C CA . PHE A 1 373 ? 1.456 -13.197 28.831 1.00 98.19 373 PHE A CA 1
ATOM 2985 C C . PHE A 1 373 ? 2.842 -12.546 28.748 1.00 98.19 373 PHE A C 1
ATOM 2987 O O . PHE A 1 373 ? 3.574 -12.838 27.805 1.00 98.19 373 PHE A O 1
ATOM 2994 N N . ASN A 1 374 ? 3.233 -11.705 29.715 1.00 97.81 374 ASN A N 1
ATOM 2995 C CA . ASN A 1 374 ? 4.460 -10.901 29.632 1.00 97.81 374 ASN A CA 1
ATOM 2996 C C . ASN A 1 374 ? 5.711 -11.737 29.316 1.00 97.81 374 ASN A C 1
ATOM 2998 O O . ASN A 1 374 ? 6.421 -11.447 28.356 1.00 97.81 374 ASN A O 1
ATOM 3002 N N . GLN A 1 375 ? 5.942 -12.808 30.083 1.00 98.06 375 GLN A N 1
ATOM 3003 C CA . GLN A 1 375 ? 7.126 -13.657 29.936 1.00 98.06 375 GLN A CA 1
ATOM 3004 C C . GLN A 1 375 ? 7.159 -14.384 28.583 1.00 98.06 375 GLN A C 1
ATOM 3006 O O . GLN A 1 375 ? 8.176 -14.376 27.895 1.00 98.06 375 GLN A O 1
ATOM 3011 N N . ARG A 1 376 ? 6.021 -14.943 28.153 1.00 98.12 376 ARG A N 1
ATOM 3012 C CA . ARG A 1 376 ? 5.909 -15.650 26.866 1.00 98.12 376 ARG A CA 1
ATOM 3013 C C . ARG A 1 376 ? 6.137 -14.715 25.678 1.00 98.12 376 ARG A C 1
ATOM 3015 O O . ARG A 1 376 ? 6.735 -15.119 24.688 1.00 98.12 376 ARG A O 1
ATOM 3022 N N . LEU A 1 377 ? 5.661 -13.472 25.762 1.00 98.31 377 LEU A N 1
ATOM 3023 C CA . LEU A 1 377 ? 5.900 -12.455 24.735 1.00 98.31 377 LEU A CA 1
ATOM 3024 C C . LEU A 1 377 ? 7.363 -12.005 24.712 1.00 98.31 377 LEU A C 1
ATOM 3026 O O . LEU A 1 377 ? 7.921 -11.821 23.634 1.00 98.31 377 LEU A O 1
ATOM 3030 N N . LEU A 1 378 ? 7.987 -11.852 25.883 1.00 98.19 378 LEU A N 1
ATOM 3031 C CA . LEU A 1 378 ? 9.404 -11.509 25.986 1.00 98.19 378 LEU A CA 1
ATOM 3032 C C . LEU A 1 378 ? 10.273 -12.570 25.302 1.00 98.19 378 LEU A C 1
ATOM 3034 O O . LEU A 1 378 ? 11.085 -12.229 24.444 1.00 98.19 378 LEU A O 1
ATOM 3038 N N . GLU A 1 379 ? 10.031 -13.847 25.595 1.00 97.75 379 GLU A N 1
ATOM 3039 C CA . GLU A 1 379 ? 10.710 -14.979 24.952 1.00 97.75 379 GLU A CA 1
ATOM 3040 C C . GLU A 1 379 ? 10.452 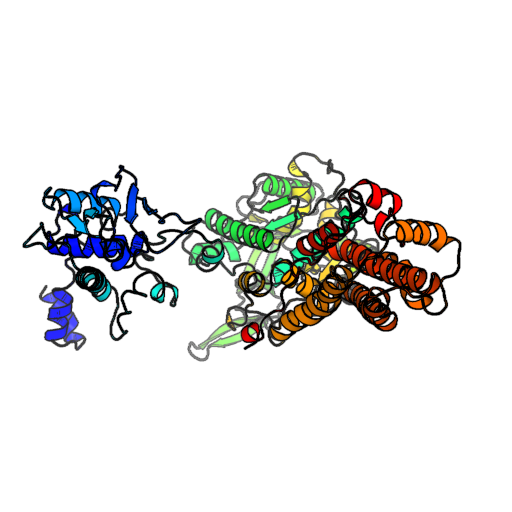-15.027 23.440 1.00 97.75 379 GLU A C 1
ATOM 3042 O O . GLU A 1 379 ? 11.379 -15.250 22.658 1.00 97.75 379 GLU A O 1
ATOM 3047 N N . LEU A 1 380 ? 9.214 -14.765 23.005 1.00 97.31 380 LEU A N 1
ATOM 3048 C CA . LEU A 1 380 ? 8.841 -14.735 21.588 1.00 97.31 380 LEU A CA 1
ATOM 3049 C C . LEU A 1 380 ? 9.659 -13.697 20.799 1.00 97.31 380 LEU A C 1
ATOM 3051 O O . LEU A 1 380 ? 10.124 -13.998 19.699 1.00 97.31 380 LEU A O 1
ATOM 3055 N N . VAL A 1 381 ? 9.841 -12.494 21.355 1.00 97.69 381 VAL A N 1
ATOM 3056 C CA . VAL A 1 381 ? 10.579 -11.396 20.705 1.00 97.69 381 VAL A CA 1
ATOM 3057 C C . VAL A 1 381 ? 12.096 -11.583 20.822 1.00 97.69 381 VAL A C 1
ATOM 3059 O O . VAL A 1 381 ? 12.819 -11.288 19.875 1.00 97.69 381 VAL A O 1
ATOM 3062 N N . GLN A 1 382 ? 12.603 -12.086 21.954 1.00 97.12 382 GLN A N 1
ATOM 3063 C CA . GLN A 1 382 ? 14.041 -12.331 22.147 1.00 97.12 382 GLN A CA 1
ATOM 3064 C C . GLN A 1 382 ? 14.572 -13.471 21.275 1.00 97.12 382 GLN A C 1
ATOM 3066 O O . GLN A 1 382 ? 15.696 -13.390 20.789 1.00 97.12 382 GLN A O 1
ATOM 3071 N N . SER A 1 383 ? 13.770 -14.519 21.076 1.00 96.69 383 SER A N 1
ATOM 3072 C CA . SER A 1 383 ? 14.130 -15.675 20.245 1.00 96.69 383 SER A CA 1
ATOM 3073 C C . SER A 1 383 ? 13.958 -15.443 18.744 1.00 96.69 383 SER A C 1
ATOM 3075 O O . SER A 1 383 ? 14.226 -16.357 17.969 1.00 96.69 383 SER A O 1
ATOM 3077 N N . ASP A 1 384 ? 13.463 -14.270 18.330 1.00 94.88 384 ASP A N 1
ATOM 3078 C CA . ASP A 1 384 ? 13.096 -13.979 16.939 1.00 94.88 384 ASP A CA 1
ATOM 3079 C C . ASP A 1 384 ? 12.061 -14.961 16.351 1.00 94.88 384 ASP A C 1
ATOM 3081 O O . ASP A 1 384 ? 11.907 -15.087 15.135 1.00 94.88 384 ASP A O 1
ATOM 3085 N N . SER A 1 385 ? 11.277 -15.614 17.221 1.00 95.25 385 SER A N 1
ATOM 3086 C CA . SER A 1 385 ? 10.114 -16.421 16.821 1.00 95.25 385 SER A CA 1
ATOM 3087 C C . SER A 1 385 ? 9.024 -15.562 16.170 1.00 95.25 385 SER A C 1
ATOM 3089 O O . SER A 1 385 ? 8.247 -16.055 15.348 1.00 95.25 385 SER A O 1
ATOM 3091 N N . ILE A 1 386 ? 8.986 -14.276 16.534 1.00 95.62 386 ILE A N 1
ATOM 3092 C CA . ILE A 1 386 ? 8.348 -13.205 15.773 1.00 95.62 386 ILE A CA 1
ATOM 3093 C C . ILE A 1 386 ? 9.410 -12.174 15.386 1.00 95.62 386 ILE A C 1
ATOM 3095 O O . ILE A 1 386 ? 10.076 -11.595 16.243 1.00 95.62 386 ILE A O 1
ATOM 3099 N N . LEU A 1 387 ? 9.555 -11.913 14.091 1.00 96.94 387 LEU A N 1
ATOM 3100 C CA . LEU A 1 387 ? 10.488 -10.911 13.591 1.00 96.94 387 LEU A CA 1
ATOM 3101 C C . LEU A 1 387 ? 9.828 -9.532 13.627 1.00 96.94 387 LEU A C 1
ATOM 3103 O O . LEU A 1 387 ? 8.803 -9.315 12.982 1.00 96.94 387 LEU A O 1
ATOM 3107 N N . ILE A 1 388 ? 10.416 -8.585 14.355 1.00 96.88 388 ILE A N 1
ATOM 3108 C CA . ILE A 1 388 ? 9.938 -7.197 14.405 1.00 96.88 388 ILE A CA 1
ATOM 3109 C C . ILE A 1 388 ? 10.962 -6.307 13.710 1.00 96.88 388 ILE A C 1
ATOM 3111 O O . ILE A 1 388 ? 12.108 -6.208 14.137 1.00 96.88 388 ILE A O 1
ATOM 3115 N N . SER A 1 389 ? 10.540 -5.652 12.633 1.00 93.56 389 SER A N 1
ATOM 3116 C CA . SER A 1 389 ? 11.397 -4.819 11.789 1.00 93.56 389 SER A CA 1
ATOM 3117 C C . SER A 1 389 ? 10.915 -3.367 11.808 1.00 93.56 389 SER A C 1
ATOM 3119 O O . SER A 1 389 ? 9.705 -3.136 11.715 1.00 93.56 389 SER A O 1
ATOM 3121 N N . PRO A 1 390 ? 11.817 -2.370 11.862 1.00 93.56 390 PRO A N 1
ATOM 3122 C CA . PRO A 1 390 ? 13.273 -2.472 12.014 1.00 93.56 390 PRO A CA 1
ATOM 3123 C C . PRO A 1 390 ? 13.717 -2.725 13.467 1.00 93.56 390 PRO A C 1
ATOM 3125 O O . PRO A 1 390 ? 12.917 -2.669 14.398 1.00 93.56 390 PRO A O 1
ATOM 3128 N N . GLU A 1 391 ? 15.020 -2.945 13.667 1.00 93.81 391 GLU A N 1
ATOM 3129 C CA . GLU A 1 391 ? 15.628 -3.289 14.965 1.00 93.81 391 GLU A CA 1
ATOM 3130 C C . GLU A 1 391 ? 15.303 -2.290 16.092 1.00 93.81 391 GLU A C 1
ATOM 3132 O O . GLU A 1 391 ? 15.052 -2.666 17.234 1.00 93.81 391 GLU A O 1
ATOM 3137 N N . ASN A 1 392 ? 15.222 -0.992 15.787 1.00 93.69 392 ASN A N 1
ATOM 3138 C CA . ASN A 1 392 ? 14.810 0.015 16.770 1.00 93.69 392 ASN A CA 1
ATOM 3139 C C . ASN A 1 392 ? 13.381 -0.217 17.296 1.00 93.69 392 ASN A C 1
ATOM 3141 O O . ASN A 1 392 ? 13.104 0.090 18.452 1.00 93.69 392 ASN A O 1
ATOM 3145 N N . LYS A 1 393 ? 12.486 -0.783 16.479 1.00 95.06 393 LYS A N 1
ATOM 3146 C CA . LYS A 1 393 ? 11.118 -1.141 16.871 1.00 95.06 393 LYS A CA 1
ATOM 3147 C C . LYS A 1 393 ? 11.055 -2.442 17.658 1.00 95.06 393 LYS A C 1
ATOM 3149 O O . LYS A 1 393 ? 10.278 -2.515 18.605 1.00 95.06 393 LYS A O 1
ATOM 3154 N N . LYS A 1 394 ? 11.923 -3.413 17.364 1.00 97.19 394 LYS A N 1
ATOM 3155 C CA . LYS A 1 394 ? 12.130 -4.581 18.238 1.00 97.19 394 LYS A CA 1
ATOM 3156 C C . LYS A 1 394 ? 12.563 -4.148 19.643 1.00 97.19 394 LYS A C 1
ATOM 3158 O O . LYS A 1 394 ? 11.953 -4.559 20.627 1.00 97.19 394 LYS A O 1
ATOM 3163 N N . ASN A 1 395 ? 13.542 -3.246 19.734 1.00 97.06 395 ASN A N 1
ATOM 3164 C CA . ASN A 1 395 ? 14.036 -2.719 21.010 1.00 97.06 395 ASN A CA 1
ATOM 3165 C C . ASN A 1 395 ? 12.968 -1.947 21.802 1.00 97.06 395 ASN A C 1
ATOM 3167 O O . ASN A 1 395 ? 12.890 -2.076 23.023 1.00 97.06 395 ASN A O 1
ATOM 3171 N N . GLU A 1 396 ? 12.110 -1.187 21.118 1.00 95.06 396 GLU A N 1
ATOM 3172 C CA . GLU A 1 396 ? 10.962 -0.508 21.733 1.00 95.06 396 GLU A CA 1
ATOM 3173 C C . GLU A 1 396 ? 9.983 -1.516 22.365 1.00 95.06 396 GLU A C 1
ATOM 3175 O O . GLU A 1 396 ? 9.575 -1.352 23.515 1.00 95.06 396 GLU A O 1
ATOM 3180 N N . VAL A 1 397 ? 9.684 -2.615 21.663 1.00 96.94 397 VAL A N 1
ATOM 3181 C CA . VAL A 1 397 ? 8.815 -3.687 22.174 1.00 96.94 397 VAL A CA 1
ATOM 3182 C C . VAL A 1 397 ? 9.440 -4.412 23.365 1.00 96.94 397 VAL A C 1
ATOM 3184 O O . VAL A 1 397 ? 8.760 -4.625 24.369 1.00 96.94 397 VAL A O 1
ATOM 3187 N N . LEU A 1 398 ? 10.733 -4.739 23.300 1.00 98.12 398 LEU A N 1
ATOM 3188 C CA . LEU A 1 398 ? 11.461 -5.336 24.424 1.00 98.12 398 LEU A CA 1
ATOM 3189 C C . LEU A 1 398 ? 11.449 -4.423 25.656 1.00 98.12 398 LEU A C 1
ATOM 3191 O O . LEU A 1 398 ? 11.267 -4.904 26.772 1.00 98.12 398 LEU A O 1
ATOM 3195 N N . SER A 1 399 ? 11.587 -3.108 25.467 1.00 97.31 399 SER A N 1
ATOM 3196 C CA . SER A 1 399 ? 11.501 -2.138 26.562 1.00 97.31 399 SER A CA 1
ATOM 3197 C C . SER A 1 399 ? 10.141 -2.190 27.266 1.00 97.31 399 SER A C 1
ATOM 3199 O O . SER A 1 399 ? 10.100 -2.267 28.493 1.00 97.31 399 SER A O 1
ATOM 3201 N N . TRP A 1 400 ? 9.036 -2.234 26.512 1.00 92.81 400 TRP A N 1
ATOM 3202 C CA . TRP A 1 400 ? 7.691 -2.369 27.085 1.00 92.81 400 TRP A CA 1
ATOM 3203 C C . TRP A 1 400 ? 7.504 -3.676 27.862 1.00 92.81 400 TRP A C 1
ATOM 3205 O O . TRP A 1 400 ? 6.901 -3.668 28.930 1.00 92.81 400 TRP A O 1
ATOM 3215 N N . LEU A 1 401 ? 8.027 -4.791 27.348 1.00 96.06 401 LEU A N 1
ATOM 3216 C CA . LEU A 1 401 ? 7.908 -6.105 27.993 1.00 96.06 401 LEU A CA 1
ATOM 3217 C C . LEU A 1 401 ? 8.759 -6.212 29.267 1.00 96.06 401 LEU A C 1
ATOM 3219 O O . LEU A 1 401 ? 8.335 -6.828 30.243 1.00 96.06 401 LEU A O 1
ATOM 3223 N N . ASN A 1 402 ? 9.925 -5.563 29.293 1.00 95.81 402 ASN A N 1
ATOM 3224 C CA . ASN A 1 402 ? 10.778 -5.497 30.481 1.00 95.81 402 ASN A CA 1
ATOM 3225 C C . ASN A 1 402 ? 10.175 -4.636 31.603 1.00 95.81 402 ASN A C 1
ATOM 3227 O O . ASN A 1 402 ? 10.470 -4.869 32.771 1.00 95.81 402 ASN A O 1
ATOM 3231 N N . GLN A 1 403 ? 9.325 -3.658 31.271 1.00 93.69 403 GLN A N 1
ATOM 3232 C CA . GLN A 1 403 ? 8.587 -2.861 32.263 1.00 93.69 403 GLN A CA 1
ATOM 3233 C C . GLN A 1 403 ? 7.419 -3.632 32.901 1.00 93.69 403 GLN A C 1
ATOM 3235 O O . GLN A 1 403 ? 6.943 -3.245 33.966 1.00 93.69 403 GLN A O 1
ATOM 3240 N N . GLY A 1 404 ? 6.969 -4.721 32.271 1.00 91.19 404 GLY A N 1
ATOM 3241 C CA . GLY A 1 404 ? 5.792 -5.479 32.680 1.00 91.19 404 GLY A CA 1
ATOM 3242 C C . GLY A 1 404 ? 4.492 -4.956 32.058 1.00 91.19 404 GLY A C 1
ATOM 3243 O O . GLY A 1 404 ? 4.335 -3.773 31.745 1.00 91.19 404 GLY A O 1
ATOM 3244 N N . LEU A 1 405 ? 3.530 -5.861 31.869 1.00 90.50 405 LEU A N 1
ATOM 3245 C CA . LEU A 1 405 ? 2.219 -5.559 31.294 1.00 90.50 405 LEU A CA 1
ATOM 3246 C C . LEU A 1 405 ? 1.122 -5.588 32.358 1.00 90.50 405 LEU A C 1
ATOM 3248 O O . LEU A 1 405 ? 1.061 -6.499 33.178 1.00 90.50 405 LEU A O 1
ATOM 3252 N N . ASN A 1 406 ? 0.201 -4.632 32.266 1.00 89.19 406 ASN A N 1
ATOM 3253 C CA . ASN A 1 406 ? -1.041 -4.618 33.034 1.00 89.19 406 ASN A CA 1
ATOM 3254 C C . ASN A 1 406 ? -2.191 -5.220 32.223 1.00 89.19 406 ASN A C 1
ATOM 3256 O O . ASN A 1 406 ? -2.187 -5.173 30.991 1.00 89.19 406 ASN A O 1
ATOM 3260 N N . ASP A 1 407 ? -3.208 -5.719 32.921 1.00 91.94 407 ASP A N 1
ATOM 3261 C CA . ASP A 1 407 ? -4.472 -6.117 32.305 1.00 91.94 407 ASP A CA 1
ATOM 3262 C C . ASP A 1 407 ? -5.165 -4.921 31.643 1.00 91.94 407 ASP A C 1
ATOM 3264 O O . ASP A 1 407 ? -5.157 -3.803 32.165 1.00 91.94 407 ASP A O 1
ATOM 3268 N N . ILE A 1 408 ? -5.792 -5.159 30.491 1.00 87.00 408 ILE A N 1
ATOM 3269 C CA . ILE A 1 408 ? -6.375 -4.097 29.661 1.00 87.00 408 ILE A CA 1
ATOM 3270 C C . ILE A 1 408 ? -7.895 -4.197 29.610 1.00 87.00 408 ILE A C 1
ATOM 3272 O O . ILE A 1 408 ? -8.456 -5.288 29.555 1.00 87.00 408 ILE A O 1
ATOM 3276 N N . SER A 1 409 ? -8.569 -3.046 29.585 1.00 89.69 409 SER A N 1
ATOM 3277 C CA . SER A 1 409 ? -10.017 -2.974 29.373 1.00 89.69 409 SER A CA 1
ATOM 3278 C C . SER A 1 409 ? -10.364 -3.204 27.899 1.00 89.69 409 SER A C 1
ATOM 3280 O O . SER A 1 409 ? -9.935 -2.442 27.027 1.00 89.69 409 SER A O 1
ATOM 3282 N N . ILE A 1 410 ? -11.179 -4.224 27.634 1.00 92.38 410 ILE A N 1
ATOM 3283 C CA . ILE A 1 410 ? -11.574 -4.698 26.300 1.00 92.38 410 ILE A CA 1
ATOM 3284 C C . ILE A 1 410 ? -13.067 -4.504 25.990 1.00 92.38 410 ILE A C 1
ATOM 3286 O O . ILE A 1 410 ? -13.532 -4.943 24.940 1.00 92.38 410 ILE A O 1
ATOM 3290 N N . SER A 1 411 ? -13.816 -3.821 26.858 1.00 93.69 411 SER A N 1
ATOM 3291 C CA . SER A 1 411 ? -15.168 -3.331 26.560 1.00 93.69 411 SER A CA 1
ATOM 3292 C C . SER A 1 411 ? -15.361 -1.888 27.021 1.00 93.69 411 SER A C 1
ATOM 3294 O O . SER A 1 411 ? -14.517 -1.334 27.732 1.00 93.69 411 SER A O 1
ATOM 3296 N N . ARG A 1 412 ? -16.454 -1.267 26.581 1.00 88.06 412 ARG A N 1
ATOM 3297 C CA . ARG A 1 412 ? -16.932 0.046 27.025 1.00 88.06 412 ARG A CA 1
ATOM 3298 C C . ARG A 1 412 ? -18.450 0.002 27.232 1.00 88.06 412 ARG A C 1
ATOM 3300 O O . ARG A 1 412 ? -19.118 -0.716 26.484 1.00 88.06 412 ARG A O 1
ATOM 3307 N N . PRO A 1 413 ? -19.024 0.805 28.142 1.00 89.69 413 PRO A N 1
ATOM 3308 C CA . PRO A 1 413 ? -20.472 0.875 28.304 1.00 89.69 413 PRO A CA 1
ATOM 3309 C C . PRO A 1 413 ? -21.167 1.372 27.027 1.00 89.69 413 PRO A C 1
ATOM 3311 O O . PRO A 1 413 ? -20.745 2.363 26.420 1.00 89.69 413 PRO A O 1
ATOM 3314 N N . THR A 1 414 ? -22.277 0.737 26.645 1.00 89.38 414 THR A N 1
ATOM 3315 C CA . THR A 1 414 ? -23.046 1.085 25.433 1.00 89.38 414 THR A CA 1
ATOM 3316 C C . THR A 1 414 ? -23.625 2.505 25.489 1.00 89.38 414 THR A C 1
ATOM 3318 O O . THR A 1 414 ? -23.803 3.151 24.457 1.00 89.38 414 THR A O 1
ATOM 3321 N N . SER A 1 415 ? -23.859 3.044 26.693 1.00 85.44 415 SER A N 1
ATOM 3322 C CA . SER A 1 415 ? -24.276 4.441 26.900 1.00 85.44 415 SER A CA 1
ATOM 3323 C C . SER A 1 415 ? -23.272 5.453 26.339 1.00 85.44 415 SER A C 1
ATOM 3325 O O . SER A 1 415 ? -23.651 6.551 25.931 1.00 85.44 415 SER A O 1
ATOM 3327 N N . ARG A 1 416 ? -21.992 5.074 26.292 1.00 80.75 416 ARG A N 1
ATOM 3328 C CA . ARG A 1 416 ? -20.892 5.883 25.775 1.00 80.75 416 ARG A CA 1
ATOM 3329 C C . ARG A 1 416 ? -20.590 5.552 24.319 1.00 80.75 416 ARG A C 1
ATOM 3331 O O . ARG A 1 416 ? -20.450 6.451 23.487 1.00 80.75 416 ARG A O 1
ATOM 3338 N N . LEU A 1 417 ? -20.482 4.263 24.019 1.00 85.06 417 LEU A N 1
ATOM 3339 C CA . LEU A 1 417 ? -20.128 3.745 22.707 1.00 85.06 417 LEU A CA 1
ATOM 3340 C C . LEU A 1 417 ? -21.224 2.797 22.228 1.00 85.06 417 LEU A C 1
ATOM 3342 O O . LEU A 1 417 ? -21.237 1.639 22.615 1.00 85.06 417 LEU A O 1
ATOM 3346 N N . SER A 1 418 ? -22.121 3.286 21.373 1.00 89.50 418 SER A N 1
ATOM 3347 C CA . SER A 1 418 ? -23.189 2.475 20.784 1.00 89.50 418 SER A CA 1
ATOM 3348 C C . SER A 1 418 ? -22.855 1.971 19.378 1.00 89.50 418 SER A C 1
ATOM 3350 O O . SER A 1 418 ? -23.509 1.060 18.882 1.00 89.50 418 SER A O 1
ATOM 3352 N N . TRP A 1 419 ? -21.854 2.559 18.715 1.00 93.50 419 TRP A N 1
ATOM 3353 C CA . TRP A 1 419 ? -21.381 2.132 17.398 1.00 93.50 419 TRP A CA 1
ATOM 3354 C C . TRP A 1 419 ? -20.184 1.172 17.505 1.00 93.50 419 TRP A C 1
ATOM 3356 O O . TRP A 1 419 ? -19.022 1.583 17.428 1.00 93.50 419 TRP A O 1
ATOM 3366 N N . GLY A 1 420 ? -20.482 -0.112 17.700 1.00 93.62 420 GLY A N 1
ATOM 3367 C CA . GLY A 1 420 ? -19.508 -1.200 17.784 1.00 93.62 420 GLY A CA 1
ATOM 3368 C C . GLY A 1 420 ? -20.180 -2.566 17.914 1.00 93.62 420 GLY A C 1
ATOM 3369 O O . GLY A 1 420 ? -21.404 -2.675 17.829 1.00 93.62 420 GLY A O 1
ATOM 3370 N N . ILE A 1 421 ? -19.381 -3.612 18.121 1.00 96.69 421 ILE A N 1
ATOM 3371 C CA . ILE A 1 421 ? -19.878 -4.983 18.297 1.00 96.69 421 ILE A CA 1
ATOM 3372 C C . ILE A 1 421 ? -20.276 -5.186 19.769 1.00 96.69 421 ILE A C 1
ATOM 3374 O O . ILE A 1 421 ? -19.437 -4.964 20.643 1.00 96.69 421 ILE A O 1
ATOM 3378 N N . PRO A 1 422 ? -21.520 -5.592 20.087 1.00 97.12 422 PRO A N 1
ATOM 3379 C CA . PRO A 1 422 ? -21.932 -5.828 21.469 1.00 97.12 422 PRO A CA 1
ATOM 3380 C C . PRO A 1 422 ? -21.167 -7.008 22.076 1.00 97.12 422 PRO A C 1
ATOM 3382 O O . PRO A 1 422 ? -20.807 -7.956 21.376 1.00 97.12 422 PRO A O 1
ATOM 3385 N N . VAL A 1 423 ? -20.943 -6.973 23.389 1.00 97.38 423 VAL A N 1
ATOM 3386 C CA . VAL A 1 423 ? -20.367 -8.119 24.099 1.00 97.38 423 VAL A CA 1
ATOM 3387 C C . VAL A 1 423 ? -21.367 -9.289 24.067 1.00 97.38 423 VAL A C 1
ATOM 3389 O O . VAL A 1 423 ? -22.528 -9.107 24.450 1.00 97.38 423 VAL A O 1
ATOM 3392 N N . PRO A 1 424 ? -20.955 -10.500 23.645 1.00 96.06 424 PRO A N 1
ATOM 3393 C CA . PRO A 1 424 ? -21.819 -11.676 23.658 1.00 96.06 424 PRO A CA 1
ATOM 3394 C C . PRO A 1 424 ? -22.392 -11.939 25.055 1.00 96.06 424 PRO A C 1
ATOM 3396 O O . PRO A 1 424 ? -21.652 -12.086 26.028 1.00 96.06 424 PRO A O 1
ATOM 3399 N N . GLY A 1 425 ? -23.722 -11.971 25.159 1.00 94.25 425 GLY A N 1
ATOM 3400 C CA . GLY A 1 425 ? -24.435 -12.161 26.427 1.00 94.25 425 GLY A CA 1
ATOM 3401 C C . GLY A 1 425 ? -24.541 -10.923 27.331 1.00 94.25 425 GLY A C 1
ATOM 3402 O O . GLY A 1 425 ? -25.143 -11.028 28.396 1.00 94.25 425 GLY A O 1
ATOM 3403 N N . ASP A 1 426 ? -24.015 -9.758 26.932 1.00 95.75 426 ASP A N 1
ATOM 3404 C CA . ASP A 1 426 ? -24.136 -8.503 27.688 1.00 95.75 426 ASP A CA 1
ATOM 3405 C C . ASP A 1 426 ? -24.278 -7.285 26.756 1.00 95.75 426 ASP A C 1
ATOM 3407 O O . ASP A 1 426 ? -23.305 -6.638 26.371 1.00 95.75 426 ASP A O 1
ATOM 3411 N N . SER A 1 427 ? -25.520 -6.921 26.425 1.00 93.06 427 SER A N 1
ATOM 3412 C CA . SER A 1 427 ? -25.820 -5.775 25.553 1.00 93.06 427 SER A CA 1
ATOM 3413 C C . SER A 1 427 ? -25.529 -4.407 26.185 1.00 93.06 427 SER A C 1
ATOM 3415 O O . SER A 1 427 ? -25.602 -3.383 25.501 1.00 93.06 427 SER A O 1
ATOM 3417 N N . THR A 1 428 ? -25.221 -4.355 27.488 1.00 94.25 428 THR A N 1
ATOM 3418 C CA . THR A 1 428 ? -24.844 -3.103 28.168 1.00 94.25 428 THR A CA 1
ATOM 3419 C C . THR A 1 428 ? -23.401 -2.696 27.876 1.00 94.25 428 THR A C 1
ATOM 3421 O O . THR A 1 428 ? -22.997 -1.579 28.206 1.00 94.25 428 THR A O 1
ATOM 3424 N N . GLN A 1 429 ? -22.639 -3.584 27.232 1.00 95.00 429 GLN A N 1
ATOM 3425 C CA . GLN A 1 429 ? -21.232 -3.418 26.912 1.00 95.00 429 GLN A CA 1
ATOM 3426 C C . GLN A 1 429 ? -20.985 -3.600 25.412 1.00 95.00 429 GLN A C 1
ATOM 3428 O O . GLN A 1 429 ? -21.556 -4.468 24.754 1.00 95.00 429 GLN A O 1
ATOM 3433 N N . THR A 1 430 ? -20.071 -2.798 24.882 1.00 95.69 430 THR A N 1
ATOM 3434 C CA . THR A 1 430 ? -19.586 -2.857 23.502 1.00 95.69 430 THR A CA 1
ATOM 3435 C C . THR A 1 430 ? -18.103 -3.212 23.506 1.00 95.69 430 THR A C 1
ATOM 3437 O O . THR A 1 430 ? -17.333 -2.663 24.297 1.00 95.69 430 THR A O 1
ATOM 3440 N N . ILE A 1 431 ? -17.697 -4.148 22.650 1.00 95.69 431 ILE A N 1
ATOM 3441 C CA . ILE A 1 431 ? -16.312 -4.603 22.502 1.00 95.69 431 ILE A CA 1
ATOM 3442 C C . ILE A 1 431 ? -15.429 -3.427 22.074 1.00 95.69 431 ILE A C 1
ATOM 3444 O O . ILE A 1 431 ? -15.796 -2.603 21.236 1.00 95.69 431 ILE A O 1
ATOM 3448 N N . TYR A 1 432 ? -14.246 -3.340 22.677 1.00 86.75 432 TYR A N 1
ATOM 3449 C CA . TYR A 1 432 ? -13.274 -2.299 22.379 1.00 86.75 432 TYR A CA 1
ATOM 3450 C C . TYR A 1 432 ? -12.754 -2.411 20.940 1.00 86.75 432 TYR A C 1
ATOM 3452 O O . TYR A 1 432 ? -12.320 -3.481 20.512 1.00 86.75 432 TYR A O 1
ATOM 3460 N N . VAL A 1 433 ? -12.731 -1.277 20.232 1.00 81.69 433 VAL A N 1
ATOM 3461 C CA . VAL A 1 433 ? -12.421 -1.187 18.794 1.00 81.69 433 VAL A CA 1
ATOM 3462 C C . VAL A 1 433 ? -11.104 -1.856 18.394 1.00 81.69 433 VAL A C 1
ATOM 3464 O O . VAL A 1 433 ? -11.046 -2.490 17.355 1.00 81.69 433 VAL A O 1
ATOM 3467 N N . TRP A 1 434 ? -10.059 -1.812 19.225 1.00 81.25 434 TRP A N 1
ATOM 3468 C CA . TRP A 1 434 ? -8.789 -2.464 18.879 1.00 81.25 434 TRP A CA 1
ATOM 3469 C C . TRP A 1 434 ? -8.859 -3.991 18.912 1.00 81.25 434 TRP A C 1
ATOM 3471 O O . TRP A 1 434 ? -8.128 -4.643 18.174 1.00 81.25 434 TRP A O 1
ATOM 3481 N N . ILE A 1 435 ? -9.717 -4.571 19.755 1.00 89.75 435 ILE A N 1
ATOM 3482 C CA . ILE A 1 435 ? -9.905 -6.027 19.800 1.00 89.75 435 ILE A CA 1
ATOM 3483 C C . ILE A 1 435 ? -10.668 -6.475 18.558 1.00 89.75 435 ILE A C 1
ATOM 3485 O O . ILE A 1 435 ? -10.216 -7.379 17.867 1.00 89.75 435 ILE A O 1
ATOM 3489 N N . ASP A 1 436 ? -11.767 -5.789 18.252 1.00 91.00 436 ASP A N 1
ATOM 3490 C CA . ASP A 1 436 ? -12.526 -5.915 17.005 1.00 91.00 436 ASP A CA 1
ATOM 3491 C C . ASP A 1 436 ? -11.593 -5.824 15.780 1.00 91.00 436 ASP A C 1
ATOM 3493 O O . ASP A 1 436 ? -11.410 -6.806 15.055 1.00 91.00 436 ASP A O 1
ATOM 3497 N N . ALA A 1 437 ? -10.881 -4.703 15.639 1.00 86.19 437 ALA A N 1
ATOM 3498 C CA . ALA A 1 437 ? -10.027 -4.438 14.495 1.00 86.19 437 ALA A CA 1
ATOM 3499 C C . ALA A 1 437 ? -8.934 -5.498 14.323 1.00 86.19 437 ALA A C 1
ATOM 3501 O O . ALA A 1 437 ? -8.741 -5.974 13.212 1.00 86.19 437 ALA A O 1
ATOM 3502 N N . LEU A 1 438 ? -8.240 -5.943 15.379 1.00 91.94 438 LEU A N 1
ATOM 3503 C CA . LEU A 1 438 ? -7.193 -6.974 15.262 1.00 91.94 438 LEU A CA 1
ATOM 3504 C C . LEU A 1 438 ? -7.727 -8.325 14.747 1.00 91.94 438 LEU A C 1
ATOM 3506 O O . LEU A 1 438 ? -7.024 -9.048 14.042 1.00 91.94 438 LEU A O 1
ATOM 3510 N N . ILE A 1 439 ? -8.988 -8.654 15.027 1.00 96.19 439 ILE A N 1
ATOM 3511 C CA . ILE A 1 439 ? -9.618 -9.920 14.618 1.00 96.19 439 ILE A CA 1
ATOM 3512 C C . ILE A 1 439 ? -9.913 -9.958 13.106 1.00 96.19 439 ILE A C 1
ATOM 3514 O O . ILE A 1 439 ? -10.195 -11.027 12.548 1.00 96.19 439 ILE A O 1
ATOM 3518 N N . ASN A 1 440 ? -9.776 -8.831 12.393 1.00 95.38 440 ASN A N 1
ATOM 3519 C CA . ASN A 1 440 ? -9.906 -8.782 10.932 1.00 95.38 440 ASN A CA 1
ATOM 3520 C C . ASN A 1 440 ? -9.012 -9.839 10.244 1.00 95.38 440 ASN A C 1
ATOM 3522 O O . ASN A 1 440 ? -9.469 -10.522 9.327 1.00 95.38 440 ASN A O 1
ATOM 3526 N N . TYR A 1 441 ? -7.798 -10.067 10.766 1.00 93.81 441 TYR A N 1
ATOM 3527 C CA . TYR A 1 441 ? -6.842 -11.035 10.220 1.00 93.81 441 TYR A CA 1
ATOM 3528 C C . TYR A 1 441 ? -7.338 -12.484 10.293 1.00 93.81 441 TYR A C 1
ATOM 3530 O O . TYR A 1 441 ? -7.046 -13.277 9.403 1.00 93.81 441 TYR A O 1
ATOM 3538 N N . LEU A 1 442 ? -8.116 -12.844 11.317 1.00 94.12 442 LEU A N 1
ATOM 3539 C CA . LEU A 1 442 ? -8.777 -14.154 11.395 1.00 94.12 442 LEU A CA 1
ATOM 3540 C C . LEU A 1 442 ? -10.029 -14.207 10.517 1.00 94.12 442 LEU A C 1
ATOM 3542 O O . LEU A 1 442 ? -10.359 -15.247 9.949 1.00 94.12 442 LEU A O 1
ATOM 3546 N N . SER A 1 443 ? -10.719 -13.074 10.390 1.00 93.62 443 SER A N 1
ATOM 3547 C CA . SER A 1 443 ? -11.987 -12.972 9.666 1.00 93.62 443 SER A CA 1
ATOM 3548 C C . SER A 1 443 ? -11.807 -13.243 8.178 1.00 93.62 443 SER A C 1
ATOM 3550 O O . SER A 1 443 ? -12.546 -14.045 7.609 1.00 93.62 443 SER A O 1
ATOM 3552 N N . VAL A 1 444 ? -10.789 -12.636 7.560 1.00 91.81 444 VAL A N 1
ATOM 3553 C CA . VAL A 1 444 ? -10.453 -12.882 6.146 1.00 91.81 444 VAL A CA 1
ATOM 3554 C C . VAL A 1 444 ? -10.010 -14.319 5.888 1.00 91.81 444 VAL A C 1
ATOM 3556 O O . VAL A 1 444 ? -10.121 -14.806 4.771 1.00 91.81 444 VAL A O 1
ATOM 3559 N N . ASN A 1 445 ? -9.563 -15.023 6.925 1.00 90.69 445 ASN A N 1
ATOM 3560 C CA . ASN A 1 445 ? -9.120 -16.414 6.885 1.00 90.69 445 ASN A CA 1
ATOM 3561 C C . ASN A 1 445 ? -10.211 -17.408 7.342 1.00 90.69 445 ASN A C 1
ATOM 3563 O O . ASN A 1 445 ? -9.938 -18.565 7.653 1.00 90.69 445 ASN A O 1
ATOM 3567 N N . GLY A 1 446 ? -11.474 -16.967 7.378 1.00 88.94 446 GLY A N 1
ATOM 3568 C CA . GLY A 1 446 ? -12.630 -17.855 7.520 1.00 88.94 446 GLY A CA 1
ATOM 3569 C C . GLY A 1 446 ? -12.882 -18.403 8.926 1.00 88.94 446 GLY A C 1
ATOM 3570 O O . GLY A 1 446 ? -13.708 -19.304 9.072 1.00 88.94 446 GLY A O 1
ATOM 3571 N N . PHE A 1 447 ? -12.251 -17.850 9.968 1.00 90.00 447 PHE A N 1
ATOM 3572 C CA . PHE A 1 447 ? -12.352 -18.366 11.342 1.00 90.00 447 PHE A CA 1
ATOM 3573 C C . PHE A 1 447 ? -13.788 -18.400 11.908 1.00 90.00 447 PHE A C 1
ATOM 3575 O O . PHE A 1 447 ? -14.091 -19.202 12.790 1.00 90.00 447 PHE A O 1
ATOM 3582 N N . SER A 1 448 ? -14.722 -17.598 11.381 1.00 86.19 448 SER A N 1
ATOM 3583 C CA . SER A 1 448 ? -16.148 -17.693 11.750 1.00 86.19 448 SER A CA 1
ATOM 3584 C C . SER A 1 448 ? -16.829 -18.995 11.314 1.00 86.19 448 SER A C 1
ATOM 3586 O O . SER A 1 448 ? -17.832 -19.370 11.915 1.00 86.19 448 SER A O 1
ATOM 3588 N N . LYS A 1 449 ? -16.325 -19.681 10.280 1.00 83.69 449 LYS A N 1
ATOM 3589 C CA . LYS A 1 449 ? -16.946 -20.892 9.710 1.00 83.69 449 LYS A CA 1
ATOM 3590 C C . LYS A 1 449 ? -16.319 -22.189 10.212 1.00 83.69 449 LYS A C 1
ATOM 3592 O O . LYS A 1 449 ? -16.995 -23.211 10.240 1.00 83.69 449 LYS A O 1
ATOM 3597 N N . SER A 1 450 ? -15.049 -22.156 10.597 1.00 77.19 450 SER A N 1
ATOM 3598 C CA . SER A 1 450 ? -14.297 -23.332 11.035 1.00 77.19 450 SER A CA 1
ATOM 3599 C C . SER A 1 450 ? -13.313 -22.969 12.140 1.00 77.19 450 SER A C 1
ATOM 3601 O O . SER A 1 450 ? -12.872 -21.827 12.247 1.00 77.19 450 SER A O 1
ATOM 3603 N N . ASP A 1 451 ? -12.983 -23.938 12.993 1.00 67.25 451 ASP A N 1
ATOM 3604 C CA . ASP A 1 451 ? -11.968 -23.767 14.047 1.00 67.25 451 ASP A CA 1
ATOM 3605 C C . ASP A 1 451 ? -10.542 -23.768 13.483 1.00 67.25 451 ASP A C 1
ATOM 3607 O O . ASP A 1 451 ? -9.633 -23.201 14.082 1.00 67.25 451 ASP A O 1
ATOM 3611 N N . PHE A 1 452 ? -10.366 -24.329 12.285 1.00 63.03 452 PHE A N 1
ATOM 3612 C CA . PHE A 1 452 ? -9.120 -24.289 11.531 1.00 63.03 452 PHE A CA 1
ATOM 3613 C C . PHE A 1 452 ? -9.232 -23.272 10.403 1.00 63.03 452 PHE A C 1
ATOM 3615 O O . PHE A 1 452 ? -10.222 -23.269 9.668 1.00 63.03 452 PHE A O 1
ATOM 3622 N N . VAL A 1 453 ? -8.210 -22.436 10.236 1.00 62.81 453 VAL A N 1
ATOM 3623 C CA . VAL A 1 453 ? -8.065 -21.618 9.031 1.00 62.81 453 VAL A CA 1
ATOM 3624 C C . VAL A 1 453 ? -7.798 -22.564 7.857 1.00 62.81 453 VAL A C 1
ATOM 3626 O O . VAL A 1 453 ? -6.715 -23.129 7.739 1.00 62.81 453 VAL A O 1
ATOM 3629 N N . GLN A 1 454 ? -8.817 -22.804 7.031 1.00 57.28 454 GLN A N 1
ATOM 3630 C CA . GLN A 1 454 ? -8.791 -23.865 6.016 1.00 57.28 454 GLN A CA 1
ATOM 3631 C C . GLN A 1 454 ? -7.978 -23.521 4.765 1.00 57.28 454 GLN A C 1
ATOM 3633 O O . GLN A 1 454 ? -7.670 -24.411 3.979 1.00 57.28 454 GLN A O 1
ATOM 3638 N N . ASP A 1 455 ? -7.644 -22.251 4.552 1.00 69.00 455 ASP A N 1
ATOM 3639 C CA . ASP A 1 455 ? -7.038 -21.786 3.303 1.00 69.00 455 ASP A CA 1
ATOM 3640 C C . ASP A 1 455 ? -5.499 -21.796 3.310 1.00 69.00 455 ASP A C 1
ATOM 3642 O O . ASP A 1 455 ? -4.889 -21.538 2.277 1.00 69.00 455 ASP A O 1
ATOM 3646 N N . GLY A 1 456 ? -4.868 -22.131 4.443 1.00 81.56 456 GLY A N 1
ATOM 3647 C CA . GLY A 1 456 ? -3.411 -22.240 4.566 1.00 81.56 456 GLY A CA 1
ATOM 3648 C C . GLY A 1 456 ? -2.660 -20.902 4.575 1.00 81.56 456 GLY A C 1
ATOM 3649 O O . GLY A 1 456 ? -1.433 -20.910 4.508 1.00 81.56 456 GLY A O 1
ATOM 3650 N N . PHE A 1 457 ? -3.359 -19.763 4.673 1.00 88.12 457 PHE A N 1
ATOM 3651 C CA . PHE A 1 457 ? -2.747 -18.422 4.662 1.00 88.12 457 PHE A CA 1
ATOM 3652 C C . PHE A 1 457 ? -2.588 -17.785 6.053 1.00 88.12 457 PHE A C 1
ATOM 3654 O O . PHE A 1 457 ? -2.071 -16.671 6.160 1.00 88.12 457 PHE A O 1
ATOM 3661 N N . PHE A 1 458 ? -3.023 -18.465 7.120 1.00 90.31 458 PHE A N 1
ATOM 3662 C CA . PHE A 1 458 ? -2.811 -18.031 8.503 1.00 90.31 458 PHE A CA 1
ATOM 3663 C C . PHE A 1 458 ? -1.837 -18.978 9.221 1.00 90.31 458 PHE A C 1
ATOM 3665 O O . PHE A 1 458 ? -1.987 -20.196 9.105 1.00 90.31 458 PHE A O 1
ATOM 3672 N N . PRO A 1 459 ? -0.877 -18.457 10.003 1.00 92.19 459 PRO A N 1
ATOM 3673 C CA . PRO A 1 459 ? -0.682 -17.049 10.355 1.00 92.19 459 PRO A CA 1
ATOM 3674 C C . PRO A 1 459 ? -0.073 -16.224 9.209 1.00 92.19 459 PRO A C 1
ATOM 3676 O O . PRO A 1 459 ? 0.563 -16.792 8.323 1.00 92.19 459 PRO A O 1
ATOM 3679 N N . PRO A 1 460 ? -0.247 -14.888 9.209 1.00 92.44 460 PRO A N 1
ATOM 3680 C CA . PRO A 1 460 ? 0.334 -14.049 8.171 1.00 92.44 460 PRO A CA 1
ATOM 3681 C C . PRO A 1 460 ? 1.866 -14.069 8.239 1.00 92.44 460 PRO A C 1
ATOM 3683 O O . PRO A 1 460 ? 2.458 -13.914 9.313 1.00 92.44 460 PRO A O 1
ATOM 3686 N N . GLU A 1 461 ? 2.496 -14.193 7.069 1.00 94.19 461 GLU A N 1
ATOM 3687 C CA . GLU A 1 461 ? 3.951 -14.073 6.926 1.00 94.19 461 GLU A CA 1
ATOM 3688 C C . GLU A 1 461 ? 4.412 -12.639 7.229 1.00 94.19 461 GLU A C 1
ATOM 3690 O O . GLU A 1 461 ? 5.378 -12.440 7.959 1.00 94.19 461 GLU A O 1
ATOM 3695 N N . TYR A 1 462 ? 3.667 -11.638 6.739 1.00 96.00 462 TYR A N 1
ATOM 3696 C CA . TYR A 1 462 ? 3.944 -10.214 6.937 1.00 96.00 462 TYR A CA 1
ATOM 3697 C C . TYR A 1 462 ? 2.715 -9.474 7.473 1.00 96.00 462 TYR A C 1
ATOM 3699 O O . TYR A 1 462 ? 1.638 -9.529 6.881 1.00 96.00 462 TYR A O 1
ATOM 3707 N N . GLN A 1 463 ? 2.898 -8.706 8.546 1.00 96.12 463 GLN A N 1
ATOM 3708 C CA . GLN A 1 463 ? 1.975 -7.661 8.987 1.00 96.12 463 GLN A CA 1
ATOM 3709 C C . GLN A 1 463 ? 2.644 -6.295 8.823 1.00 96.12 463 GLN A C 1
ATOM 3711 O O . GLN A 1 463 ? 3.603 -5.977 9.525 1.00 96.12 463 GLN A O 1
ATOM 3716 N N . ILE A 1 464 ? 2.146 -5.491 7.882 1.00 95.69 464 ILE A N 1
ATOM 3717 C CA . ILE A 1 464 ? 2.663 -4.144 7.609 1.00 95.69 464 ILE A CA 1
ATOM 3718 C C . ILE A 1 464 ? 1.835 -3.130 8.387 1.00 95.69 464 ILE A C 1
ATOM 3720 O O . ILE A 1 464 ? 0.623 -3.042 8.194 1.00 95.69 464 ILE A O 1
ATOM 3724 N N . VAL A 1 465 ? 2.485 -2.366 9.263 1.00 89.50 465 VAL A N 1
ATOM 3725 C CA . VAL A 1 465 ? 1.813 -1.441 10.178 1.00 89.50 465 VAL A CA 1
ATOM 3726 C C . VAL A 1 465 ? 2.549 -0.111 10.289 1.00 89.50 465 VAL A C 1
ATOM 3728 O O . VAL A 1 465 ? 3.766 -0.036 10.121 1.00 89.50 465 VAL A O 1
ATOM 3731 N N . GLY A 1 466 ? 1.819 0.954 10.616 1.00 85.50 466 GLY A N 1
ATOM 3732 C CA . GLY A 1 466 ? 2.437 2.202 11.057 1.00 85.50 466 GLY A CA 1
ATOM 3733 C C . GLY A 1 466 ? 3.057 2.044 12.448 1.00 85.50 466 GLY A C 1
ATOM 3734 O O . GLY A 1 466 ? 2.557 1.293 13.288 1.00 85.50 466 GLY A O 1
ATOM 3735 N N . LYS A 1 467 ? 4.145 2.769 12.726 1.00 83.31 467 LYS A N 1
ATOM 3736 C CA . LYS A 1 467 ? 4.811 2.738 14.042 1.00 83.31 467 LYS A CA 1
ATOM 3737 C C . LYS A 1 467 ? 3.890 3.070 15.226 1.00 83.31 467 LYS A C 1
ATOM 3739 O O . LYS A 1 467 ? 4.150 2.629 16.337 1.00 83.31 467 LYS A O 1
ATOM 3744 N N . ASP A 1 468 ? 2.830 3.839 14.991 1.00 77.12 468 ASP A N 1
ATOM 3745 C CA . ASP A 1 468 ? 1.836 4.261 15.980 1.00 77.12 468 ASP A CA 1
ATOM 3746 C C . ASP A 1 468 ? 0.950 3.119 16.480 1.00 77.12 468 ASP A C 1
ATOM 3748 O O . ASP A 1 468 ? 0.419 3.202 17.585 1.00 77.12 468 ASP A O 1
ATOM 3752 N N . ILE A 1 469 ? 0.830 2.040 15.703 1.00 81.12 469 ILE A N 1
ATOM 3753 C CA . ILE A 1 469 ? -0.010 0.891 16.053 1.00 81.12 469 ILE A CA 1
ATOM 3754 C C . ILE A 1 469 ? 0.807 -0.370 16.367 1.00 81.12 469 ILE A C 1
ATOM 3756 O O . ILE A 1 469 ? 0.238 -1.454 16.527 1.00 81.12 469 ILE A O 1
ATOM 3760 N N . LEU A 1 470 ? 2.134 -0.233 16.489 1.00 87.62 470 LEU A N 1
ATOM 3761 C CA . LEU A 1 470 ? 3.056 -1.340 16.751 1.00 87.62 470 LEU A CA 1
ATOM 3762 C C . LEU A 1 470 ? 2.662 -2.112 18.012 1.00 87.62 470 LEU A C 1
ATOM 3764 O O . LEU A 1 470 ? 2.552 -3.330 17.955 1.00 87.62 470 LEU A O 1
ATOM 3768 N N . ARG A 1 471 ? 2.376 -1.420 19.123 1.00 85.31 471 ARG A N 1
ATOM 3769 C CA . ARG A 1 471 ? 2.034 -2.055 20.408 1.00 85.31 471 ARG A CA 1
ATOM 3770 C C . ARG A 1 471 ? 0.835 -3.002 20.307 1.00 85.31 471 ARG A C 1
ATOM 3772 O O . ARG A 1 471 ? 0.850 -4.080 20.899 1.00 85.31 471 ARG A O 1
ATOM 3779 N N . PHE A 1 472 ? -0.186 -2.630 19.535 1.00 85.81 472 PHE A N 1
ATOM 3780 C CA . PHE A 1 472 ? -1.364 -3.475 19.330 1.00 85.81 472 PHE A CA 1
ATOM 3781 C C . PHE A 1 472 ? -1.000 -4.766 18.587 1.00 85.81 472 PHE A C 1
ATOM 3783 O O . PHE A 1 472 ? -1.496 -5.831 18.940 1.00 85.81 472 PHE A O 1
ATOM 3790 N N . HIS A 1 473 ? -0.092 -4.690 17.614 1.00 93.50 473 HIS A N 1
ATOM 3791 C CA . HIS A 1 473 ? 0.283 -5.820 16.762 1.00 93.50 473 HIS A CA 1
ATOM 3792 C C . HIS A 1 473 ? 1.392 -6.691 17.351 1.00 93.50 473 HIS A C 1
ATOM 3794 O O . HIS A 1 473 ? 1.422 -7.882 17.069 1.00 93.50 473 HIS A O 1
ATOM 3800 N N . SER A 1 474 ? 2.288 -6.129 18.166 1.00 93.81 474 SER A N 1
ATOM 3801 C CA . SER A 1 474 ? 3.414 -6.858 18.761 1.00 93.81 474 SER A CA 1
ATOM 3802 C C . SER A 1 474 ? 3.149 -7.368 20.176 1.00 93.81 474 SER A C 1
ATOM 3804 O O . SER A 1 474 ? 3.830 -8.291 20.613 1.00 93.81 474 SER A O 1
ATOM 3806 N N . ILE A 1 475 ? 2.165 -6.805 20.890 1.00 93.31 475 ILE A N 1
ATOM 3807 C CA . ILE A 1 475 ? 1.816 -7.222 22.257 1.00 93.31 475 ILE A CA 1
ATOM 3808 C C . ILE A 1 475 ? 0.397 -7.781 22.318 1.00 93.31 475 ILE A C 1
ATOM 3810 O O . ILE A 1 475 ? 0.204 -8.937 22.690 1.00 93.31 475 ILE A O 1
ATOM 3814 N N . TYR A 1 476 ? -0.612 -6.973 21.979 1.00 91.31 476 TYR A N 1
ATOM 3815 C CA . TYR A 1 476 ? -2.003 -7.360 22.243 1.00 91.31 476 TYR A CA 1
ATOM 3816 C C . TYR A 1 476 ? -2.437 -8.489 21.319 1.00 91.31 476 TYR A C 1
ATOM 3818 O O . TYR A 1 476 ? -3.012 -9.472 21.775 1.00 91.31 476 TYR A O 1
ATOM 3826 N N . TRP A 1 477 ? -2.115 -8.375 20.034 1.00 96.56 477 TRP A N 1
ATOM 3827 C CA . TRP A 1 477 ? -2.485 -9.373 19.048 1.00 96.56 477 TRP A CA 1
ATOM 3828 C C . TRP A 1 477 ? -1.871 -10.752 19.325 1.00 96.56 477 TRP A C 1
ATOM 3830 O O . TRP A 1 477 ? -2.637 -11.712 19.439 1.00 96.56 477 TRP A O 1
ATOM 3840 N N . PRO A 1 478 ? -0.549 -10.890 19.553 1.00 97.75 478 PRO A N 1
ATOM 3841 C CA . PRO A 1 478 ? 0.031 -12.181 19.886 1.00 97.75 478 PRO A CA 1
ATOM 3842 C C . PRO A 1 478 ? -0.495 -12.720 21.220 1.00 97.75 478 PRO A C 1
ATOM 3844 O O . PRO A 1 478 ? -0.717 -13.920 21.323 1.00 97.75 478 PRO A O 1
ATOM 3847 N N . ALA A 1 479 ? -0.783 -11.869 22.215 1.00 98.06 479 ALA A N 1
ATOM 3848 C CA . ALA A 1 479 ? -1.392 -12.314 23.471 1.00 98.06 479 ALA A CA 1
ATOM 3849 C C . ALA A 1 479 ? -2.808 -12.884 23.277 1.00 98.06 479 ALA A C 1
ATOM 3851 O O . ALA A 1 479 ? -3.126 -13.931 23.837 1.00 98.06 479 ALA A O 1
ATOM 3852 N N . LEU A 1 480 ? -3.650 -12.236 22.461 1.00 97.62 480 LEU A N 1
ATOM 3853 C CA . LEU A 1 480 ? -4.990 -12.735 22.125 1.00 97.62 480 LEU A CA 1
ATOM 3854 C C . LEU A 1 480 ? -4.915 -14.089 21.409 1.00 97.62 480 LEU A C 1
ATOM 3856 O O . LEU A 1 480 ? -5.667 -15.006 21.738 1.00 97.62 480 LEU A O 1
ATOM 3860 N N . LEU A 1 481 ? -3.975 -14.235 20.472 1.00 97.38 481 LEU A N 1
ATOM 3861 C CA . LEU A 1 481 ? -3.732 -15.497 19.775 1.00 97.38 481 LEU A CA 1
ATOM 3862 C C . LEU A 1 481 ? -3.203 -16.583 20.721 1.00 97.38 481 LEU A C 1
ATOM 3864 O O . LEU A 1 481 ? -3.721 -17.695 20.705 1.00 97.38 481 LEU A O 1
ATOM 3868 N N . MET A 1 482 ? -2.248 -16.267 21.602 1.00 98.06 482 MET A N 1
ATOM 3869 C CA . MET A 1 482 ? -1.745 -17.197 22.623 1.00 98.06 482 MET A CA 1
ATOM 3870 C C . MET A 1 482 ? -2.849 -17.652 23.583 1.00 98.06 482 MET A C 1
ATOM 3872 O O . MET A 1 482 ? -2.879 -18.819 23.968 1.00 98.06 482 MET A O 1
ATOM 3876 N N . ALA A 1 483 ? -3.751 -16.750 23.975 1.00 98.00 483 ALA A N 1
ATOM 3877 C CA . ALA A 1 483 ? -4.890 -17.059 24.835 1.00 98.00 483 ALA A CA 1
ATOM 3878 C C . ALA A 1 483 ? -5.878 -18.019 24.151 1.00 98.00 483 ALA A C 1
ATOM 3880 O O . ALA A 1 483 ? -6.407 -18.938 24.782 1.00 98.00 483 ALA A O 1
ATOM 3881 N N . ALA A 1 484 ? -6.092 -17.838 22.847 1.00 96.06 484 ALA A N 1
ATOM 3882 C CA . ALA A 1 484 ? -6.929 -18.700 22.021 1.00 96.06 484 ALA A CA 1
ATOM 3883 C C . ALA A 1 484 ? -6.212 -19.961 21.496 1.00 96.06 484 ALA A C 1
ATOM 3885 O O . ALA A 1 484 ? -6.871 -20.800 20.892 1.00 96.06 484 ALA A O 1
ATOM 3886 N N . ASP A 1 485 ? -4.909 -20.123 21.769 1.00 94.88 485 ASP A N 1
ATOM 3887 C CA . ASP A 1 485 ? -4.044 -21.188 21.228 1.00 94.88 485 ASP A CA 1
ATOM 3888 C C . ASP A 1 485 ? -4.065 -21.248 19.691 1.00 94.88 485 ASP A C 1
ATOM 3890 O O . ASP A 1 485 ? -4.269 -22.285 19.066 1.00 94.88 485 ASP A O 1
ATOM 3894 N N . LEU A 1 486 ? -3.892 -20.074 19.082 1.00 94.12 486 LEU A N 1
ATOM 3895 C CA . LEU A 1 486 ? -3.822 -19.883 17.639 1.00 94.12 486 LEU A CA 1
ATOM 3896 C C . LEU A 1 486 ? -2.380 -19.584 17.187 1.00 94.12 486 LEU A C 1
ATOM 3898 O O . LEU A 1 486 ? -1.608 -18.983 17.942 1.00 94.12 486 LEU A O 1
ATOM 3902 N N . PRO A 1 487 ? -2.011 -19.940 15.938 1.00 93.94 487 PRO A N 1
ATOM 3903 C CA . PRO A 1 487 ? -0.699 -19.626 15.377 1.00 93.94 487 PRO A CA 1
ATOM 3904 C C . PRO A 1 487 ? -0.387 -18.124 15.381 1.00 93.94 487 PRO A C 1
ATOM 3906 O O . PRO A 1 487 ? -1.256 -17.297 15.113 1.00 93.94 487 PRO A O 1
ATOM 3909 N N . LEU A 1 488 ? 0.877 -17.778 15.633 1.00 95.38 488 LEU A N 1
ATOM 3910 C CA . LEU A 1 488 ? 1.346 -16.395 15.754 1.00 95.38 488 LEU A CA 1
ATOM 3911 C C . LEU A 1 488 ? 1.902 -15.852 14.426 1.00 95.38 488 LEU A C 1
ATOM 3913 O O . LEU A 1 488 ? 2.485 -16.628 13.660 1.00 95.38 488 LEU A O 1
ATOM 3917 N N . PRO A 1 489 ? 1.760 -14.537 14.154 1.00 94.38 489 PRO A N 1
ATOM 3918 C CA . PRO A 1 489 ? 2.360 -13.895 12.983 1.00 94.38 489 PRO A CA 1
ATOM 3919 C C . PRO A 1 489 ? 3.880 -14.089 12.952 1.00 94.38 489 PRO A C 1
ATOM 3921 O O . PRO A 1 489 ? 4.525 -14.124 14.000 1.00 94.38 489 PRO A O 1
ATOM 3924 N N . LYS A 1 490 ? 4.452 -14.202 11.747 1.00 94.62 490 LYS A N 1
ATOM 3925 C CA . LYS A 1 490 ? 5.896 -14.438 11.566 1.00 94.62 490 LYS A CA 1
ATOM 3926 C C . LYS A 1 490 ? 6.710 -13.153 11.565 1.00 94.62 490 LYS A C 1
ATOM 3928 O O . LYS A 1 490 ? 7.777 -13.110 12.175 1.00 94.62 490 LYS A O 1
ATOM 3933 N N . ARG A 1 491 ? 6.210 -12.102 10.909 1.00 96.00 491 ARG A N 1
ATOM 3934 C CA . ARG A 1 491 ? 6.902 -10.816 10.798 1.00 96.00 491 ARG A CA 1
ATOM 3935 C C . ARG A 1 491 ? 5.962 -9.631 10.949 1.00 96.00 491 ARG A C 1
ATOM 3937 O O . ARG A 1 491 ? 4.906 -9.583 10.321 1.00 96.00 491 ARG A O 1
ATOM 3944 N N . ILE A 1 492 ? 6.391 -8.640 11.722 1.00 96.56 492 ILE A N 1
ATOM 3945 C CA . ILE A 1 492 ? 5.758 -7.328 11.839 1.00 96.56 492 ILE A CA 1
ATOM 3946 C C . ILE A 1 492 ? 6.734 -6.285 11.303 1.00 96.56 492 ILE A C 1
ATOM 3948 O O . ILE A 1 492 ? 7.837 -6.134 11.824 1.00 96.56 492 ILE A O 1
ATOM 3952 N N . ILE A 1 493 ? 6.313 -5.540 10.286 1.00 95.62 493 ILE A N 1
ATOM 3953 C CA . ILE A 1 493 ? 7.079 -4.433 9.714 1.00 95.62 493 ILE A CA 1
ATOM 3954 C C . ILE A 1 493 ? 6.396 -3.130 10.112 1.00 95.62 493 ILE A C 1
ATOM 3956 O O . ILE A 1 493 ? 5.310 -2.816 9.623 1.00 95.62 493 ILE A O 1
ATOM 3960 N N . ALA A 1 494 ? 7.043 -2.373 10.994 1.00 92.06 494 ALA A N 1
ATOM 3961 C CA . ALA A 1 494 ? 6.544 -1.108 11.514 1.00 92.06 494 ALA A CA 1
ATOM 3962 C C . ALA A 1 494 ? 7.235 0.076 10.833 1.00 92.06 494 ALA A C 1
ATOM 3964 O O . ALA A 1 494 ? 8.360 0.437 11.179 1.00 92.06 494 ALA A O 1
ATOM 3965 N N . HIS A 1 495 ? 6.555 0.693 9.869 1.00 90.88 495 HIS A N 1
ATOM 3966 C CA . HIS A 1 495 ? 7.116 1.788 9.083 1.00 90.88 495 HIS A CA 1
ATOM 3967 C C . HIS A 1 495 ? 6.885 3.173 9.714 1.00 90.88 495 HIS A C 1
ATOM 3969 O O . HIS A 1 495 ? 5.923 3.407 10.457 1.00 90.88 495 HIS A O 1
ATOM 3975 N N . GLY A 1 496 ? 7.761 4.122 9.374 1.00 85.81 496 GLY A N 1
ATOM 3976 C CA . GLY A 1 496 ? 7.615 5.539 9.710 1.00 85.81 496 GLY A CA 1
ATOM 3977 C C . GLY A 1 496 ? 6.423 6.219 9.028 1.00 85.81 496 GLY A C 1
ATOM 3978 O O . GLY A 1 496 ? 5.822 5.703 8.080 1.00 85.81 496 GLY A O 1
ATOM 3979 N N . HIS A 1 497 ? 6.060 7.402 9.521 1.00 82.44 497 HIS A N 1
ATOM 3980 C CA . HIS A 1 497 ? 4.983 8.218 8.956 1.00 82.44 497 HIS A CA 1
ATOM 3981 C C . HIS A 1 497 ? 5.491 9.088 7.813 1.00 82.44 497 HIS A C 1
ATOM 3983 O O . HIS A 1 497 ? 6.647 9.497 7.802 1.00 82.44 497 HIS A O 1
ATOM 3989 N N . TRP A 1 498 ? 4.609 9.420 6.872 1.00 82.94 498 TRP A N 1
ATOM 3990 C CA . TRP A 1 498 ? 4.882 10.477 5.902 1.00 82.94 498 TRP A CA 1
ATOM 3991 C C . TRP A 1 498 ? 4.568 11.848 6.514 1.00 82.94 498 TRP A C 1
ATOM 3993 O O . TRP A 1 498 ? 3.538 12.046 7.159 1.00 82.94 498 TRP A O 1
ATOM 4003 N N . MET A 1 499 ? 5.470 12.792 6.301 1.00 78.88 499 MET A N 1
ATOM 4004 C CA . MET A 1 499 ? 5.448 14.175 6.764 1.00 78.88 499 MET A CA 1
ATOM 4005 C C . MET A 1 499 ? 5.460 15.117 5.559 1.00 78.88 499 MET A C 1
ATOM 4007 O O . MET A 1 499 ? 5.812 14.710 4.453 1.00 78.88 499 MET A O 1
ATOM 4011 N N . MET A 1 500 ? 5.104 16.379 5.776 1.00 69.56 500 MET A N 1
ATOM 4012 C CA . MET A 1 500 ? 5.261 17.452 4.794 1.00 69.56 500 MET A CA 1
ATOM 4013 C C . MET A 1 500 ? 6.028 18.594 5.463 1.00 69.56 500 MET A C 1
ATOM 4015 O O . MET A 1 500 ? 5.647 19.031 6.550 1.00 69.56 500 MET A O 1
ATOM 4019 N N . ASP A 1 501 ? 7.134 19.024 4.855 1.00 63.53 501 ASP A N 1
ATOM 4020 C CA . ASP A 1 501 ? 8.079 20.011 5.404 1.00 63.53 501 ASP A CA 1
ATOM 4021 C C . ASP A 1 501 ? 8.561 19.684 6.829 1.00 63.53 501 ASP A C 1
ATOM 4023 O O . ASP A 1 501 ? 8.645 20.550 7.699 1.00 63.53 501 ASP A O 1
ATOM 4027 N N . LYS A 1 502 ? 8.865 18.402 7.088 1.00 63.72 502 LYS A N 1
ATOM 4028 C CA . LYS A 1 502 ? 9.261 17.867 8.412 1.00 63.72 502 LYS A CA 1
ATOM 4029 C C . LYS A 1 502 ? 8.202 18.020 9.514 1.00 63.72 502 LYS A C 1
ATOM 4031 O O . LYS A 1 502 ? 8.474 17.718 10.674 1.00 63.72 502 LYS A O 1
ATOM 4036 N N . LEU A 1 503 ? 6.989 18.447 9.171 1.00 56.00 503 LEU A N 1
ATOM 4037 C CA . LEU A 1 503 ? 5.848 18.471 10.074 1.00 56.00 503 LEU A CA 1
ATOM 4038 C C . LEU A 1 503 ? 4.952 17.269 9.781 1.00 56.00 503 LEU A C 1
ATOM 4040 O O . LEU A 1 503 ? 4.642 16.969 8.626 1.00 56.00 503 LEU A O 1
ATOM 4044 N N . LYS A 1 504 ? 4.478 16.600 10.840 1.00 60.31 504 LYS A N 1
ATOM 4045 C CA . LYS A 1 504 ? 3.421 15.587 10.711 1.00 60.31 504 LYS A CA 1
ATOM 4046 C C . LYS A 1 504 ? 2.256 16.207 9.939 1.00 60.31 504 LYS A C 1
ATOM 4048 O O . LYS A 1 504 ? 1.786 17.289 10.312 1.00 60.31 504 LYS A O 1
ATOM 4053 N N . MET A 1 505 ? 1.831 15.544 8.864 1.00 63.00 505 MET A N 1
ATOM 4054 C CA . MET A 1 505 ? 0.693 16.013 8.080 1.00 63.00 505 MET A CA 1
ATOM 4055 C C . MET A 1 505 ? -0.538 16.023 8.979 1.00 63.00 505 MET A C 1
ATOM 4057 O O . MET A 1 505 ? -0.873 15.016 9.604 1.00 63.00 505 MET A O 1
ATOM 4061 N N . SER A 1 506 ? -1.200 17.169 9.063 1.00 50.66 506 SER A N 1
ATOM 4062 C CA . SER A 1 506 ? -2.475 17.283 9.749 1.00 50.66 506 SER A CA 1
ATOM 4063 C C . SER A 1 506 ? -3.355 18.287 9.032 1.00 50.66 506 SER A C 1
ATOM 4065 O O . SER A 1 506 ? -2.930 19.358 8.594 1.00 50.66 506 SER A O 1
ATOM 4067 N N . LYS A 1 507 ? -4.644 17.968 8.949 1.00 45.41 507 LYS A N 1
ATOM 4068 C CA . LYS A 1 507 ? -5.616 18.865 8.329 1.00 45.41 507 LYS A CA 1
ATOM 4069 C C . LYS A 1 507 ? -5.730 20.206 9.071 1.00 45.41 507 LYS A C 1
ATOM 4071 O O . LYS A 1 507 ? -5.972 21.216 8.421 1.00 45.41 507 LYS A O 1
ATOM 4076 N N . SER A 1 508 ? -5.490 20.242 10.390 1.00 39.03 508 SER A N 1
ATOM 4077 C CA . SER A 1 508 ? -5.452 21.485 11.187 1.00 39.03 508 SER A CA 1
ATOM 4078 C C . SER A 1 508 ? -4.367 22.467 10.734 1.00 39.03 508 SER A C 1
ATOM 4080 O O . SER A 1 508 ? -4.520 23.667 10.932 1.00 39.03 508 SER A O 1
ATOM 4082 N N . ARG A 1 509 ? -3.297 21.967 10.102 1.00 44.75 509 ARG A N 1
ATOM 4083 C CA . ARG A 1 509 ? -2.182 22.765 9.576 1.00 44.75 509 ARG A CA 1
ATOM 4084 C C . ARG A 1 509 ? -2.259 22.996 8.065 1.00 44.75 509 ARG A C 1
ATOM 4086 O O . ARG A 1 509 ? -1.449 23.742 7.534 1.00 44.75 509 ARG A O 1
ATOM 4093 N N . GLY A 1 510 ? -3.211 22.365 7.371 1.00 51.00 510 GLY A N 1
ATOM 4094 C CA . GLY A 1 510 ? -3.387 22.506 5.922 1.00 51.00 510 GLY A CA 1
ATOM 4095 C C . GLY A 1 510 ? -2.294 21.855 5.061 1.00 51.00 510 GLY A C 1
ATOM 4096 O O . GLY A 1 510 ? -2.296 22.057 3.853 1.00 51.00 510 GLY A O 1
ATOM 4097 N N . ASN A 1 511 ? -1.394 21.054 5.643 1.00 61.16 511 ASN A N 1
ATOM 4098 C CA . ASN A 1 511 ? -0.230 20.451 4.975 1.00 61.16 511 ASN A CA 1
ATOM 4099 C C . ASN A 1 511 ? -0.467 18.980 4.562 1.00 61.16 511 ASN A C 1
ATOM 4101 O O . ASN A 1 511 ? 0.365 18.113 4.819 1.00 61.16 511 ASN A O 1
ATOM 4105 N N . VAL A 1 512 ? -1.633 18.669 3.980 1.00 65.06 512 VAL A N 1
ATOM 4106 C CA . VAL A 1 512 ? -1.991 17.295 3.576 1.00 65.06 512 VAL A CA 1
ATOM 4107 C C . VAL A 1 512 ? -1.788 17.113 2.076 1.00 65.06 512 VAL A C 1
ATOM 4109 O O . VAL A 1 512 ? -2.369 17.842 1.277 1.00 65.06 512 VAL A O 1
ATOM 4112 N N . VAL A 1 513 ? -1.017 16.093 1.704 1.00 72.50 513 VAL A N 1
ATOM 4113 C CA . VAL A 1 513 ? -0.818 15.685 0.308 1.00 72.50 513 VAL A CA 1
ATOM 4114 C C . VAL A 1 513 ? -2.026 14.883 -0.167 1.00 72.50 513 VAL A C 1
ATOM 4116 O O . VAL A 1 513 ? -2.376 13.880 0.458 1.00 72.50 513 VAL A O 1
ATOM 4119 N N . ASP A 1 514 ? -2.637 15.314 -1.270 1.00 78.94 514 ASP A N 1
ATOM 4120 C CA . ASP A 1 514 ? -3.687 14.574 -1.977 1.00 78.94 514 ASP A CA 1
ATOM 4121 C C . ASP A 1 514 ? -3.055 13.527 -2.917 1.00 78.94 514 ASP A C 1
ATOM 4123 O O . ASP A 1 514 ? -2.481 13.903 -3.943 1.00 78.94 514 ASP A O 1
ATOM 4127 N N . PRO A 1 515 ? -3.150 12.219 -2.610 1.00 83.50 515 PRO A N 1
ATOM 4128 C CA . PRO A 1 515 ? -2.544 11.178 -3.434 1.00 83.50 515 PRO A CA 1
ATOM 4129 C C . PRO A 1 515 ? -3.128 11.099 -4.847 1.00 83.50 515 PRO A C 1
ATOM 4131 O O . PRO A 1 515 ? -2.418 10.703 -5.767 1.00 83.50 515 PRO A O 1
ATOM 4134 N N . ILE A 1 516 ? -4.392 11.488 -5.051 1.00 81.38 516 ILE A N 1
ATOM 4135 C CA . ILE A 1 516 ? -5.013 11.462 -6.381 1.00 81.38 516 ILE A CA 1
ATOM 4136 C C . ILE A 1 516 ? -4.402 12.536 -7.267 1.00 81.38 516 ILE A C 1
ATOM 4138 O O . ILE A 1 516 ? -4.064 12.259 -8.417 1.00 81.38 516 ILE A O 1
ATOM 4142 N N . ALA A 1 517 ? -4.207 13.744 -6.731 1.00 79.25 517 ALA A N 1
ATOM 4143 C CA . ALA A 1 517 ? -3.492 14.797 -7.442 1.00 79.25 517 ALA A CA 1
ATOM 4144 C C . ALA A 1 517 ? -2.080 14.334 -7.835 1.00 79.25 517 ALA A C 1
ATOM 4146 O O . ALA A 1 517 ? -1.681 14.508 -8.983 1.00 79.25 517 ALA A O 1
ATOM 4147 N N . VAL A 1 518 ? -1.369 13.653 -6.928 1.00 86.00 518 VAL A N 1
ATOM 4148 C CA . VAL A 1 518 ? -0.041 13.091 -7.221 1.00 86.00 518 VAL A CA 1
ATOM 4149 C C . VAL A 1 518 ? -0.102 12.046 -8.343 1.00 86.00 518 VAL A C 1
ATOM 4151 O O . VAL A 1 518 ? 0.685 12.115 -9.281 1.00 86.00 518 VAL A O 1
ATOM 4154 N N . ILE A 1 519 ? -1.052 11.107 -8.306 1.00 85.62 519 ILE A N 1
ATOM 4155 C CA . ILE A 1 519 ? -1.221 10.093 -9.363 1.00 85.62 519 ILE A CA 1
ATOM 4156 C C . ILE A 1 519 ? -1.561 10.741 -10.709 1.00 85.62 519 ILE A C 1
ATOM 4158 O O . ILE A 1 519 ? -1.037 10.322 -11.739 1.00 85.62 519 ILE A O 1
ATOM 4162 N N . ARG A 1 520 ? -2.419 11.764 -10.718 1.00 83.56 520 ARG A N 1
ATOM 4163 C CA . ARG A 1 520 ? -2.783 12.505 -11.931 1.00 83.56 520 ARG A CA 1
ATOM 4164 C C . ARG A 1 520 ? -1.574 13.212 -12.544 1.00 83.56 520 ARG A C 1
ATOM 4166 O O . ARG A 1 520 ? -1.403 13.167 -13.758 1.00 83.56 520 ARG A O 1
ATOM 4173 N N . ASP A 1 521 ? -0.765 13.862 -11.712 1.00 84.00 521 ASP A N 1
ATOM 4174 C CA . ASP A 1 521 ? 0.316 14.739 -12.164 1.00 84.00 521 ASP A CA 1
ATOM 4175 C C . ASP A 1 521 ? 1.599 13.958 -12.510 1.00 84.00 521 ASP A C 1
ATOM 4177 O O . ASP A 1 521 ? 2.311 14.321 -13.447 1.00 84.00 521 ASP A O 1
ATOM 4181 N N . TYR A 1 522 ? 1.875 12.859 -11.798 1.00 87.38 522 TYR A N 1
ATOM 4182 C CA . TYR A 1 522 ? 3.115 12.077 -11.917 1.00 87.38 522 TYR A CA 1
ATOM 4183 C C . TYR A 1 522 ? 2.916 10.647 -12.452 1.00 87.38 522 TYR A C 1
ATOM 4185 O O . TYR A 1 522 ? 3.893 9.938 -12.701 1.00 87.38 522 TYR A O 1
ATOM 4193 N N . GLY A 1 523 ? 1.669 10.213 -12.651 1.00 89.88 523 GLY A N 1
ATOM 4194 C CA . GLY A 1 523 ? 1.319 8.846 -13.035 1.00 89.88 523 GLY A CA 1
ATOM 4195 C C . GLY A 1 523 ? 1.365 7.860 -11.862 1.00 89.88 523 GLY A C 1
ATOM 4196 O O . GLY A 1 523 ? 2.111 8.031 -10.897 1.00 89.88 523 GLY A O 1
ATOM 4197 N N . VAL A 1 524 ? 0.582 6.779 -11.958 1.00 92.75 524 VAL A N 1
ATOM 4198 C CA . VAL A 1 524 ? 0.487 5.760 -10.895 1.00 92.75 524 VAL A CA 1
ATOM 4199 C C . VAL A 1 524 ? 1.826 5.077 -10.612 1.00 92.75 524 VAL A C 1
ATOM 4201 O O . VAL A 1 524 ? 2.235 4.979 -9.457 1.00 92.75 524 VAL A O 1
ATOM 4204 N N . ASP A 1 525 ? 2.551 4.671 -11.653 1.00 95.12 525 ASP A N 1
ATOM 4205 C CA . ASP A 1 525 ? 3.865 4.044 -11.506 1.00 95.12 525 ASP A CA 1
ATOM 4206 C C . ASP A 1 525 ? 4.896 5.040 -10.958 1.00 95.12 525 ASP A C 1
ATOM 4208 O O . ASP A 1 525 ? 5.688 4.678 -10.094 1.00 95.12 525 ASP A O 1
ATOM 4212 N N . GLY A 1 526 ? 4.839 6.312 -11.372 1.00 95.50 526 GLY A N 1
ATOM 4213 C CA . GLY A 1 526 ? 5.689 7.368 -10.818 1.00 95.50 526 GLY A CA 1
ATOM 4214 C C . GLY A 1 526 ? 5.464 7.569 -9.317 1.00 95.50 526 GLY A C 1
ATOM 4215 O O . GLY A 1 526 ? 6.423 7.645 -8.548 1.00 95.50 526 GLY A O 1
ATOM 4216 N N . PHE A 1 527 ? 4.202 7.572 -8.878 1.00 94.31 527 PHE A N 1
ATOM 4217 C CA . PHE A 1 527 ? 3.852 7.671 -7.462 1.00 94.31 527 PHE A CA 1
ATOM 4218 C C . PHE A 1 527 ? 4.312 6.448 -6.657 1.00 94.31 527 PHE A C 1
ATOM 4220 O O . PHE A 1 527 ? 4.965 6.600 -5.625 1.00 94.31 527 PHE A O 1
ATOM 4227 N N . ARG A 1 528 ? 4.038 5.232 -7.143 1.00 97.50 528 ARG A N 1
ATOM 4228 C CA . ARG A 1 528 ? 4.477 3.982 -6.497 1.00 97.50 528 ARG A CA 1
ATOM 4229 C C . ARG A 1 528 ? 5.997 3.896 -6.401 1.00 97.50 528 ARG A C 1
ATOM 4231 O O . ARG A 1 528 ? 6.530 3.542 -5.351 1.00 97.50 528 ARG A O 1
ATOM 4238 N N . TYR A 1 529 ? 6.692 4.271 -7.472 1.00 97.56 529 TYR A N 1
ATOM 4239 C CA . TYR A 1 529 ? 8.146 4.325 -7.507 1.00 97.56 529 TYR A CA 1
ATOM 4240 C C . TYR A 1 529 ? 8.696 5.308 -6.475 1.00 97.56 529 TYR A C 1
ATOM 4242 O O . TYR A 1 529 ? 9.590 4.953 -5.714 1.00 97.56 529 TYR A O 1
ATOM 4250 N N . PHE A 1 530 ? 8.120 6.510 -6.375 1.00 96.19 530 PHE A N 1
ATOM 4251 C CA . PHE A 1 530 ? 8.488 7.482 -5.346 1.00 96.19 530 PHE A CA 1
ATOM 4252 C C . PHE A 1 530 ? 8.302 6.929 -3.927 1.00 96.19 530 PHE A C 1
ATOM 4254 O O . PHE A 1 530 ? 9.224 7.030 -3.115 1.00 96.19 530 PHE A O 1
ATOM 4261 N N . LEU A 1 531 ? 7.159 6.296 -3.643 1.00 95.94 531 LEU A N 1
ATOM 4262 C CA . LEU A 1 531 ? 6.892 5.681 -2.340 1.00 95.94 531 LEU A CA 1
ATOM 4263 C C . LEU A 1 531 ? 7.932 4.611 -1.990 1.00 95.94 531 LEU A C 1
ATOM 4265 O O . LEU A 1 531 ? 8.427 4.599 -0.870 1.00 95.94 531 LEU A O 1
ATOM 4269 N N . ALA A 1 532 ? 8.297 3.750 -2.940 1.00 96.69 532 ALA A N 1
ATOM 4270 C CA . ALA A 1 532 ? 9.311 2.718 -2.735 1.00 96.69 532 ALA A CA 1
ATOM 4271 C C . ALA A 1 532 ? 10.735 3.287 -2.611 1.00 96.69 532 ALA A C 1
ATOM 4273 O O . ALA A 1 532 ? 11.557 2.761 -1.866 1.00 96.69 532 ALA A O 1
ATOM 4274 N N . ARG A 1 533 ? 11.046 4.337 -3.379 1.00 95.00 533 ARG A N 1
ATOM 4275 C CA . ARG A 1 533 ? 12.398 4.887 -3.521 1.00 95.00 533 ARG A CA 1
ATOM 4276 C C . ARG A 1 533 ? 12.785 5.815 -2.382 1.00 95.00 533 ARG A C 1
ATOM 4278 O O . ARG A 1 533 ? 13.933 5.772 -1.939 1.00 95.00 533 ARG A O 1
ATOM 4285 N N . ILE A 1 534 ? 11.856 6.666 -1.962 1.00 91.75 534 ILE A N 1
ATOM 4286 C CA . ILE A 1 534 ? 12.058 7.669 -0.910 1.00 91.75 534 ILE A CA 1
ATOM 4287 C C . ILE A 1 534 ? 11.557 7.151 0.438 1.00 91.75 534 ILE A C 1
ATOM 4289 O O . ILE A 1 534 ? 12.113 7.512 1.471 1.00 91.75 534 ILE A O 1
ATOM 4293 N N . GLY A 1 535 ? 10.551 6.271 0.435 1.00 88.00 535 GLY A N 1
ATOM 4294 C CA . GLY A 1 535 ? 10.042 5.647 1.647 1.00 88.00 535 GLY A CA 1
ATOM 4295 C C . GLY A 1 535 ? 11.085 4.769 2.334 1.00 88.00 535 GLY A C 1
ATOM 4296 O O . GLY A 1 535 ? 11.584 3.792 1.777 1.00 88.00 535 GLY A O 1
ATOM 4297 N N . SER A 1 536 ? 11.379 5.117 3.578 1.00 83.88 536 SER A N 1
ATOM 4298 C CA . SER A 1 536 ? 12.092 4.314 4.556 1.00 83.88 536 SER A CA 1
ATOM 4299 C C . SER A 1 536 ? 11.099 3.665 5.519 1.00 83.88 536 SER A C 1
ATOM 4301 O O . SER A 1 536 ? 10.051 4.229 5.857 1.00 83.88 536 SER A O 1
ATOM 4303 N N . ILE A 1 537 ? 11.432 2.462 5.981 1.00 86.69 537 ILE A N 1
ATOM 4304 C CA . ILE A 1 537 ? 10.713 1.801 7.075 1.00 86.69 537 ILE A CA 1
ATOM 4305 C C . ILE A 1 537 ? 11.216 2.337 8.422 1.00 86.69 537 ILE A C 1
ATOM 4307 O O . ILE A 1 537 ? 10.424 2.537 9.337 1.00 86.69 537 ILE A O 1
ATOM 4311 N N . SER A 1 538 ? 12.518 2.615 8.548 1.00 83.44 538 SER A N 1
ATOM 4312 C CA . SER A 1 538 ? 13.160 2.927 9.831 1.00 83.44 538 SER A CA 1
ATOM 4313 C C . SER A 1 538 ? 12.926 4.344 10.338 1.00 83.44 538 SER A C 1
ATOM 4315 O O . SER A 1 538 ? 13.012 4.583 11.546 1.00 83.44 538 SER A O 1
ATOM 4317 N N . THR A 1 539 ? 12.619 5.274 9.438 1.00 85.12 539 THR A N 1
ATOM 4318 C CA . THR A 1 539 ? 12.496 6.701 9.735 1.00 85.12 539 THR A CA 1
ATOM 4319 C C . THR A 1 539 ? 11.217 7.277 9.153 1.00 85.12 539 THR A C 1
ATOM 4321 O O . THR A 1 539 ? 10.642 6.728 8.214 1.00 85.12 539 THR A O 1
ATOM 4324 N N . ASP A 1 540 ? 10.783 8.412 9.698 1.00 86.62 540 ASP A N 1
ATOM 4325 C CA . ASP A 1 540 ? 9.708 9.178 9.078 1.00 86.62 540 ASP A CA 1
ATOM 4326 C C . ASP A 1 540 ? 10.170 9.744 7.733 1.00 86.62 540 ASP A C 1
ATOM 4328 O O . ASP A 1 540 ? 11.319 10.154 7.563 1.00 86.62 540 ASP A O 1
ATOM 4332 N N . ASN A 1 541 ? 9.249 9.744 6.781 1.00 86.62 541 ASN A N 1
ATOM 4333 C CA . ASN A 1 541 ? 9.481 10.100 5.391 1.00 86.62 541 ASN A CA 1
ATOM 4334 C C . ASN A 1 541 ? 8.952 11.500 5.136 1.00 86.62 541 ASN A C 1
ATOM 4336 O O . ASN A 1 541 ? 7.956 11.897 5.732 1.00 86.62 541 ASN A O 1
ATOM 4340 N N . ASN A 1 542 ? 9.579 12.252 4.240 1.00 85.50 542 ASN A N 1
ATOM 4341 C CA . ASN A 1 542 ? 9.095 13.573 3.869 1.00 85.50 542 ASN A CA 1
ATOM 4342 C C . ASN A 1 542 ? 8.575 13.542 2.436 1.00 85.50 542 ASN A C 1
ATOM 4344 O O . ASN A 1 542 ? 9.254 13.073 1.529 1.00 85.50 542 ASN A O 1
ATOM 4348 N N . TYR A 1 543 ? 7.364 14.043 2.232 1.00 86.75 543 TYR A N 1
ATOM 4349 C CA . TYR A 1 543 ? 6.869 14.310 0.898 1.00 86.75 543 TYR A CA 1
ATOM 4350 C C . TYR A 1 543 ? 7.456 15.625 0.389 1.00 86.75 543 TYR A C 1
ATOM 4352 O O . TYR A 1 543 ? 7.401 16.650 1.070 1.00 86.75 543 TYR A O 1
ATOM 4360 N N . SER A 1 544 ? 7.958 15.598 -0.841 1.00 86.44 544 SER A N 1
ATOM 4361 C CA . SER A 1 544 ? 8.429 16.777 -1.554 1.00 86.44 544 SER A CA 1
ATOM 4362 C C . SER A 1 544 ? 8.103 16.648 -3.036 1.00 86.44 544 SER A C 1
ATOM 4364 O O . SER A 1 544 ? 8.492 15.671 -3.681 1.00 86.44 544 SER A O 1
ATOM 4366 N N . GLN A 1 545 ? 7.439 17.667 -3.593 1.00 85.19 545 GLN A N 1
ATOM 4367 C CA . GLN A 1 545 ? 7.176 17.740 -5.035 1.00 85.19 545 GLN A CA 1
ATOM 4368 C C . GLN A 1 545 ? 8.475 17.725 -5.853 1.00 85.19 545 GLN A C 1
ATOM 4370 O O . GLN A 1 545 ? 8.538 17.109 -6.917 1.00 85.19 545 GLN A O 1
ATOM 4375 N N . SER A 1 546 ? 9.542 18.350 -5.344 1.00 87.81 546 SER A N 1
ATOM 4376 C CA . SER A 1 546 ? 10.835 18.357 -6.029 1.00 87.81 546 SER A CA 1
ATOM 4377 C C . SER A 1 546 ? 11.503 16.980 -6.017 1.00 87.81 546 SER A C 1
ATOM 4379 O O . SER A 1 546 ? 12.146 16.610 -7.001 1.00 87.81 546 SER A O 1
ATOM 4381 N N . GLU A 1 547 ? 11.318 16.191 -4.953 1.00 90.06 547 GLU A N 1
ATOM 4382 C CA . GLU A 1 547 ? 11.891 14.847 -4.852 1.00 90.06 547 GLU A CA 1
ATOM 4383 C C . GLU A 1 547 ? 11.175 13.854 -5.763 1.00 90.06 547 GLU A C 1
ATOM 4385 O O . GLU A 1 547 ? 11.857 13.137 -6.491 1.00 90.06 547 GLU A O 1
ATOM 4390 N N . ILE A 1 548 ? 9.836 13.843 -5.803 1.00 91.75 548 ILE A N 1
ATOM 4391 C CA . ILE A 1 548 ? 9.098 12.985 -6.747 1.00 91.75 548 ILE A CA 1
ATOM 4392 C C . ILE A 1 548 ? 9.424 13.347 -8.197 1.00 91.75 548 ILE A C 1
ATOM 4394 O O . ILE A 1 548 ? 9.744 12.464 -8.994 1.00 91.75 548 ILE A O 1
ATOM 4398 N N . PHE A 1 549 ? 9.450 14.641 -8.523 1.00 93.00 549 PHE A N 1
ATOM 4399 C CA . PHE A 1 549 ? 9.816 15.115 -9.853 1.00 93.00 549 PHE A CA 1
ATOM 4400 C C . PHE A 1 549 ? 11.225 14.665 -10.255 1.00 93.00 549 PHE A C 1
ATOM 4402 O O . PHE A 1 549 ? 11.416 14.125 -11.346 1.00 93.00 549 PHE A O 1
ATOM 4409 N N . LYS A 1 550 ? 12.216 14.861 -9.373 1.00 92.94 550 LYS A N 1
ATOM 4410 C CA . LYS A 1 550 ? 13.611 14.474 -9.622 1.00 92.94 550 LYS A CA 1
ATOM 4411 C C . LYS A 1 550 ? 13.754 12.960 -9.747 1.00 92.94 550 LYS A C 1
ATOM 4413 O O . LYS A 1 550 ? 14.408 12.493 -10.671 1.00 92.94 550 LYS A O 1
ATOM 4418 N N . CYS A 1 551 ? 13.131 12.211 -8.844 1.00 92.81 551 CYS A N 1
ATOM 4419 C CA . CYS A 1 551 ? 13.147 10.755 -8.825 1.00 92.81 551 CYS A CA 1
ATOM 4420 C C . CYS A 1 551 ? 12.632 10.181 -10.154 1.00 92.81 551 CYS A C 1
ATOM 4422 O O . CYS A 1 551 ? 13.330 9.408 -10.805 1.00 92.81 551 CYS A O 1
ATOM 4424 N N . ILE A 1 552 ? 11.472 10.642 -10.628 1.00 94.56 552 ILE A N 1
ATOM 4425 C CA . ILE A 1 552 ? 10.892 10.167 -11.890 1.00 94.56 552 ILE A CA 1
ATOM 4426 C C . ILE A 1 552 ? 11.741 10.596 -13.090 1.00 94.56 552 ILE A C 1
ATOM 4428 O O . ILE A 1 552 ? 12.110 9.757 -13.910 1.00 94.56 552 ILE A O 1
ATOM 4432 N N . ASN A 1 553 ? 12.086 11.882 -13.204 1.00 94.88 553 ASN A N 1
ATOM 4433 C CA . ASN A 1 553 ? 12.827 12.363 -14.370 1.00 94.88 553 ASN A CA 1
ATOM 4434 C C . ASN A 1 553 ? 14.239 11.770 -14.452 1.00 94.88 553 ASN A C 1
ATOM 4436 O O . ASN A 1 553 ? 14.673 11.386 -15.530 1.00 94.88 553 ASN A O 1
ATOM 4440 N N . THR A 1 554 ? 14.964 11.662 -13.342 1.00 93.69 554 THR A N 1
ATOM 4441 C CA . THR A 1 554 ? 16.336 11.144 -13.374 1.00 93.69 554 THR A CA 1
ATOM 4442 C C . THR A 1 554 ? 16.370 9.618 -13.458 1.00 93.69 554 THR A C 1
ATOM 4444 O O . THR A 1 554 ? 17.124 9.063 -14.250 1.00 93.69 554 THR A O 1
ATOM 4447 N N . GLU A 1 555 ? 15.559 8.908 -12.677 1.00 95.25 555 GLU A N 1
ATOM 4448 C CA . GLU A 1 555 ? 15.682 7.449 -12.591 1.00 95.25 555 GLU A CA 1
ATOM 4449 C C . GLU A 1 555 ? 14.807 6.739 -13.643 1.00 95.25 555 GLU A C 1
ATOM 4451 O O . GLU A 1 555 ? 15.303 5.901 -14.400 1.00 95.25 555 GLU A O 1
ATOM 4456 N N . LEU A 1 556 ? 13.530 7.113 -13.783 1.00 95.94 556 LEU A N 1
ATOM 4457 C CA . LEU A 1 556 ? 12.627 6.460 -14.742 1.00 95.94 556 LEU A CA 1
ATOM 4458 C C . LEU A 1 556 ? 12.778 6.990 -16.173 1.00 95.94 556 LEU A C 1
ATOM 4460 O O . LEU A 1 556 ? 12.764 6.203 -17.120 1.00 95.94 556 LEU A O 1
ATOM 4464 N N . VAL A 1 557 ? 12.934 8.304 -16.357 1.00 94.44 557 VAL A N 1
ATOM 4465 C CA . VAL A 1 557 ? 13.065 8.900 -17.699 1.00 94.44 557 VAL A CA 1
ATOM 4466 C C . VAL A 1 557 ? 14.515 8.830 -18.190 1.00 94.44 557 VAL A C 1
ATOM 4468 O O . VAL A 1 557 ? 14.765 8.247 -19.245 1.00 94.44 557 VAL A O 1
ATOM 4471 N N . ASP A 1 558 ? 15.477 9.383 -17.444 1.00 93.00 558 ASP A N 1
ATOM 4472 C CA . ASP A 1 558 ? 16.858 9.537 -17.928 1.00 93.00 558 ASP A CA 1
ATOM 4473 C C . ASP A 1 558 ? 17.666 8.238 -17.904 1.00 93.00 558 ASP A C 1
ATOM 4475 O O . ASP A 1 558 ? 18.418 7.985 -18.844 1.00 93.00 558 ASP A O 1
ATOM 4479 N N . HIS A 1 559 ? 17.545 7.407 -16.864 1.00 93.62 559 HIS A N 1
ATOM 4480 C CA . HIS A 1 559 ? 18.301 6.152 -16.802 1.00 93.62 559 HIS A CA 1
ATOM 4481 C C . HIS A 1 559 ? 17.596 5.015 -17.544 1.00 93.62 559 HIS A C 1
ATOM 4483 O O . HIS A 1 559 ? 18.207 4.382 -18.405 1.00 93.62 559 HIS A O 1
ATOM 4489 N N . LEU A 1 560 ? 16.324 4.753 -17.232 1.00 95.56 560 LEU A N 1
ATOM 4490 C CA . LEU A 1 560 ? 15.586 3.633 -17.818 1.00 95.56 560 LEU A CA 1
ATOM 4491 C C . LEU A 1 560 ? 15.030 3.971 -19.209 1.00 95.56 560 LEU A C 1
ATOM 4493 O O . LEU A 1 560 ? 15.387 3.326 -20.195 1.00 95.56 560 LEU A O 1
ATOM 4497 N N . GLY A 1 561 ? 14.187 5.003 -19.308 1.00 93.88 561 GLY A N 1
ATOM 4498 C CA . GLY A 1 561 ? 13.494 5.373 -20.546 1.00 93.88 561 GLY A CA 1
ATOM 4499 C C . GLY A 1 561 ? 14.437 5.728 -21.698 1.00 93.88 561 GLY A C 1
ATOM 4500 O O . GLY A 1 561 ? 14.249 5.261 -22.823 1.00 93.88 561 GLY A O 1
ATOM 4501 N N . ASN A 1 562 ? 15.483 6.509 -21.427 1.00 92.19 562 ASN A N 1
ATOM 4502 C CA . ASN A 1 562 ? 16.475 6.887 -22.432 1.00 92.19 562 ASN A CA 1
ATOM 4503 C C . ASN A 1 562 ? 17.275 5.681 -22.942 1.00 92.19 562 ASN A C 1
ATOM 4505 O O . ASN A 1 562 ? 17.507 5.572 -24.144 1.00 92.19 562 ASN A O 1
ATOM 4509 N N . LEU A 1 563 ? 17.680 4.761 -22.057 1.00 94.75 563 LEU A N 1
ATOM 4510 C CA . LEU A 1 563 ? 18.426 3.568 -22.461 1.00 94.75 563 LEU A CA 1
ATOM 4511 C C . LEU A 1 563 ? 17.600 2.705 -23.420 1.00 94.75 563 LEU A C 1
ATOM 4513 O O . LEU A 1 563 ? 18.107 2.299 -24.463 1.00 94.75 563 LEU A O 1
ATOM 4517 N N . ILE A 1 564 ? 16.313 2.519 -23.108 1.00 94.00 564 ILE A N 1
ATOM 4518 C CA . ILE A 1 564 ? 15.361 1.791 -23.955 1.00 94.00 564 ILE A CA 1
ATOM 4519 C C . ILE A 1 564 ? 15.197 2.478 -25.314 1.00 94.00 564 ILE A C 1
ATOM 4521 O O . ILE A 1 564 ? 15.308 1.834 -26.354 1.00 94.00 564 ILE A O 1
ATOM 4525 N N . SER A 1 565 ? 14.963 3.793 -25.321 1.00 91.12 565 SER A N 1
ATOM 4526 C CA . SER A 1 565 ? 14.810 4.565 -26.561 1.00 91.12 565 SER A CA 1
ATOM 4527 C C . SER A 1 565 ? 16.057 4.470 -27.449 1.00 91.12 565 SER A C 1
ATOM 4529 O O . SER A 1 565 ? 15.961 4.265 -28.659 1.00 91.12 565 SER A O 1
ATOM 4531 N N . ARG A 1 566 ? 17.249 4.540 -26.842 1.00 91.31 566 ARG A N 1
ATOM 4532 C CA . ARG A 1 566 ? 18.525 4.424 -27.556 1.00 91.31 566 ARG A CA 1
ATOM 4533 C C . ARG A 1 566 ? 18.732 3.031 -28.137 1.00 91.31 566 ARG A C 1
ATOM 4535 O O . ARG A 1 566 ? 19.114 2.941 -29.299 1.00 91.31 566 ARG A O 1
ATOM 4542 N N . CYS A 1 567 ? 18.499 1.962 -27.372 1.00 89.69 567 CYS A N 1
ATOM 4543 C CA . CYS A 1 567 ? 18.757 0.598 -27.842 1.00 89.69 567 CYS A CA 1
ATOM 4544 C C . CYS A 1 567 ? 17.706 0.094 -28.846 1.00 89.69 567 CYS A C 1
ATOM 4546 O O . CYS A 1 567 ? 18.016 -0.764 -29.669 1.00 89.69 567 CYS A O 1
ATOM 4548 N N . LEU A 1 568 ? 16.487 0.643 -28.820 1.00 90.62 568 LEU A N 1
ATOM 4549 C CA . LEU A 1 568 ? 15.409 0.310 -29.757 1.00 90.62 568 LEU A CA 1
ATOM 4550 C C . LEU A 1 568 ? 15.311 1.274 -30.950 1.00 90.62 568 LEU A C 1
ATOM 4552 O O . LEU A 1 568 ? 14.335 1.226 -31.694 1.00 90.62 568 LEU A O 1
ATOM 4556 N N . SER A 1 569 ? 16.298 2.142 -31.179 1.00 90.25 569 SER A N 1
ATOM 4557 C CA . SER A 1 569 ? 16.288 3.010 -32.361 1.00 90.25 569 SER A CA 1
ATOM 4558 C C . SER A 1 569 ? 16.359 2.194 -33.657 1.00 90.25 569 SER A C 1
ATOM 4560 O O . SER A 1 569 ? 17.168 1.273 -33.768 1.00 90.25 569 SER A O 1
ATOM 4562 N N . SER A 1 570 ? 15.585 2.577 -34.677 1.00 86.31 570 SER A N 1
ATOM 4563 C CA . SER A 1 570 ? 15.678 2.005 -36.035 1.00 86.31 570 SER A CA 1
ATOM 4564 C C . SER A 1 570 ? 17.045 2.199 -36.699 1.00 86.31 570 SER A C 1
ATOM 4566 O O . SER A 1 570 ? 17.381 1.486 -37.639 1.00 86.31 570 SER A O 1
ATOM 4568 N N . LYS A 1 571 ? 17.865 3.131 -36.197 1.00 85.62 571 LYS A N 1
ATOM 4569 C CA . LYS A 1 571 ? 19.252 3.347 -36.647 1.00 85.62 571 LYS A CA 1
ATOM 4570 C C . LYS A 1 571 ? 20.229 2.286 -36.133 1.00 85.62 571 LYS A C 1
ATOM 4572 O O . LYS A 1 571 ? 21.401 2.307 -36.517 1.00 85.62 571 LYS A O 1
ATOM 4577 N N . LEU A 1 572 ? 19.777 1.430 -35.217 1.00 85.06 572 LEU A N 1
ATOM 4578 C CA . LEU A 1 572 ? 20.544 0.314 -34.694 1.00 85.06 572 LEU A CA 1
ATOM 4579 C C . LEU A 1 572 ? 19.932 -0.998 -35.155 1.00 85.06 572 LEU A C 1
ATOM 4581 O O . LEU A 1 572 ? 18.748 -1.246 -34.916 1.00 85.06 572 LEU A O 1
ATOM 4585 N N . ASP A 1 573 ? 20.757 -1.847 -35.755 1.00 81.75 573 ASP A N 1
ATOM 4586 C CA . ASP A 1 573 ? 20.356 -3.171 -36.211 1.00 81.75 573 ASP A CA 1
ATOM 4587 C C . ASP A 1 573 ? 21.167 -4.230 -35.461 1.00 81.75 573 ASP A C 1
ATOM 4589 O O . ASP A 1 573 ? 22.313 -4.516 -35.796 1.00 81.75 573 ASP A O 1
ATOM 4593 N N . PHE A 1 574 ? 20.600 -4.715 -34.354 1.00 85.06 574 PHE A N 1
ATOM 4594 C CA . PHE A 1 574 ? 21.196 -5.776 -33.549 1.00 85.06 574 PHE A CA 1
ATOM 4595 C C . PHE A 1 574 ? 20.725 -7.129 -34.069 1.00 85.06 574 PHE A C 1
ATOM 4597 O O . PHE A 1 574 ? 19.528 -7.329 -34.278 1.00 85.06 574 PHE A O 1
ATOM 4604 N N . ASP A 1 575 ? 21.656 -8.066 -34.198 1.00 82.88 575 ASP A N 1
ATOM 4605 C CA . ASP A 1 575 ? 21.368 -9.440 -34.574 1.00 82.88 575 ASP A CA 1
ATOM 4606 C C . ASP A 1 575 ? 20.950 -10.243 -33.333 1.00 82.88 575 ASP A C 1
ATOM 4608 O O . ASP A 1 575 ? 21.771 -10.666 -32.516 1.00 82.88 575 ASP A O 1
ATOM 4612 N N . VAL A 1 576 ? 19.643 -10.468 -33.189 1.00 77.81 576 VAL A N 1
ATOM 4613 C CA . VAL A 1 576 ? 19.078 -11.243 -32.072 1.00 77.81 576 VAL A CA 1
ATOM 4614 C C . VAL A 1 576 ? 19.546 -12.709 -32.110 1.00 77.81 576 VAL A C 1
ATOM 4616 O O . VAL A 1 576 ? 19.630 -13.362 -31.067 1.00 77.81 576 VAL A O 1
ATOM 4619 N N . SER A 1 577 ? 19.928 -13.243 -33.278 1.00 81.69 577 SER A N 1
ATOM 4620 C CA . SER A 1 577 ? 20.507 -14.591 -33.365 1.00 81.69 577 SER A CA 1
ATOM 4621 C C . SER A 1 577 ? 21.886 -14.653 -32.701 1.00 81.69 577 SER A C 1
ATOM 4623 O O . SER A 1 577 ? 22.184 -15.600 -31.965 1.00 81.69 577 SER A O 1
ATOM 4625 N N . ALA A 1 578 ? 22.678 -13.582 -32.826 1.00 86.00 578 ALA A N 1
ATOM 4626 C CA . ALA A 1 578 ? 23.941 -13.439 -32.113 1.00 86.00 578 ALA A CA 1
ATOM 4627 C C . ALA A 1 578 ? 23.734 -13.384 -30.590 1.00 86.00 578 ALA A C 1
ATOM 4629 O O . ALA A 1 578 ? 24.555 -13.928 -29.852 1.00 86.00 578 ALA A O 1
ATOM 4630 N N . PHE A 1 579 ? 22.626 -12.814 -30.099 1.00 89.06 579 PHE A N 1
ATOM 4631 C CA . PHE A 1 579 ? 22.318 -12.790 -28.660 1.00 89.06 579 PHE A CA 1
ATOM 4632 C C . PHE A 1 579 ? 22.098 -14.193 -28.095 1.00 89.06 579 PHE A C 1
ATOM 4634 O O . PHE A 1 579 ? 22.554 -14.483 -26.993 1.00 89.06 579 PHE A O 1
ATOM 4641 N N . THR A 1 580 ? 21.469 -15.087 -28.862 1.00 86.50 580 THR A N 1
ATOM 4642 C CA . THR A 1 580 ? 21.290 -16.491 -28.457 1.00 86.50 580 THR A CA 1
ATOM 4643 C C . THR A 1 580 ? 22.629 -17.208 -28.332 1.00 86.50 580 THR A C 1
ATOM 4645 O O . THR A 1 580 ? 22.866 -17.909 -27.348 1.00 86.50 580 THR A O 1
ATOM 4648 N N . LYS A 1 581 ? 23.541 -16.980 -29.285 1.00 87.19 581 LYS A N 1
ATOM 4649 C CA . LYS A 1 581 ? 24.900 -17.525 -29.211 1.00 87.19 581 LYS A CA 1
ATOM 4650 C C . LYS A 1 581 ? 25.649 -16.988 -27.988 1.00 87.19 581 LYS A C 1
ATOM 4652 O O . LYS A 1 581 ? 26.165 -17.781 -27.204 1.00 87.19 581 LYS A O 1
ATOM 4657 N N . ILE A 1 582 ? 25.636 -15.668 -27.782 1.00 90.06 582 ILE A N 1
ATOM 4658 C CA . ILE A 1 582 ? 26.265 -15.024 -26.618 1.00 90.06 582 ILE A CA 1
ATOM 4659 C C . ILE A 1 582 ? 25.707 -15.612 -25.316 1.00 90.06 582 ILE A C 1
ATOM 4661 O O . ILE A 1 582 ? 26.481 -16.013 -24.453 1.00 90.06 582 ILE A O 1
ATOM 4665 N N . ALA A 1 583 ? 24.383 -15.737 -25.195 1.00 88.94 583 ALA A N 1
ATOM 4666 C CA . ALA A 1 583 ? 23.726 -16.317 -24.026 1.00 88.94 583 ALA A CA 1
ATOM 4667 C C . ALA A 1 583 ? 24.146 -17.770 -23.759 1.00 88.94 583 ALA A C 1
ATOM 4669 O O . ALA A 1 583 ? 24.330 -18.146 -22.605 1.00 88.94 583 ALA A O 1
ATOM 4670 N N . SER A 1 584 ? 24.319 -18.585 -24.805 1.00 85.62 584 SER A N 1
ATOM 4671 C CA . SER A 1 584 ? 24.762 -19.977 -24.650 1.00 85.62 584 SER A CA 1
ATOM 4672 C C . SER A 1 584 ? 26.210 -20.094 -24.166 1.00 85.62 584 SER A C 1
ATOM 4674 O O . SER A 1 584 ? 26.544 -21.017 -23.432 1.00 85.62 584 SER A O 1
ATOM 4676 N N . GLU A 1 585 ? 27.064 -19.134 -24.524 1.00 86.69 585 GLU A N 1
ATOM 4677 C CA . GLU A 1 585 ? 28.491 -19.141 -24.190 1.00 86.69 585 GLU A CA 1
ATOM 4678 C C . GLU A 1 585 ? 28.799 -18.415 -22.867 1.00 86.69 585 GLU A C 1
ATOM 4680 O O . GLU A 1 585 ? 29.867 -18.619 -22.289 1.00 86.69 585 GLU A O 1
ATOM 4685 N N . ILE A 1 586 ? 27.866 -17.606 -22.347 1.00 82.81 586 ILE A N 1
ATOM 4686 C CA . ILE A 1 586 ? 28.112 -16.669 -21.237 1.00 82.81 586 ILE A CA 1
ATOM 4687 C C . ILE A 1 586 ? 28.487 -17.333 -19.908 1.00 82.81 586 ILE A C 1
ATOM 4689 O O . ILE A 1 586 ? 29.160 -16.717 -19.089 1.00 82.81 586 ILE A O 1
ATOM 4693 N N . ASN A 1 587 ? 28.067 -18.585 -19.700 1.00 73.12 587 ASN A N 1
ATOM 4694 C CA . ASN A 1 587 ? 28.396 -19.368 -18.504 1.00 73.12 587 ASN A CA 1
ATOM 4695 C C . ASN A 1 587 ? 29.661 -20.225 -18.677 1.00 73.12 587 ASN A C 1
ATOM 4697 O O . ASN A 1 587 ? 30.163 -20.780 -17.702 1.00 73.12 587 ASN A O 1
ATOM 4701 N N . HIS A 1 588 ? 30.157 -20.371 -19.908 1.00 76.00 588 HIS A N 1
ATOM 4702 C CA . HIS A 1 588 ? 31.295 -21.232 -20.240 1.00 76.00 588 HIS A CA 1
ATOM 4703 C C . HIS A 1 588 ? 32.569 -20.435 -20.528 1.00 76.00 588 HIS A C 1
ATOM 4705 O O . HIS A 1 588 ? 33.668 -20.937 -20.301 1.00 76.00 588 HIS A O 1
ATOM 4711 N N . ASN A 1 589 ? 32.425 -19.188 -20.977 1.00 80.38 589 ASN A N 1
ATOM 4712 C CA . ASN A 1 589 ? 33.530 -18.310 -21.326 1.00 80.38 589 ASN A CA 1
ATOM 4713 C C . ASN A 1 589 ? 33.609 -17.129 -20.362 1.00 80.38 589 ASN A C 1
ATOM 4715 O O . ASN A 1 589 ? 32.603 -16.499 -20.038 1.00 80.38 589 ASN A O 1
ATOM 4719 N N . ARG A 1 590 ? 34.829 -16.783 -19.941 1.00 79.75 590 ARG A N 1
ATOM 4720 C CA . ARG A 1 590 ? 35.052 -15.563 -19.163 1.00 79.75 590 ARG A CA 1
ATOM 4721 C C . ARG A 1 590 ? 34.750 -14.343 -20.051 1.00 79.75 590 ARG A C 1
ATOM 4723 O O . ARG A 1 590 ? 35.271 -14.299 -21.168 1.00 79.75 590 ARG A O 1
ATOM 4730 N N . PRO A 1 591 ? 33.954 -13.361 -19.584 1.00 87.12 591 PRO A N 1
ATOM 4731 C CA . PRO A 1 591 ? 33.732 -12.131 -20.336 1.00 87.12 591 PRO A CA 1
ATOM 4732 C C . PRO A 1 591 ? 35.052 -11.382 -20.566 1.00 87.12 591 PRO A C 1
ATOM 4734 O O . PRO A 1 591 ? 36.008 -11.526 -19.797 1.00 87.12 591 PRO A O 1
ATOM 4737 N N . ASP A 1 592 ? 35.096 -10.560 -21.618 1.00 87.69 592 ASP A N 1
ATOM 4738 C CA . ASP A 1 592 ? 36.187 -9.602 -21.821 1.00 87.69 592 ASP A CA 1
ATOM 4739 C C . ASP A 1 592 ? 36.347 -8.737 -20.560 1.00 87.69 592 ASP A C 1
ATOM 4741 O O . ASP A 1 592 ? 35.365 -8.418 -19.884 1.00 87.69 592 ASP A O 1
ATOM 4745 N N . ILE A 1 593 ? 37.576 -8.320 -20.249 1.00 88.69 593 ILE A N 1
ATOM 4746 C CA . ILE A 1 593 ? 37.864 -7.469 -19.088 1.00 88.69 593 ILE A CA 1
ATOM 4747 C C . ILE A 1 593 ? 36.997 -6.199 -19.057 1.00 88.69 593 ILE A C 1
ATOM 4749 O O . ILE A 1 593 ? 36.614 -5.737 -17.982 1.00 88.69 593 ILE A O 1
ATOM 4753 N N . ASN A 1 594 ? 36.641 -5.665 -20.229 1.00 89.19 594 ASN A N 1
ATOM 4754 C CA . ASN A 1 594 ? 35.784 -4.490 -20.374 1.00 89.19 594 ASN A CA 1
ATOM 4755 C C . ASN A 1 594 ? 34.293 -4.785 -20.122 1.00 89.19 594 ASN A C 1
ATOM 4757 O O . ASN A 1 594 ? 33.524 -3.861 -19.854 1.00 89.19 594 ASN A O 1
ATOM 4761 N N . ASP A 1 595 ? 33.887 -6.054 -20.194 1.00 93.38 595 ASP A N 1
ATOM 4762 C CA . ASP A 1 595 ? 32.515 -6.525 -19.979 1.00 93.38 595 ASP A CA 1
ATOM 4763 C C . ASP A 1 595 ? 32.288 -7.052 -18.555 1.00 93.38 595 ASP A C 1
ATOM 4765 O O . ASP A 1 595 ? 31.153 -7.019 -18.076 1.00 93.38 595 ASP A O 1
ATOM 4769 N N . CYS A 1 596 ? 33.347 -7.473 -17.847 1.00 92.69 596 CYS A N 1
ATOM 4770 C CA . CYS A 1 596 ? 33.265 -7.971 -16.467 1.00 92.69 596 CYS A CA 1
ATOM 4771 C C . CYS A 1 596 ? 32.398 -7.087 -15.546 1.00 92.69 596 CYS A C 1
ATOM 4773 O O . CYS A 1 596 ? 31.504 -7.625 -14.895 1.00 92.69 596 CYS A O 1
ATOM 4775 N N . PRO A 1 597 ? 32.544 -5.740 -15.510 1.00 94.25 597 PRO A N 1
ATOM 4776 C CA . PRO A 1 597 ? 31.781 -4.924 -14.564 1.00 94.25 597 PRO A CA 1
ATOM 4777 C C . PRO A 1 597 ? 30.261 -4.979 -14.760 1.00 94.25 597 PRO A C 1
ATOM 4779 O O . PRO A 1 597 ? 29.520 -4.933 -13.777 1.00 94.25 597 PRO A O 1
ATOM 4782 N N . ILE A 1 598 ? 29.783 -5.043 -16.011 1.00 96.06 598 ILE A N 1
ATOM 4783 C CA . ILE A 1 598 ? 28.344 -5.148 -16.294 1.00 96.06 598 ILE A CA 1
ATOM 4784 C C . ILE A 1 598 ? 27.865 -6.591 -16.111 1.00 96.06 598 ILE A C 1
ATOM 4786 O O . ILE A 1 598 ? 26.810 -6.809 -15.522 1.00 96.06 598 ILE A O 1
ATOM 4790 N N . HIS A 1 599 ? 28.672 -7.567 -16.530 1.00 95.75 599 HIS A N 1
ATOM 4791 C CA . HIS A 1 599 ? 28.390 -8.991 -16.384 1.00 95.75 599 HIS A CA 1
ATOM 4792 C C . HIS A 1 599 ? 28.206 -9.397 -14.913 1.00 95.75 599 HIS A C 1
ATOM 4794 O O . HIS A 1 599 ? 27.137 -9.876 -14.534 1.00 95.75 599 HIS A O 1
ATOM 4800 N N . ASP A 1 600 ? 29.199 -9.118 -14.064 1.00 94.50 600 ASP A N 1
ATOM 4801 C CA . ASP A 1 600 ? 29.186 -9.472 -12.639 1.00 94.50 600 ASP A CA 1
ATOM 4802 C C . ASP A 1 600 ? 28.021 -8.794 -11.908 1.00 94.50 600 ASP A C 1
ATOM 4804 O O . ASP A 1 600 ? 27.390 -9.352 -11.001 1.00 94.50 600 ASP A O 1
ATOM 4808 N N . ASN A 1 601 ? 27.696 -7.566 -12.321 1.00 96.12 601 ASN A N 1
ATOM 4809 C CA . ASN A 1 601 ? 26.586 -6.840 -11.740 1.00 96.12 601 ASN A CA 1
ATOM 4810 C C . ASN A 1 601 ? 25.227 -7.440 -12.120 1.00 96.12 601 ASN A C 1
ATOM 4812 O O . ASN A 1 601 ? 24.362 -7.507 -11.252 1.00 96.12 601 ASN A O 1
ATOM 4816 N N . LEU A 1 602 ? 25.039 -7.892 -13.362 1.00 97.19 602 LEU A N 1
ATOM 4817 C CA . LEU A 1 602 ? 23.794 -8.537 -13.790 1.00 97.19 602 LEU A CA 1
ATOM 4818 C C . LEU A 1 602 ? 23.601 -9.915 -13.153 1.00 97.19 602 LEU A C 1
ATOM 4820 O O . LEU A 1 602 ? 22.468 -10.269 -12.842 1.00 97.19 602 LEU A O 1
ATOM 4824 N N . ILE A 1 603 ? 24.683 -10.659 -12.903 1.00 96.00 603 ILE A N 1
ATOM 4825 C CA . ILE A 1 603 ? 24.616 -11.947 -12.195 1.00 96.00 603 ILE A CA 1
ATOM 4826 C C . ILE A 1 603 ? 24.178 -11.759 -10.738 1.00 96.00 603 ILE A C 1
ATOM 4828 O O . ILE A 1 603 ? 23.313 -12.482 -10.257 1.00 96.00 603 ILE A O 1
ATOM 4832 N N . SER A 1 604 ? 24.756 -10.781 -10.036 1.00 96.94 604 SER A N 1
ATOM 4833 C CA . SER A 1 604 ? 24.519 -10.571 -8.596 1.00 96.94 604 SER A CA 1
ATOM 4834 C C . SER A 1 604 ? 23.253 -9.773 -8.262 1.00 96.94 604 SER A C 1
ATOM 4836 O O . SER A 1 604 ? 22.769 -9.822 -7.124 1.00 96.94 604 SER A O 1
ATOM 4838 N N . LEU A 1 605 ? 22.713 -9.009 -9.219 1.00 98.44 605 LEU A N 1
ATOM 4839 C CA . LEU A 1 605 ? 21.583 -8.110 -8.979 1.00 98.44 605 LEU A CA 1
ATOM 4840 C C . LEU A 1 605 ? 20.319 -8.835 -8.476 1.00 98.44 605 LEU A C 1
ATOM 4842 O O . LEU A 1 605 ? 19.766 -8.358 -7.482 1.00 98.44 605 LEU A O 1
ATOM 4846 N N . PRO A 1 606 ? 19.851 -9.948 -9.083 1.00 98.31 606 PRO A N 1
ATOM 4847 C CA . PRO A 1 606 ? 18.623 -10.605 -8.643 1.00 98.31 606 PRO A CA 1
ATOM 4848 C C . PRO A 1 606 ? 18.677 -11.031 -7.176 1.00 98.31 606 PRO A C 1
ATOM 4850 O O . PRO A 1 606 ? 17.792 -10.658 -6.411 1.00 98.31 606 PRO A O 1
ATOM 4853 N N . ASP A 1 607 ? 19.735 -11.724 -6.752 1.00 97.69 607 ASP A N 1
ATOM 4854 C CA . ASP A 1 607 ? 19.864 -12.213 -5.373 1.00 97.69 607 ASP A CA 1
ATOM 4855 C C . ASP A 1 607 ? 19.940 -11.062 -4.362 1.00 97.69 607 ASP A C 1
ATOM 4857 O O . ASP A 1 607 ? 19.288 -11.099 -3.314 1.00 97.69 607 ASP A O 1
ATOM 4861 N N . THR A 1 608 ? 20.653 -9.988 -4.719 1.00 98.31 608 THR A N 1
ATOM 4862 C CA . THR A 1 608 ? 20.704 -8.760 -3.914 1.00 98.31 608 THR A CA 1
ATOM 4863 C C . THR A 1 608 ? 19.305 -8.160 -3.735 1.00 98.31 608 THR A C 1
ATOM 4865 O O . THR A 1 608 ? 18.908 -7.822 -2.620 1.00 98.31 608 THR A O 1
ATOM 4868 N N . VAL A 1 609 ? 18.530 -8.046 -4.819 1.00 98.56 609 VAL A N 1
ATOM 4869 C CA . VAL A 1 609 ? 17.165 -7.502 -4.778 1.00 98.56 609 VAL A CA 1
ATOM 4870 C C . VAL A 1 609 ? 16.210 -8.433 -4.030 1.00 98.56 609 VAL A C 1
ATOM 4872 O O . VAL A 1 609 ? 15.397 -7.939 -3.256 1.00 98.56 609 VAL A O 1
ATOM 4875 N N . ALA A 1 610 ? 16.317 -9.756 -4.191 1.00 98.12 610 ALA A N 1
ATOM 4876 C CA . ALA A 1 610 ? 15.483 -10.718 -3.464 1.00 98.12 610 ALA A CA 1
ATOM 4877 C C . ALA A 1 610 ? 15.659 -10.605 -1.950 1.00 98.12 610 ALA A C 1
ATOM 4879 O O . ALA A 1 610 ? 14.664 -10.632 -1.222 1.00 98.12 610 ALA A O 1
ATOM 4880 N N . SER A 1 611 ? 16.905 -10.482 -1.489 1.00 97.12 611 SER A N 1
ATOM 4881 C CA . SER A 1 611 ? 17.214 -10.291 -0.072 1.00 97.12 611 SER A CA 1
ATOM 4882 C C . SER A 1 611 ? 16.569 -9.002 0.447 1.00 97.12 611 SER A C 1
ATOM 4884 O O . SER A 1 611 ? 15.740 -9.030 1.354 1.00 97.12 611 SER A O 1
ATOM 4886 N N . LEU A 1 612 ? 16.817 -7.881 -0.238 1.00 97.06 612 LEU A N 1
ATOM 4887 C CA . LEU A 1 612 ? 16.288 -6.573 0.151 1.00 97.06 612 LEU A CA 1
ATOM 4888 C C . LEU A 1 612 ? 14.755 -6.497 0.104 1.00 97.06 612 LEU A C 1
ATOM 4890 O O . LEU A 1 612 ? 14.151 -5.900 0.990 1.00 97.06 612 LEU A O 1
ATOM 4894 N N . TYR A 1 613 ? 14.107 -7.094 -0.899 1.00 97.31 613 TYR A N 1
ATOM 4895 C CA . TYR A 1 613 ? 12.644 -7.140 -0.984 1.00 97.31 613 TYR A CA 1
ATOM 4896 C C . TYR A 1 613 ? 12.029 -8.009 0.107 1.00 97.31 613 TYR A C 1
ATOM 4898 O O . TYR A 1 613 ? 10.992 -7.627 0.639 1.00 97.31 613 TYR A O 1
ATOM 4906 N N . SER A 1 614 ? 12.663 -9.125 0.478 1.00 94.44 614 SER A N 1
ATOM 4907 C CA . SER A 1 614 ? 12.179 -9.964 1.585 1.00 94.44 614 SER A CA 1
ATOM 4908 C C . SER A 1 614 ? 12.136 -9.172 2.897 1.00 94.44 614 SER A C 1
ATOM 4910 O O . SER A 1 614 ? 11.205 -9.326 3.678 1.00 94.44 614 SER A O 1
ATOM 4912 N N . ASP A 1 615 ? 13.064 -8.237 3.098 1.00 91.31 615 ASP A N 1
ATOM 4913 C CA . ASP A 1 615 ? 13.090 -7.350 4.270 1.00 91.31 615 ASP A CA 1
ATOM 4914 C C . ASP A 1 615 ? 12.322 -6.030 4.065 1.00 91.31 615 ASP A C 1
ATOM 4916 O O . ASP A 1 615 ? 12.447 -5.093 4.855 1.00 91.31 615 ASP A O 1
ATOM 4920 N N . ALA A 1 616 ? 11.530 -5.934 2.989 1.00 94.19 616 ALA A N 1
ATOM 4921 C CA . ALA A 1 616 ? 10.801 -4.739 2.562 1.00 94.19 616 ALA A CA 1
ATOM 4922 C C . ALA A 1 616 ? 11.685 -3.481 2.369 1.00 94.19 616 ALA A C 1
ATOM 4924 O O . ALA A 1 616 ? 11.193 -2.351 2.334 1.00 94.19 616 ALA A O 1
ATOM 4925 N N . ASN A 1 617 ? 12.996 -3.649 2.175 1.00 94.31 617 ASN A N 1
ATOM 4926 C CA . ASN A 1 617 ? 13.948 -2.572 1.903 1.00 94.31 617 ASN A CA 1
ATOM 4927 C C . ASN A 1 617 ? 13.961 -2.199 0.408 1.00 94.31 617 ASN A C 1
ATOM 4929 O O . ASN A 1 617 ? 14.960 -2.335 -0.308 1.00 94.31 617 ASN A O 1
ATOM 4933 N N . PHE A 1 618 ? 12.814 -1.715 -0.073 1.00 96.44 618 PHE A N 1
ATOM 4934 C CA . PHE A 1 618 ? 12.607 -1.360 -1.478 1.00 96.44 618 PHE A CA 1
ATOM 4935 C C . PHE A 1 618 ? 13.510 -0.211 -1.943 1.00 96.44 618 PHE A C 1
ATOM 4937 O O . PHE A 1 618 ? 14.021 -0.254 -3.061 1.00 96.44 618 PHE A O 1
ATOM 4944 N N . SER A 1 619 ? 13.770 0.780 -1.084 1.00 95.75 619 SER A N 1
ATOM 4945 C CA . SER A 1 619 ? 14.605 1.941 -1.423 1.00 95.75 619 SER A CA 1
ATOM 4946 C C . SER A 1 619 ? 16.039 1.537 -1.780 1.00 95.75 619 SER A C 1
ATOM 4948 O O . SER A 1 619 ? 16.587 1.961 -2.807 1.00 95.75 619 SER A O 1
ATOM 4950 N N . THR A 1 620 ? 16.638 0.651 -0.979 1.00 96.25 620 THR A N 1
ATOM 4951 C CA . THR A 1 620 ? 17.995 0.155 -1.242 1.00 96.25 620 THR A CA 1
ATOM 4952 C C . THR A 1 620 ? 18.005 -0.726 -2.487 1.00 96.25 620 THR A C 1
ATOM 4954 O O . THR A 1 620 ? 18.867 -0.559 -3.348 1.00 96.25 620 THR A O 1
ATOM 4957 N N . ALA A 1 621 ? 17.007 -1.598 -2.663 1.00 97.94 621 ALA A N 1
ATOM 4958 C CA . ALA A 1 621 ? 16.895 -2.426 -3.864 1.00 97.94 621 ALA A CA 1
ATOM 4959 C C . ALA A 1 621 ? 16.804 -1.582 -5.147 1.00 97.94 621 ALA A C 1
ATOM 4961 O O . ALA A 1 621 ? 17.518 -1.845 -6.116 1.00 97.94 621 ALA A O 1
ATOM 4962 N N . LEU A 1 622 ? 16.007 -0.509 -5.136 1.00 98.00 622 LEU A N 1
ATOM 4963 C CA . LEU A 1 622 ? 15.933 0.444 -6.244 1.00 98.00 622 LEU A CA 1
ATOM 4964 C C . LEU A 1 622 ? 17.264 1.167 -6.485 1.00 98.00 622 LEU A C 1
ATOM 4966 O O . LEU A 1 622 ? 17.613 1.436 -7.632 1.00 98.00 622 LEU A O 1
ATOM 4970 N N . THR A 1 623 ? 18.049 1.440 -5.442 1.00 97.25 623 THR A N 1
ATOM 4971 C CA . THR A 1 623 ? 19.404 1.996 -5.597 1.00 97.25 623 THR A CA 1
ATOM 4972 C C . THR A 1 623 ? 20.318 1.030 -6.360 1.00 97.25 623 THR A C 1
ATOM 4974 O O . THR A 1 623 ? 21.036 1.453 -7.269 1.00 97.25 623 THR A O 1
ATOM 4977 N N . HIS A 1 624 ? 20.256 -0.273 -6.061 1.00 98.25 624 HIS A N 1
ATOM 4978 C CA . HIS A 1 624 ? 21.015 -1.291 -6.796 1.00 98.25 624 HIS A CA 1
ATOM 4979 C C . HIS A 1 624 ? 20.565 -1.415 -8.256 1.00 98.25 624 HIS A C 1
ATOM 4981 O O . HIS A 1 624 ? 21.420 -1.427 -9.141 1.00 98.25 624 HIS A O 1
ATOM 4987 N N . ILE A 1 625 ? 19.255 -1.423 -8.518 1.00 98.38 625 ILE A N 1
ATOM 4988 C CA . ILE A 1 625 ? 18.707 -1.465 -9.883 1.00 98.38 625 ILE A CA 1
ATOM 4989 C C . ILE A 1 625 ? 19.146 -0.227 -10.683 1.00 98.38 625 ILE A C 1
ATOM 4991 O O . ILE A 1 625 ? 19.639 -0.348 -11.805 1.00 98.38 625 ILE A O 1
ATOM 4995 N N . ASN A 1 626 ? 19.057 0.971 -10.100 1.00 97.31 626 ASN A N 1
ATOM 4996 C CA . ASN A 1 626 ? 19.511 2.198 -10.761 1.00 97.31 626 ASN A CA 1
ATOM 4997 C C . ASN A 1 626 ? 21.009 2.215 -11.033 1.00 97.31 626 ASN A C 1
ATOM 4999 O O . ASN A 1 626 ? 21.433 2.707 -12.077 1.00 97.31 626 ASN A O 1
ATOM 5003 N N . ARG A 1 627 ? 21.821 1.674 -10.118 1.00 96.88 627 ARG A N 1
ATOM 5004 C CA . ARG A 1 627 ? 23.260 1.526 -10.345 1.00 96.88 627 ARG A CA 1
ATOM 5005 C C . ARG A 1 627 ? 23.522 0.652 -11.570 1.00 96.88 627 ARG A C 1
ATOM 5007 O O . ARG A 1 627 ? 24.345 1.031 -12.400 1.00 96.88 627 ARG A O 1
ATOM 5014 N N . THR A 1 628 ? 22.801 -0.459 -11.719 1.00 97.88 628 THR A N 1
ATOM 5015 C CA . THR A 1 628 ? 22.883 -1.322 -12.907 1.00 97.88 628 THR A CA 1
ATOM 5016 C C . THR A 1 628 ? 22.486 -0.580 -14.179 1.00 97.88 628 THR A C 1
ATOM 5018 O O . THR A 1 628 ? 23.226 -0.613 -15.158 1.00 97.88 628 THR A O 1
ATOM 5021 N N . LEU A 1 629 ? 21.379 0.166 -14.164 1.00 97.81 629 LEU A N 1
ATOM 5022 C CA . LEU A 1 629 ? 20.951 0.969 -15.317 1.00 97.81 629 LEU A CA 1
ATOM 5023 C C . LEU A 1 629 ? 21.956 2.078 -15.669 1.00 97.81 629 LEU A C 1
ATOM 5025 O O . LEU A 1 629 ? 22.200 2.347 -16.846 1.00 97.81 629 LEU A O 1
ATOM 5029 N N . GLY A 1 630 ? 22.579 2.706 -14.670 1.00 96.38 630 GLY A N 1
ATOM 5030 C CA . GLY A 1 630 ? 23.655 3.679 -14.867 1.00 96.38 630 GLY A CA 1
ATOM 5031 C C . GLY A 1 630 ? 24.902 3.049 -15.495 1.00 96.38 630 GLY A C 1
ATOM 5032 O O . GLY A 1 630 ? 25.459 3.598 -16.449 1.00 96.38 630 GLY A O 1
ATOM 5033 N N . LEU A 1 631 ? 25.305 1.866 -15.017 1.00 96.19 631 LEU A N 1
ATOM 5034 C CA . LEU A 1 631 ? 26.387 1.078 -15.614 1.00 96.19 631 LEU A CA 1
ATOM 5035 C C . LEU A 1 631 ? 26.063 0.696 -17.061 1.00 96.19 631 LEU A C 1
ATOM 5037 O O . LEU A 1 631 ? 26.909 0.888 -17.929 1.00 96.19 631 LEU A O 1
ATOM 5041 N N . ALA A 1 632 ? 24.837 0.254 -17.343 1.00 97.44 632 ALA A N 1
ATOM 5042 C CA . ALA A 1 632 ? 24.389 -0.086 -18.690 1.00 97.44 632 ALA A CA 1
ATOM 5043 C C . ALA A 1 632 ? 24.405 1.131 -19.633 1.00 97.44 632 ALA A C 1
ATOM 5045 O O . ALA A 1 632 ? 24.893 1.035 -20.757 1.00 97.44 632 ALA A O 1
ATOM 5046 N N . ASN A 1 633 ? 23.964 2.308 -19.173 1.00 96.81 633 ASN A N 1
ATOM 5047 C CA . ASN A 1 633 ? 24.050 3.551 -19.950 1.00 96.81 633 ASN A CA 1
ATOM 5048 C C . ASN A 1 633 ? 25.497 3.943 -20.275 1.00 96.81 633 ASN A C 1
ATOM 5050 O O . ASN A 1 633 ? 25.797 4.340 -21.410 1.00 96.81 633 ASN A O 1
ATOM 5054 N N . LYS A 1 634 ? 26.397 3.840 -19.289 1.00 95.75 634 LYS A N 1
ATOM 5055 C CA . LYS A 1 634 ? 27.829 4.101 -19.476 1.00 95.75 634 LYS A CA 1
ATOM 5056 C C . LYS A 1 634 ? 28.426 3.108 -20.470 1.00 95.75 634 LYS A C 1
ATOM 5058 O O . LYS A 1 634 ? 29.061 3.529 -21.434 1.00 95.75 634 LYS A O 1
ATOM 5063 N N . TYR A 1 635 ? 28.153 1.823 -20.277 1.00 95.75 635 TYR A N 1
ATOM 5064 C CA . TYR A 1 635 ? 28.626 0.731 -21.116 1.00 95.75 635 TYR A CA 1
ATOM 5065 C C . TYR A 1 635 ? 28.153 0.873 -22.570 1.00 95.75 635 TYR A C 1
ATOM 5067 O O . TYR A 1 635 ? 28.967 0.856 -23.493 1.00 95.75 635 TYR A O 1
ATOM 5075 N N . PHE A 1 636 ? 26.861 1.124 -22.794 1.00 94.75 636 PHE A N 1
ATOM 5076 C CA . PHE A 1 636 ? 26.309 1.384 -24.126 1.00 94.75 636 PHE A CA 1
ATOM 5077 C C . PHE A 1 636 ? 26.972 2.598 -24.790 1.00 94.75 636 PHE A C 1
ATOM 5079 O O . PHE A 1 636 ? 27.230 2.601 -25.991 1.00 94.75 636 PHE A O 1
ATOM 5086 N N . THR A 1 637 ? 27.291 3.633 -24.008 1.00 94.44 637 THR A N 1
ATOM 5087 C CA . THR A 1 637 ? 27.940 4.842 -24.526 1.00 94.44 637 THR A CA 1
ATOM 5088 C C . THR A 1 637 ? 29.399 4.603 -24.910 1.00 94.44 637 THR A C 1
ATOM 5090 O O . THR A 1 637 ? 29.816 5.048 -25.973 1.00 94.44 637 THR A O 1
ATOM 5093 N N . GLN A 1 638 ? 30.156 3.871 -24.090 1.00 93.62 638 GLN A N 1
ATOM 5094 C CA . GLN A 1 638 ? 31.558 3.531 -24.356 1.00 93.62 638 GLN A CA 1
ATOM 5095 C C . GLN A 1 638 ? 31.725 2.653 -25.601 1.00 93.62 638 GLN A C 1
ATOM 5097 O O . GLN A 1 638 ? 32.694 2.814 -26.334 1.00 93.62 638 GLN A O 1
ATOM 5102 N N . ASN A 1 639 ? 30.767 1.760 -25.861 1.00 91.62 639 ASN A N 1
ATOM 5103 C CA . ASN A 1 639 ? 30.782 0.891 -27.039 1.00 91.62 639 ASN A CA 1
ATOM 5104 C C . ASN A 1 639 ? 30.282 1.573 -28.322 1.00 91.62 639 ASN A C 1
ATOM 5106 O O . ASN A 1 639 ? 30.454 1.018 -29.402 1.00 91.62 639 ASN A O 1
ATOM 5110 N N . ALA A 1 640 ? 29.650 2.747 -28.208 1.00 90.19 640 ALA A N 1
ATOM 5111 C CA . ALA A 1 640 ? 29.176 3.578 -29.315 1.00 90.19 640 ALA A CA 1
ATOM 5112 C C . ALA A 1 640 ? 28.550 2.803 -30.505 1.00 90.19 640 ALA A C 1
ATOM 5114 O O . ALA A 1 640 ? 28.954 3.017 -31.652 1.00 90.19 640 ALA A O 1
ATOM 5115 N N . PRO A 1 641 ? 27.537 1.935 -30.288 1.00 85.94 641 PRO A N 1
ATOM 5116 C CA . PRO A 1 641 ? 27.008 1.050 -31.334 1.00 85.94 641 PRO A CA 1
ATOM 5117 C C . PRO A 1 641 ? 26.460 1.799 -32.560 1.00 85.94 641 PRO A C 1
ATOM 5119 O O . PRO A 1 641 ? 26.496 1.279 -33.667 1.00 85.94 641 PRO A O 1
ATOM 5122 N N . TRP A 1 642 ? 26.035 3.057 -32.405 1.00 85.06 642 TRP A N 1
ATOM 5123 C CA . TRP A 1 642 ? 25.581 3.910 -33.514 1.00 85.06 642 TRP A CA 1
ATOM 5124 C C . TRP A 1 642 ? 26.683 4.302 -34.511 1.00 85.06 642 TRP A C 1
ATOM 5126 O O . TRP A 1 642 ? 26.373 4.755 -35.613 1.00 85.06 642 TRP A O 1
ATOM 5136 N N . LEU A 1 643 ? 27.961 4.185 -34.135 1.00 82.50 643 LEU A N 1
ATOM 5137 C CA . LEU A 1 643 ? 29.082 4.337 -35.067 1.00 82.50 643 LEU A CA 1
ATOM 5138 C C . LEU A 1 643 ? 29.335 3.042 -35.848 1.00 82.50 643 LEU A C 1
ATOM 5140 O O . LEU A 1 643 ? 29.801 3.105 -36.982 1.00 82.50 643 LEU A O 1
ATOM 5144 N N . LEU A 1 644 ? 28.982 1.894 -35.264 1.00 70.94 644 LEU A N 1
ATOM 5145 C CA . LEU A 1 644 ? 29.208 0.562 -35.829 1.00 70.94 644 LEU A CA 1
ATOM 5146 C C . LEU A 1 644 ? 28.130 0.169 -36.857 1.00 70.94 644 LEU A C 1
ATOM 5148 O O . LEU A 1 644 ? 28.406 -0.612 -37.762 1.00 70.94 644 LEU A O 1
ATOM 5152 N N . THR A 1 645 ? 26.929 0.755 -36.782 1.00 62.53 645 THR A N 1
ATOM 5153 C CA . THR A 1 645 ? 25.787 0.407 -37.653 1.00 62.53 645 THR A CA 1
ATOM 5154 C C . THR A 1 645 ? 25.817 1.042 -39.035 1.00 62.53 645 THR A C 1
ATOM 5156 O O . THR A 1 645 ? 25.106 0.590 -39.927 1.00 62.53 645 THR A O 1
ATOM 5159 N N . LYS A 1 646 ? 26.637 2.077 -39.257 1.00 53.97 646 LYS A N 1
ATOM 5160 C CA . LYS A 1 646 ? 26.676 2.747 -40.564 1.00 53.97 646 LYS A CA 1
ATOM 5161 C C . LYS A 1 646 ? 27.391 1.945 -41.647 1.00 53.97 646 LYS A C 1
ATOM 5163 O O . LYS A 1 646 ? 27.082 2.214 -42.791 1.00 53.97 646 LYS A O 1
ATOM 5168 N N . HIS A 1 647 ? 28.272 1.004 -41.291 1.00 53.56 647 HIS A N 1
ATOM 5169 C CA . HIS A 1 647 ? 28.863 -0.083 -42.094 1.00 53.56 647 HIS A CA 1
ATOM 5170 C C . HIS A 1 647 ? 29.868 -0.796 -41.158 1.00 53.56 647 HIS A C 1
ATOM 5172 O O . HIS A 1 647 ? 30.928 -0.207 -40.922 1.00 53.56 647 HIS A O 1
ATOM 5178 N N . PRO A 1 648 ? 29.604 -1.993 -40.593 1.00 57.53 648 PRO A N 1
ATOM 5179 C CA . PRO A 1 648 ? 30.637 -2.709 -39.843 1.00 57.53 648 PRO A CA 1
ATOM 5180 C C . PRO A 1 648 ? 31.787 -3.023 -40.807 1.00 57.53 648 PRO A C 1
ATOM 5182 O O . PRO A 1 648 ? 31.604 -3.748 -41.784 1.00 57.53 648 PRO A O 1
ATOM 5185 N N . LYS A 1 649 ? 32.961 -2.420 -40.591 1.00 58.41 649 LYS A N 1
ATOM 5186 C CA . LYS A 1 649 ? 34.107 -2.534 -41.509 1.00 58.41 649 LYS A CA 1
ATOM 5187 C C . LYS A 1 649 ? 34.817 -3.881 -41.352 1.00 58.41 649 LYS A C 1
ATOM 5189 O O . LYS A 1 649 ? 35.608 -4.258 -42.212 1.00 58.41 649 LYS A O 1
ATOM 5194 N N . SER A 1 650 ? 34.528 -4.608 -40.272 1.00 71.12 650 SER A N 1
ATOM 5195 C CA . SER A 1 650 ? 35.105 -5.908 -39.933 1.00 71.12 650 SER A CA 1
ATOM 5196 C C . SER A 1 650 ? 34.110 -6.822 -39.200 1.00 71.12 650 SER A C 1
ATOM 5198 O O . SER A 1 650 ? 33.164 -6.362 -38.556 1.00 71.12 650 SER A O 1
ATOM 5200 N N . SER A 1 651 ? 34.354 -8.138 -39.239 1.00 77.75 651 SER A N 1
ATOM 5201 C CA . SER A 1 651 ? 33.594 -9.130 -38.460 1.00 77.75 651 SER A CA 1
ATOM 5202 C C . SER A 1 651 ? 33.679 -8.876 -36.948 1.00 77.75 651 SER A C 1
ATOM 5204 O O . SER A 1 651 ? 32.706 -9.093 -36.228 1.00 77.75 651 SER A O 1
ATOM 5206 N N . GLN A 1 652 ? 34.813 -8.359 -36.472 1.00 81.31 652 GLN A N 1
ATOM 5207 C CA . GLN A 1 652 ? 35.063 -8.070 -35.061 1.00 81.31 652 GLN A CA 1
ATOM 5208 C C . GLN A 1 652 ? 34.214 -6.903 -34.534 1.00 81.31 652 GLN A C 1
ATOM 5210 O O . GLN A 1 652 ? 33.675 -6.989 -33.430 1.00 81.31 652 GLN A O 1
ATOM 5215 N N . GLU A 1 653 ? 34.029 -5.842 -35.324 1.00 81.62 653 GLU A N 1
ATOM 5216 C CA . GLU A 1 653 ? 33.145 -4.721 -34.967 1.00 81.62 653 GLU A CA 1
ATOM 5217 C C . GLU A 1 653 ? 31.680 -5.161 -34.864 1.00 81.62 653 GLU A C 1
ATOM 5219 O O . GLU A 1 653 ? 30.977 -4.743 -33.943 1.00 81.62 653 GLU A O 1
ATOM 5224 N N . ASN A 1 654 ? 31.231 -6.056 -35.753 1.00 82.75 654 ASN A N 1
ATOM 5225 C CA . ASN A 1 654 ? 29.879 -6.611 -35.690 1.00 82.75 654 ASN A CA 1
ATOM 5226 C C . ASN A 1 654 ? 29.672 -7.483 -34.437 1.00 82.75 654 ASN A C 1
ATOM 5228 O O . ASN A 1 654 ? 28.655 -7.371 -33.752 1.00 82.75 654 ASN A O 1
ATOM 5232 N N . VAL A 1 655 ? 30.656 -8.319 -34.084 1.00 86.88 655 VAL A N 1
ATOM 5233 C CA . VAL A 1 655 ? 30.623 -9.102 -32.834 1.00 86.88 655 VAL A CA 1
ATOM 5234 C C . VAL A 1 655 ? 30.547 -8.172 -31.623 1.00 86.88 655 VAL A C 1
ATOM 5236 O O . VAL A 1 655 ? 29.694 -8.358 -30.755 1.00 86.88 655 VAL A O 1
ATOM 5239 N N . ARG A 1 656 ? 31.380 -7.125 -31.580 1.00 88.38 656 ARG A N 1
ATOM 5240 C CA . ARG A 1 656 ? 31.394 -6.172 -30.465 1.00 88.38 656 ARG A CA 1
ATOM 5241 C C . ARG A 1 656 ? 30.075 -5.416 -30.322 1.00 88.38 656 ARG A C 1
ATOM 5243 O O . ARG A 1 656 ? 29.589 -5.256 -29.204 1.00 88.38 656 ARG A O 1
ATOM 5250 N N . MET A 1 657 ? 29.480 -4.989 -31.435 1.00 88.94 657 MET A N 1
ATOM 5251 C CA . MET A 1 657 ? 28.172 -4.333 -31.449 1.00 88.94 657 MET A CA 1
ATOM 5252 C C . MET A 1 657 ? 27.090 -5.223 -30.827 1.00 88.94 657 MET A C 1
ATOM 5254 O O . MET A 1 657 ? 26.308 -4.749 -30.004 1.00 88.94 657 MET A O 1
ATOM 5258 N N . ASN A 1 658 ? 27.068 -6.511 -31.176 1.00 89.69 658 ASN A N 1
ATOM 5259 C CA . ASN A 1 658 ? 26.076 -7.448 -30.654 1.00 89.69 658 ASN A CA 1
ATOM 5260 C C . ASN A 1 658 ? 26.320 -7.818 -29.186 1.00 89.69 658 ASN A C 1
ATOM 5262 O O . ASN A 1 658 ? 25.356 -7.931 -28.439 1.00 89.69 658 ASN A O 1
ATOM 5266 N N . ILE A 1 659 ? 27.571 -7.903 -28.724 1.00 91.69 659 ILE A N 1
ATOM 5267 C CA . ILE A 1 659 ? 27.875 -8.035 -27.286 1.00 91.69 659 ILE A CA 1
ATOM 5268 C C . ILE A 1 659 ? 27.377 -6.803 -26.519 1.00 91.69 659 ILE A C 1
ATOM 5270 O O . ILE A 1 659 ? 26.713 -6.930 -25.487 1.00 91.69 659 ILE A O 1
ATOM 5274 N N . ALA A 1 660 ? 27.633 -5.605 -27.054 1.00 92.69 660 ALA A N 1
ATOM 5275 C CA . ALA A 1 660 ? 27.177 -4.364 -26.442 1.00 92.69 660 ALA A CA 1
ATOM 5276 C C . ALA A 1 660 ? 25.641 -4.282 -26.375 1.00 92.69 660 ALA A C 1
ATOM 5278 O O . ALA A 1 660 ? 25.073 -3.873 -25.356 1.00 92.69 660 ALA A O 1
ATOM 5279 N N . GLY A 1 661 ? 24.976 -4.705 -27.455 1.00 92.25 661 GLY A N 1
ATOM 5280 C CA . GLY A 1 661 ? 23.530 -4.881 -27.518 1.00 92.25 661 GLY A CA 1
ATOM 5281 C C . GLY A 1 661 ? 23.052 -5.856 -26.449 1.00 92.25 661 GLY A C 1
ATOM 5282 O O . GLY A 1 661 ? 22.293 -5.459 -25.572 1.00 92.25 661 GLY A O 1
ATOM 5283 N N . PHE A 1 662 ? 23.562 -7.084 -26.449 1.00 93.44 662 PHE A N 1
ATOM 5284 C CA . PHE A 1 662 ? 23.170 -8.147 -25.528 1.00 93.44 662 PHE A CA 1
ATOM 5285 C C . PHE A 1 662 ? 23.160 -7.693 -24.061 1.00 93.44 662 PHE A C 1
ATOM 5287 O O . PHE A 1 662 ? 22.119 -7.761 -23.407 1.00 93.44 662 PHE A O 1
ATOM 5294 N N . TYR A 1 663 ? 24.268 -7.140 -23.551 1.00 95.69 663 TYR A N 1
ATOM 5295 C CA . TYR A 1 663 ? 24.325 -6.674 -22.158 1.00 95.69 663 TYR A CA 1
ATOM 5296 C C . TYR A 1 663 ? 23.361 -5.521 -21.874 1.00 95.69 663 TYR A C 1
ATOM 5298 O O . TYR A 1 663 ? 22.815 -5.426 -20.774 1.00 95.69 663 TYR A O 1
ATOM 5306 N N . THR A 1 664 ? 23.117 -4.650 -22.855 1.00 95.50 664 THR A N 1
ATOM 5307 C CA . THR A 1 664 ? 22.149 -3.553 -22.717 1.00 95.50 664 THR A CA 1
ATOM 5308 C C . THR A 1 664 ? 20.720 -4.087 -22.634 1.00 95.50 664 THR A C 1
ATOM 5310 O O . THR A 1 664 ? 19.967 -3.686 -21.745 1.00 95.50 664 THR A O 1
ATOM 5313 N N . PHE A 1 665 ? 20.358 -5.024 -23.512 1.00 93.94 665 PHE A N 1
ATOM 5314 C CA . PHE A 1 665 ? 19.046 -5.671 -23.514 1.00 93.94 665 PHE A CA 1
ATOM 5315 C C . PHE A 1 665 ? 18.812 -6.469 -22.234 1.00 93.94 665 PHE A C 1
ATOM 5317 O O . PHE A 1 665 ? 17.766 -6.307 -21.608 1.00 93.94 665 PHE A O 1
ATOM 5324 N N . GLU A 1 666 ? 19.794 -7.255 -21.790 1.00 95.62 666 GLU A N 1
ATOM 5325 C CA . GLU A 1 666 ? 19.723 -7.987 -20.523 1.00 95.62 666 GLU A CA 1
ATOM 5326 C C . GLU A 1 666 ? 19.588 -7.047 -19.323 1.00 95.62 666 GLU A C 1
ATOM 5328 O O . GLU A 1 666 ? 18.759 -7.290 -18.447 1.00 95.62 666 GLU A O 1
ATOM 5333 N N . SER A 1 667 ? 20.316 -5.926 -19.309 1.00 97.69 667 SER A N 1
ATOM 5334 C CA . SER A 1 667 ? 20.194 -4.922 -18.243 1.00 97.69 667 SER A CA 1
ATOM 5335 C C . SER A 1 667 ? 18.780 -4.361 -18.135 1.00 97.69 667 SER A C 1
ATOM 5337 O O . SER A 1 667 ? 18.246 -4.248 -17.031 1.00 97.69 667 SER A O 1
ATOM 5339 N N . ILE A 1 668 ? 18.152 -4.037 -19.268 1.00 97.12 668 ILE A N 1
ATOM 5340 C CA . ILE A 1 668 ? 16.771 -3.541 -19.299 1.00 97.12 668 ILE A CA 1
ATOM 5341 C C . ILE A 1 668 ? 15.799 -4.656 -18.905 1.00 97.12 668 ILE A C 1
ATOM 5343 O O . ILE A 1 668 ? 14.929 -4.431 -18.067 1.00 97.12 668 ILE A O 1
ATOM 5347 N N . ARG A 1 669 ? 15.940 -5.854 -19.484 1.00 96.56 669 ARG A N 1
ATOM 5348 C CA . ARG A 1 669 ? 15.041 -6.993 -19.260 1.00 96.56 669 ARG A CA 1
ATOM 5349 C C . ARG A 1 669 ? 15.024 -7.410 -17.792 1.00 96.56 669 ARG A C 1
ATOM 5351 O O . ARG A 1 669 ? 13.952 -7.474 -17.193 1.00 96.56 669 ARG A O 1
ATOM 5358 N N . ILE A 1 670 ? 16.198 -7.642 -17.205 1.00 98.31 670 ILE A N 1
ATOM 5359 C CA . ILE A 1 670 ? 16.340 -8.043 -15.801 1.00 98.31 670 ILE A CA 1
ATOM 5360 C C . ILE A 1 670 ? 15.818 -6.930 -14.888 1.00 98.31 670 ILE A C 1
ATOM 5362 O O . ILE A 1 670 ? 14.983 -7.201 -14.027 1.00 98.31 670 ILE A O 1
ATOM 5366 N N . SER A 1 671 ? 16.216 -5.672 -15.118 1.00 98.44 671 SER A N 1
ATOM 5367 C CA . SER A 1 671 ? 15.728 -4.542 -14.314 1.00 98.44 671 SER A CA 1
ATOM 5368 C C . SER A 1 671 ? 14.209 -4.392 -14.397 1.00 98.44 671 SER A C 1
ATOM 5370 O O . SER A 1 671 ? 13.571 -4.179 -13.375 1.00 98.44 671 SER A O 1
ATOM 5372 N N . ALA A 1 672 ? 13.603 -4.543 -15.577 1.00 98.06 672 ALA A N 1
ATOM 5373 C CA . ALA A 1 672 ? 12.155 -4.438 -15.749 1.00 98.06 672 ALA A CA 1
ATOM 5374 C C . ALA A 1 672 ? 11.398 -5.562 -15.025 1.00 98.06 672 ALA A C 1
ATOM 5376 O O . ALA A 1 672 ? 10.379 -5.291 -14.392 1.00 98.06 672 ALA A O 1
ATOM 5377 N N . ILE A 1 673 ? 11.907 -6.802 -15.047 1.00 98.50 673 ILE A N 1
ATOM 5378 C CA . ILE A 1 673 ? 11.330 -7.906 -14.260 1.00 98.50 673 ILE A CA 1
ATOM 5379 C C . ILE A 1 673 ? 11.425 -7.590 -12.761 1.00 98.50 673 ILE A C 1
ATOM 5381 O O . ILE A 1 673 ? 10.421 -7.690 -12.055 1.00 98.50 673 ILE A O 1
ATOM 5385 N N . LEU A 1 674 ? 12.591 -7.147 -12.281 1.00 98.69 674 LEU A N 1
ATOM 5386 C CA . LEU A 1 674 ? 12.809 -6.798 -10.871 1.00 98.69 674 LEU A CA 1
ATOM 5387 C C . LEU A 1 674 ? 11.974 -5.592 -10.417 1.00 98.69 674 LEU A C 1
ATOM 5389 O O . LEU A 1 674 ? 11.541 -5.550 -9.272 1.00 98.69 674 LEU A O 1
ATOM 5393 N N . LEU A 1 675 ? 11.710 -4.638 -11.311 1.00 98.56 675 LEU A N 1
ATOM 5394 C CA . LEU A 1 675 ? 10.886 -3.455 -11.058 1.00 98.56 675 LEU A CA 1
ATOM 5395 C C . LEU A 1 675 ? 9.378 -3.735 -11.117 1.00 98.56 675 LEU A C 1
ATOM 5397 O O . LEU A 1 675 ? 8.596 -2.914 -10.635 1.00 98.56 675 LEU A O 1
ATOM 5401 N N . SER A 1 676 ? 8.950 -4.870 -11.679 1.00 98.25 676 SER A N 1
ATOM 5402 C CA . SER A 1 676 ? 7.529 -5.194 -11.876 1.00 98.25 676 SER A CA 1
ATOM 5403 C C . SER A 1 676 ? 6.662 -5.200 -10.605 1.00 98.25 676 SER A C 1
ATOM 5405 O O . SER A 1 676 ? 5.492 -4.830 -10.716 1.00 98.25 676 SER A O 1
ATOM 5407 N N . PRO A 1 677 ? 7.171 -5.505 -9.389 1.00 98.38 677 PRO A N 1
ATOM 5408 C CA . PRO A 1 677 ? 6.384 -5.333 -8.169 1.00 98.38 677 PRO A CA 1
ATOM 5409 C C . PRO A 1 677 ? 6.062 -3.864 -7.854 1.00 98.38 677 PRO A C 1
ATOM 5411 O O . PRO A 1 677 ? 5.009 -3.565 -7.294 1.00 98.38 677 PRO A O 1
ATOM 5414 N N . ILE A 1 678 ? 6.937 -2.932 -8.237 1.00 98.50 678 ILE A N 1
ATOM 5415 C CA . ILE A 1 678 ? 6.826 -1.509 -7.889 1.00 98.50 678 ILE A CA 1
ATOM 5416 C C . ILE A 1 678 ? 6.136 -0.720 -9.007 1.00 98.50 678 ILE A C 1
ATOM 5418 O O . ILE A 1 678 ? 5.208 0.036 -8.729 1.00 98.50 678 ILE A O 1
ATOM 5422 N N . ILE A 1 679 ? 6.539 -0.927 -10.263 1.00 97.81 679 ILE A N 1
ATOM 5423 C CA . ILE A 1 679 ? 6.012 -0.241 -11.457 1.00 97.81 679 ILE A CA 1
ATOM 5424 C C . ILE A 1 679 ? 5.424 -1.248 -12.463 1.00 97.81 679 ILE A C 1
ATOM 5426 O O . ILE A 1 679 ? 5.973 -1.441 -13.550 1.00 97.81 679 ILE A O 1
ATOM 5430 N N . PRO A 1 680 ? 4.337 -1.957 -12.107 1.00 97.00 680 PRO A N 1
ATOM 5431 C CA . PRO A 1 680 ? 3.823 -3.074 -12.905 1.00 97.00 680 PRO A CA 1
ATOM 5432 C C . PRO A 1 680 ? 3.427 -2.672 -14.333 1.00 97.00 680 PRO A C 1
ATOM 5434 O O . PRO A 1 680 ? 3.633 -3.447 -15.270 1.00 97.00 680 PRO A O 1
ATOM 5437 N N . THR A 1 681 ? 2.898 -1.460 -14.523 1.00 94.94 681 THR A N 1
ATOM 5438 C CA . THR A 1 681 ? 2.421 -0.983 -15.829 1.00 94.94 681 THR A CA 1
ATOM 5439 C C . THR A 1 681 ? 3.596 -0.742 -16.775 1.00 94.94 681 THR A C 1
ATOM 5441 O O . THR A 1 681 ? 3.666 -1.317 -17.862 1.00 94.94 681 THR A O 1
ATOM 5444 N N . GLY A 1 682 ? 4.557 0.065 -16.335 1.00 95.12 682 GLY A N 1
ATOM 5445 C CA . GLY A 1 682 ? 5.755 0.417 -17.073 1.00 95.12 682 GLY A CA 1
ATOM 5446 C C . GLY A 1 682 ? 6.654 -0.790 -17.285 1.00 95.12 682 GLY A C 1
ATOM 5447 O O . GLY A 1 682 ? 7.115 -0.997 -18.401 1.00 95.12 682 GLY A O 1
ATOM 5448 N N . ALA A 1 683 ? 6.838 -1.649 -16.278 1.00 97.19 683 ALA A N 1
ATOM 5449 C CA . ALA A 1 683 ? 7.574 -2.902 -16.437 1.00 97.19 683 ALA A CA 1
ATOM 5450 C C . ALA A 1 683 ? 6.967 -3.788 -17.537 1.00 97.19 683 ALA A C 1
ATOM 5452 O O . ALA A 1 683 ? 7.702 -4.284 -18.392 1.00 97.19 683 ALA A O 1
ATOM 5453 N N . SER A 1 684 ? 5.635 -3.939 -17.577 1.00 95.50 684 SER A N 1
ATOM 5454 C CA . SER A 1 684 ? 4.977 -4.683 -18.658 1.00 95.50 684 SER A CA 1
ATOM 5455 C C . SER A 1 684 ? 5.227 -4.039 -20.018 1.00 95.50 684 SER A C 1
ATOM 5457 O O . SER A 1 684 ? 5.619 -4.745 -20.941 1.00 95.50 684 SER A O 1
ATOM 5459 N N . MET A 1 685 ? 5.066 -2.717 -20.137 1.00 94.19 685 MET A N 1
ATOM 5460 C CA . MET A 1 685 ? 5.305 -1.990 -21.390 1.00 94.19 685 MET A CA 1
ATOM 5461 C C . MET A 1 685 ? 6.749 -2.135 -21.886 1.00 94.19 685 MET A C 1
ATOM 5463 O O . MET A 1 685 ? 6.970 -2.307 -23.083 1.00 94.19 685 MET A O 1
ATOM 5467 N N . ILE A 1 686 ? 7.730 -2.103 -20.978 1.00 94.38 686 ILE A N 1
ATOM 5468 C CA . ILE A 1 686 ? 9.147 -2.318 -21.302 1.00 94.38 686 ILE A CA 1
ATOM 5469 C C . ILE A 1 686 ? 9.348 -3.736 -21.834 1.00 94.38 686 ILE A C 1
ATOM 5471 O O . ILE A 1 686 ? 9.936 -3.926 -22.895 1.00 94.38 686 ILE A O 1
ATOM 5475 N N . LEU A 1 687 ? 8.827 -4.741 -21.133 1.00 93.69 687 LEU A N 1
ATOM 5476 C CA . LEU A 1 687 ? 8.971 -6.142 -21.528 1.00 93.69 687 LEU A CA 1
ATOM 5477 C C . LEU A 1 687 ? 8.209 -6.456 -22.829 1.00 93.69 687 LEU A C 1
ATOM 5479 O O . LEU A 1 687 ? 8.687 -7.250 -23.634 1.00 93.69 687 LEU A O 1
ATOM 5483 N N . ASP A 1 688 ? 7.080 -5.787 -23.085 1.00 91.31 688 ASP A N 1
ATOM 5484 C CA . ASP A 1 688 ? 6.358 -5.823 -24.365 1.00 91.31 688 ASP A CA 1
ATOM 5485 C C . ASP A 1 688 ? 7.151 -5.155 -25.501 1.00 91.31 688 ASP A C 1
ATOM 5487 O O . ASP A 1 688 ? 7.007 -5.543 -26.664 1.00 91.31 688 ASP A O 1
ATOM 5491 N N . ALA A 1 689 ? 7.954 -4.129 -25.201 1.00 89.31 689 ALA A N 1
ATOM 5492 C CA . ALA A 1 689 ? 8.835 -3.478 -26.169 1.00 89.31 689 ALA A CA 1
ATOM 5493 C C . ALA A 1 689 ? 10.030 -4.362 -26.548 1.00 89.31 689 ALA A C 1
ATOM 5495 O O . ALA A 1 689 ? 10.422 -4.403 -27.712 1.00 89.31 689 ALA A O 1
ATOM 5496 N N . LEU A 1 690 ? 10.552 -5.116 -25.578 1.00 87.94 690 LEU A N 1
ATOM 5497 C CA . LEU A 1 690 ? 11.621 -6.099 -25.769 1.00 87.94 690 LEU A CA 1
ATOM 5498 C C . LEU A 1 690 ? 11.133 -7.459 -26.297 1.00 87.94 690 LEU A C 1
ATOM 5500 O O . LEU A 1 690 ? 11.934 -8.379 -26.415 1.00 87.94 690 LEU A O 1
ATOM 5504 N N . ASN A 1 691 ? 9.836 -7.599 -26.584 1.00 87.38 691 ASN A N 1
ATOM 5505 C CA . ASN A 1 691 ? 9.205 -8.841 -27.040 1.00 87.38 691 ASN A CA 1
ATOM 5506 C C . ASN A 1 691 ? 9.384 -10.047 -26.089 1.00 87.38 691 ASN A C 1
ATOM 5508 O O . ASN A 1 691 ? 9.438 -11.196 -26.515 1.00 87.38 691 ASN A O 1
ATOM 5512 N N . VAL A 1 692 ? 9.457 -9.804 -24.777 1.00 89.94 692 VAL A N 1
ATOM 5513 C CA . VAL A 1 692 ? 9.601 -10.865 -23.767 1.00 89.94 692 VAL A CA 1
ATOM 5514 C C . VAL A 1 692 ? 8.233 -11.510 -23.517 1.00 89.94 692 VAL A C 1
ATOM 5516 O O . VAL A 1 692 ? 7.335 -10.819 -23.027 1.00 89.94 692 VAL A O 1
ATOM 5519 N N . PRO A 1 693 ? 8.022 -12.813 -23.775 1.00 90.06 693 PRO A N 1
ATOM 5520 C CA . PRO A 1 693 ? 6.734 -13.471 -23.553 1.00 90.06 693 PRO A CA 1
ATOM 5521 C C . PRO A 1 693 ? 6.266 -13.388 -22.097 1.00 90.06 693 PRO A C 1
ATOM 5523 O O . PRO A 1 693 ? 7.081 -13.402 -21.180 1.00 90.06 693 PRO A O 1
ATOM 5526 N N . LYS A 1 694 ? 4.948 -13.346 -21.850 1.00 91.62 694 LYS A N 1
ATOM 5527 C CA . LYS A 1 694 ? 4.392 -13.195 -20.486 1.00 91.62 694 LYS A CA 1
ATOM 5528 C C . LYS A 1 694 ? 4.861 -14.279 -19.506 1.00 91.62 694 LYS A C 1
ATOM 5530 O O . LYS A 1 694 ? 5.135 -13.965 -18.353 1.00 91.62 694 LYS A O 1
ATOM 5535 N N . HIS A 1 695 ? 4.992 -15.524 -19.962 1.00 91.38 695 HIS A N 1
ATOM 5536 C CA . HIS A 1 695 ? 5.473 -16.643 -19.143 1.00 91.38 695 HIS A CA 1
ATOM 5537 C C . HIS A 1 695 ? 6.983 -16.564 -18.836 1.00 91.38 695 HIS A C 1
ATOM 5539 O O . HIS A 1 695 ? 7.447 -17.239 -17.925 1.00 91.38 695 HIS A O 1
ATOM 5545 N N . HIS A 1 696 ? 7.727 -15.684 -19.520 1.00 93.25 696 HIS A N 1
ATOM 5546 C CA . HIS A 1 696 ? 9.148 -15.392 -19.282 1.00 93.25 696 HIS A CA 1
ATOM 5547 C C . HIS A 1 696 ? 9.385 -14.138 -18.427 1.00 93.25 696 HIS A C 1
ATOM 5549 O O . HIS A 1 696 ? 10.496 -13.614 -18.367 1.00 93.25 696 HIS A O 1
ATOM 5555 N N . ARG A 1 697 ? 8.345 -13.633 -17.752 1.00 94.69 697 ARG A N 1
ATOM 5556 C CA . ARG A 1 697 ? 8.419 -12.451 -16.871 1.00 94.69 697 ARG A CA 1
ATOM 5557 C C . ARG A 1 697 ? 8.402 -12.820 -15.387 1.00 94.69 697 ARG A C 1
ATOM 5559 O O . ARG A 1 697 ? 7.950 -12.027 -14.571 1.00 94.69 697 ARG A O 1
ATOM 5566 N N . THR A 1 698 ? 8.848 -14.025 -15.038 1.00 96.00 698 THR A N 1
ATOM 5567 C CA . THR A 1 698 ? 8.925 -14.512 -13.651 1.00 96.00 698 THR A CA 1
ATOM 5568 C C . THR A 1 698 ? 10.339 -14.367 -13.086 1.00 96.00 698 THR A C 1
ATOM 5570 O O . THR A 1 698 ? 11.298 -14.101 -13.816 1.00 96.00 698 THR A O 1
ATOM 5573 N N . TRP A 1 699 ? 10.491 -14.575 -11.775 1.00 96.50 699 TRP A N 1
ATOM 5574 C CA . TRP A 1 699 ? 11.782 -14.469 -11.093 1.00 96.50 699 TRP A CA 1
ATOM 5575 C C . TRP A 1 699 ? 12.861 -15.373 -11.702 1.00 96.50 699 TRP A C 1
ATOM 5577 O O . TRP A 1 699 ? 14.015 -14.963 -11.800 1.00 96.50 699 TRP A O 1
ATOM 5587 N N . SER A 1 700 ? 12.512 -16.574 -12.177 1.00 94.81 700 SER A N 1
ATOM 5588 C CA . SER A 1 700 ? 13.473 -17.503 -12.795 1.00 94.81 700 SER A CA 1
ATOM 5589 C C . SER A 1 700 ? 14.143 -16.940 -14.051 1.00 94.81 700 SER A C 1
ATOM 5591 O O . SER A 1 700 ? 15.256 -17.349 -14.385 1.00 94.81 700 SER A O 1
ATOM 5593 N N . PHE A 1 701 ? 13.511 -15.971 -14.720 1.00 95.56 701 PHE A N 1
ATOM 5594 C CA . PHE A 1 701 ? 14.066 -15.298 -15.891 1.00 95.56 701 PHE A CA 1
ATOM 5595 C C . PHE A 1 701 ? 14.899 -14.065 -15.537 1.00 95.56 701 PHE A C 1
ATOM 5597 O O . PHE A 1 701 ? 15.461 -13.453 -16.432 1.00 95.56 701 PHE A O 1
ATOM 5604 N N . THR A 1 702 ? 15.079 -13.712 -14.264 1.00 96.31 702 THR A N 1
ATOM 5605 C CA . THR A 1 702 ? 16.015 -12.635 -13.875 1.00 96.31 702 THR A CA 1
ATOM 5606 C C . THR A 1 702 ? 17.489 -13.015 -14.068 1.00 96.31 702 THR A C 1
ATOM 5608 O O . THR A 1 702 ? 18.358 -12.157 -13.956 1.00 96.31 702 THR A O 1
ATOM 5611 N N . LYS A 1 703 ? 17.782 -14.280 -14.397 1.00 94.25 703 LYS A N 1
ATOM 5612 C CA . LYS A 1 703 ? 19.129 -14.756 -14.726 1.00 94.25 703 LYS A CA 1
ATOM 5613 C C . LYS A 1 703 ? 19.623 -14.182 -16.055 1.00 94.25 703 LYS A C 1
ATOM 5615 O O . LYS A 1 703 ? 18.856 -14.092 -17.021 1.00 94.25 703 LYS A O 1
ATOM 5620 N N . LEU A 1 704 ? 20.916 -13.867 -16.096 1.00 94.56 704 LEU A N 1
ATOM 5621 C CA . LEU A 1 704 ? 21.621 -13.418 -17.293 1.00 94.56 704 LEU A CA 1
ATOM 5622 C C . LEU A 1 704 ? 21.567 -14.489 -18.393 1.00 94.56 704 LEU A C 1
ATOM 5624 O O . LEU A 1 704 ? 21.864 -15.655 -18.147 1.00 94.56 704 LEU A O 1
ATOM 5628 N N . GLY A 1 705 ? 21.174 -14.087 -19.602 1.00 91.38 705 GLY A N 1
ATOM 5629 C CA . GLY A 1 705 ? 21.105 -14.956 -20.780 1.00 91.38 705 GLY A CA 1
ATOM 5630 C C . GLY A 1 705 ? 19.883 -15.882 -20.836 1.00 91.38 705 GLY A C 1
ATOM 5631 O O . GLY A 1 705 ? 19.830 -16.770 -21.684 1.00 91.38 705 GLY A O 1
ATOM 5632 N N . SER A 1 706 ? 18.885 -15.702 -19.969 1.00 90.44 706 SER A N 1
ATOM 5633 C CA . SER A 1 706 ? 17.731 -16.609 -19.918 1.00 90.44 706 SER A CA 1
ATOM 5634 C C . SER A 1 706 ? 16.779 -16.451 -21.120 1.00 90.44 706 SER A C 1
ATOM 5636 O O . SER A 1 706 ? 16.326 -15.345 -21.411 1.00 90.44 706 SER A O 1
ATOM 5638 N N . ALA A 1 707 ? 16.438 -17.579 -21.761 1.00 82.44 707 ALA A N 1
ATOM 5639 C CA . ALA A 1 707 ? 15.385 -17.756 -22.779 1.00 82.44 707 ALA A CA 1
ATOM 5640 C C . ALA A 1 707 ? 15.534 -17.038 -24.136 1.00 82.44 707 ALA A C 1
ATOM 5642 O O . ALA A 1 707 ? 14.552 -16.889 -24.866 1.00 82.44 707 ALA A O 1
ATOM 5643 N N . TRP A 1 708 ? 16.755 -16.672 -24.539 1.00 83.19 708 TRP A N 1
ATOM 5644 C CA . TRP A 1 708 ? 16.999 -16.043 -25.848 1.00 83.19 708 TRP A CA 1
ATOM 5645 C C . TRP A 1 708 ? 16.615 -16.909 -27.055 1.00 83.19 708 TRP A C 1
ATOM 5647 O O . TRP A 1 708 ? 16.068 -16.384 -28.025 1.00 83.19 708 TRP A O 1
ATOM 5657 N N . SER A 1 709 ? 16.807 -18.230 -26.975 1.00 75.19 709 SER A N 1
ATOM 5658 C CA . SER A 1 709 ? 16.404 -19.171 -28.031 1.00 75.19 709 SER A CA 1
ATOM 5659 C C . SER A 1 709 ? 14.897 -19.162 -28.299 1.00 75.19 709 SER A C 1
ATOM 5661 O O . SER A 1 709 ? 14.464 -19.406 -29.420 1.00 75.19 709 SER A O 1
ATOM 5663 N N . GLU A 1 710 ? 14.087 -18.861 -27.285 1.00 73.81 710 GLU A N 1
ATOM 5664 C CA . GLU A 1 710 ? 12.626 -18.831 -27.383 1.00 73.81 710 GLU A CA 1
ATOM 5665 C C . GLU A 1 710 ? 12.090 -17.444 -27.758 1.00 73.81 710 GLU A C 1
ATOM 5667 O O . GLU A 1 710 ? 11.013 -17.333 -28.346 1.00 73.81 710 GLU A O 1
ATOM 5672 N N . PHE A 1 711 ? 12.848 -16.378 -27.478 1.00 71.56 711 PHE A N 1
ATOM 5673 C CA . PHE A 1 711 ? 12.502 -15.022 -27.911 1.00 71.56 711 PHE A CA 1
ATOM 5674 C C . PHE A 1 711 ? 12.518 -14.890 -29.445 1.00 71.56 711 PHE A C 1
ATOM 5676 O O . PHE A 1 711 ? 11.659 -14.211 -30.002 1.00 71.56 711 PHE A O 1
ATOM 5683 N N . LEU A 1 712 ? 13.416 -15.613 -30.130 1.00 59.50 712 LEU A N 1
ATOM 5684 C CA . LEU A 1 712 ? 13.512 -15.658 -31.597 1.00 59.50 712 LEU A CA 1
ATOM 5685 C C . LEU A 1 712 ? 12.308 -16.313 -32.290 1.00 59.50 712 LEU A C 1
ATOM 5687 O O . LEU A 1 712 ? 11.977 -15.943 -33.413 1.00 59.50 712 LEU A O 1
ATOM 5691 N N . ASN A 1 713 ? 11.652 -17.274 -31.635 1.00 56.72 713 ASN A N 1
ATOM 5692 C CA . ASN A 1 713 ? 10.580 -18.064 -32.252 1.00 56.72 713 ASN A CA 1
ATOM 5693 C C . ASN A 1 713 ? 9.249 -17.304 -32.371 1.00 56.72 713 ASN A C 1
ATOM 5695 O O . ASN A 1 713 ? 8.375 -17.736 -33.118 1.00 56.72 713 ASN A O 1
ATOM 5699 N N . ASN A 1 714 ? 9.077 -16.196 -31.638 1.00 56.69 714 ASN A N 1
ATOM 5700 C CA . ASN A 1 714 ? 7.824 -15.434 -31.626 1.00 56.69 714 ASN A CA 1
ATOM 5701 C C . ASN A 1 714 ? 7.836 -14.226 -32.580 1.00 56.69 714 ASN A C 1
ATOM 5703 O O . ASN A 1 714 ? 6.809 -13.945 -33.188 1.00 56.69 714 ASN A O 1
ATOM 5707 N N . ASP A 1 715 ? 8.969 -13.526 -32.713 1.00 62.00 715 ASP A N 1
ATOM 5708 C CA . ASP A 1 715 ? 9.250 -12.514 -33.748 1.00 62.00 715 ASP A CA 1
ATOM 5709 C C . ASP A 1 715 ? 10.756 -12.173 -33.678 1.00 62.00 715 ASP A C 1
ATOM 5711 O O . ASP A 1 715 ? 11.212 -11.718 -32.620 1.00 62.00 715 ASP A O 1
ATOM 5715 N N . PRO A 1 716 ? 11.552 -12.392 -34.742 1.00 61.41 716 PRO A N 1
ATOM 5716 C CA . PRO A 1 716 ? 12.983 -12.090 -34.727 1.00 61.41 716 PRO A CA 1
ATOM 5717 C C . PRO A 1 716 ? 13.277 -10.582 -34.703 1.00 61.41 716 PRO A C 1
ATOM 5719 O O . PRO A 1 716 ? 14.419 -10.186 -34.458 1.00 61.41 716 PRO A O 1
ATOM 5722 N N . HIS A 1 717 ? 12.277 -9.727 -34.944 1.00 66.62 717 HIS A N 1
ATOM 5723 C CA . HIS A 1 717 ? 12.450 -8.283 -34.982 1.00 66.62 717 HIS A CA 1
ATOM 5724 C C . HIS A 1 717 ? 12.017 -7.618 -33.673 1.00 66.62 717 HIS A C 1
ATOM 5726 O O . HIS A 1 717 ? 10.865 -7.650 -33.244 1.00 66.62 717 HIS A O 1
ATOM 5732 N N . LEU A 1 718 ? 12.966 -6.926 -33.046 1.00 72.50 718 LEU A N 1
ATOM 5733 C CA . LEU A 1 718 ? 12.692 -6.047 -31.914 1.00 72.50 718 LEU A CA 1
ATOM 5734 C C . LEU A 1 718 ? 11.846 -4.853 -32.367 1.00 72.50 718 LEU A C 1
ATOM 5736 O O . LEU A 1 718 ? 12.117 -4.269 -33.420 1.00 72.50 718 LEU A O 1
ATOM 5740 N N . LYS A 1 719 ? 10.879 -4.423 -31.543 1.00 80.62 719 LYS A N 1
ATOM 5741 C CA . LYS A 1 719 ? 10.132 -3.188 -31.819 1.00 80.62 719 LYS A CA 1
ATOM 5742 C C . LYS A 1 719 ? 11.102 -2.015 -31.929 1.00 80.62 719 LYS A C 1
ATOM 5744 O O . LYS A 1 719 ? 11.967 -1.839 -31.073 1.00 80.62 719 LYS A O 1
ATOM 5749 N N . LYS A 1 720 ? 10.937 -1.204 -32.973 1.00 85.19 720 LYS A N 1
ATOM 5750 C CA . LYS A 1 720 ? 11.773 -0.028 -33.224 1.00 85.19 720 LYS A CA 1
ATOM 5751 C C . LYS A 1 720 ? 11.023 1.263 -32.948 1.00 85.19 720 LYS A C 1
ATOM 5753 O O . LYS A 1 720 ? 9.804 1.312 -33.092 1.00 85.19 720 LYS A O 1
ATOM 5758 N N . ASP A 1 721 ? 11.777 2.287 -32.558 1.00 84.44 721 ASP A N 1
ATOM 5759 C CA . ASP A 1 721 ? 11.311 3.664 -32.360 1.00 84.44 721 ASP A CA 1
ATOM 5760 C C . ASP A 1 721 ? 10.031 3.746 -31.510 1.00 84.44 721 ASP A C 1
ATOM 5762 O O . ASP A 1 721 ? 9.041 4.391 -31.868 1.00 84.44 721 ASP A O 1
ATOM 5766 N N . ILE A 1 722 ? 10.041 3.050 -30.369 1.00 85.62 722 ILE A N 1
ATOM 5767 C CA . ILE A 1 722 ? 8.894 3.029 -29.464 1.00 85.62 722 ILE A CA 1
ATOM 5768 C C . ILE A 1 722 ? 8.590 4.433 -28.925 1.00 85.62 722 ILE A C 1
ATOM 5770 O O . ILE A 1 722 ? 9.481 5.257 -28.709 1.00 85.62 722 ILE A O 1
ATOM 5774 N N . THR A 1 723 ? 7.314 4.696 -28.642 1.00 86.25 723 THR A N 1
ATOM 5775 C CA . THR A 1 723 ? 6.938 5.896 -27.886 1.00 86.25 723 THR A CA 1
ATOM 5776 C C . THR A 1 723 ? 7.554 5.833 -26.487 1.00 86.25 723 THR A C 1
ATOM 5778 O O . THR A 1 723 ? 7.627 4.759 -25.888 1.00 86.25 723 THR A O 1
ATOM 5781 N N . ALA A 1 724 ? 7.998 6.981 -25.966 1.00 85.50 724 ALA A N 1
ATOM 5782 C CA . ALA A 1 724 ? 8.583 7.063 -24.633 1.00 85.50 724 ALA A CA 1
ATOM 5783 C C . ALA A 1 724 ? 7.620 6.489 -23.580 1.00 85.50 724 ALA A C 1
ATOM 5785 O O . ALA A 1 724 ? 6.491 6.957 -23.445 1.00 85.50 724 ALA A O 1
ATOM 5786 N N . ILE A 1 725 ? 8.088 5.480 -22.839 1.00 86.12 725 ILE A N 1
ATOM 5787 C CA . ILE A 1 725 ? 7.302 4.791 -21.803 1.00 86.12 725 ILE A CA 1
ATOM 5788 C C . ILE A 1 725 ? 7.016 5.738 -20.636 1.00 86.12 725 ILE A C 1
ATOM 5790 O O . ILE A 1 725 ? 5.895 5.792 -20.140 1.00 86.12 725 ILE A O 1
ATOM 5794 N N . TYR A 1 726 ? 8.020 6.529 -20.257 1.00 87.00 726 TYR A N 1
ATOM 5795 C CA . TYR A 1 726 ? 7.882 7.623 -19.307 1.00 87.00 726 TYR A CA 1
ATOM 5796 C C . TYR A 1 726 ? 8.149 8.944 -20.034 1.00 87.00 726 TYR A C 1
ATOM 5798 O O . TYR A 1 726 ? 9.289 9.187 -20.446 1.00 87.00 726 TYR A O 1
ATOM 5806 N N . PRO A 1 727 ? 7.129 9.797 -20.242 1.00 84.88 727 PRO A N 1
ATOM 5807 C CA . PRO A 1 727 ? 7.357 11.130 -20.773 1.00 84.88 727 PRO A CA 1
ATOM 5808 C C . PRO A 1 727 ? 8.122 11.967 -19.744 1.00 84.88 727 PRO A C 1
ATOM 5810 O O . PRO A 1 727 ? 7.907 11.837 -18.538 1.00 84.88 727 PRO A O 1
ATOM 5813 N N . ARG A 1 728 ? 9.006 12.855 -20.215 1.00 89.88 728 ARG A N 1
ATOM 5814 C CA . ARG A 1 728 ? 9.665 13.810 -19.321 1.00 89.88 728 ARG A CA 1
ATOM 5815 C C . ARG A 1 728 ? 8.613 14.730 -18.710 1.00 89.88 728 ARG A C 1
ATOM 5817 O O . ARG A 1 728 ? 7.819 15.330 -19.431 1.00 89.88 728 ARG A O 1
ATOM 5824 N N . LEU A 1 729 ? 8.654 14.857 -17.392 1.00 89.19 729 LEU A N 1
ATOM 5825 C CA . LEU A 1 729 ? 7.769 15.736 -16.646 1.00 89.19 729 LEU A CA 1
ATOM 5826 C C . LEU A 1 729 ? 8.192 17.201 -16.806 1.00 89.19 729 LEU A C 1
ATOM 5828 O O . LEU A 1 729 ? 9.388 17.512 -16.779 1.00 89.19 729 LEU A O 1
ATOM 5832 N N . ASP A 1 730 ? 7.208 18.093 -16.927 1.00 86.19 730 ASP A N 1
ATOM 5833 C CA . ASP A 1 730 ? 7.421 19.537 -17.051 1.00 86.19 730 ASP A CA 1
ATOM 5834 C C . ASP A 1 730 ? 7.761 20.168 -15.691 1.00 86.19 730 ASP A C 1
ATOM 5836 O O . ASP A 1 730 ? 7.158 19.841 -14.667 1.00 86.19 730 ASP A O 1
ATOM 5840 N N . LYS A 1 731 ? 8.709 21.113 -15.684 1.00 81.56 731 LYS A N 1
ATOM 5841 C CA . LYS A 1 731 ? 9.066 21.892 -14.493 1.00 81.56 731 LYS A CA 1
ATOM 5842 C C . LYS A 1 731 ? 7.888 22.699 -13.941 1.00 81.56 731 LYS A C 1
ATOM 5844 O O . LYS A 1 731 ? 7.930 23.049 -12.769 1.00 81.56 731 LYS A O 1
ATOM 5849 N N . THR A 1 732 ? 6.830 22.949 -14.714 1.00 78.00 732 THR A N 1
ATOM 5850 C CA . THR A 1 732 ? 5.589 23.544 -14.187 1.00 78.00 732 THR A CA 1
ATOM 5851 C C . THR A 1 732 ? 4.924 22.706 -13.091 1.00 78.00 732 THR A C 1
ATOM 5853 O O . THR A 1 732 ? 4.069 23.223 -12.391 1.00 78.00 732 THR A O 1
ATOM 5856 N N . LEU A 1 733 ? 5.279 21.425 -12.931 1.00 71.56 733 LEU A N 1
ATOM 5857 C CA . LEU A 1 733 ? 4.781 20.571 -11.842 1.00 71.56 733 LEU A CA 1
ATOM 5858 C C . LEU A 1 733 ? 5.474 20.819 -10.492 1.00 71.56 733 LEU A C 1
ATOM 5860 O O . LEU A 1 733 ? 5.091 20.211 -9.498 1.00 71.56 733 LEU A O 1
ATOM 5864 N N . ILE A 1 734 ? 6.524 21.642 -10.462 1.00 74.12 734 ILE A N 1
ATOM 5865 C CA . ILE A 1 734 ? 7.266 22.009 -9.244 1.00 74.12 734 ILE A CA 1
ATOM 5866 C C . ILE A 1 734 ? 7.350 23.531 -9.039 1.00 74.12 734 ILE A C 1
ATOM 5868 O O . ILE A 1 734 ? 8.075 23.981 -8.152 1.00 74.12 734 ILE A O 1
ATOM 5872 N N . MET A 1 735 ? 6.671 24.307 -9.890 1.00 46.97 735 MET A N 1
ATOM 5873 C CA . MET A 1 735 ? 6.527 25.767 -9.812 1.00 46.97 735 MET A CA 1
ATOM 5874 C C . MET A 1 735 ? 5.123 26.102 -9.331 1.00 46.97 735 MET A C 1
ATOM 5876 O O . MET A 1 735 ? 5.005 27.046 -8.521 1.00 46.97 735 MET A O 1
#

pLDDT: mean 80.58, std 18.38, range [29.23, 98.69]

Foldseek 3Di:
DVVVLVVVVVVVDDPVVSVVVVPPPPQLPDQLLPDDLLSLLLLLLQLCCAQQVDFLLQLQQWAPVPWDADPFKIKTWGFAQVDDDPRGGDTDITIGTFAPPSSNGSSNSLVSSVVPADPDFQWAADPVGRVDIGRHSAADPVDSNHHQDSVSSQVSNQVVLVVVDDPDDDQDRSNARHCHVLVVPQADVVCRSNASDDDDPVVLQSRPPLFDDADFPQLLLLLLLQLLLQVQCVLQVDDDAAEDEDLQFDLSLVVSCVSSVHDSVVSSVSRRVSSVSLCVLLVRDHPYYDYLPDPLLLLLLQVLLVLLVVLVQKDKDKDWFWAFPVVRDGDDPVQKDWDADPVPRDIFIAGPVPRTTIDTDIDTFMKGNLQVCLVVLLCCLVVLQAAEPDPVLSVVLNVVSVVTDDIDGQKDACVSTVGARAHVPHNRIHGDSLSSVLSVQVSVQSCSPDVDSPPPCPPPQEDREASVCSCSLSRVNVSSCVSSVHDHHRYYQHAAAEDEPPHRDDVVVVRTDDVVVVCVQQNSLLSLQLSLAQGDRVYYGYDDLVSSLCSCQVQVCVLQLVLLQVLQAPLFDAQLVLLLVCLVCVVPDDDDPLCVVLSVLLQCLLVVLSVCSSSSNSNVNSVSLSVSSVVLVVLLVVLVLSVCSVDNPDPVNSNSSNVNSNSSLLSNLLSLLSCCSRRVPLSVVSCVQQQPDPVCSHSVNSHRSPPSVVSVVVPSDGNHNDDRSRDNRDCVSND

Organism: NCBI:txid133385

Radius of gyration: 33.71 Å; chains: 1; bounding box: 86×76×83 Å

InterPro domains:
  IPR009080 Aminoacyl-tRNA synthetase, class Ia, anticodon-binding [SSF47323] (556-715)
  IPR011010 DNA breaking-rejoining enzyme, catalytic core [SSF56349] (36-212)
  IPR013762 Integrase-like, catalytic domain superfamily [G3DSA:1.10.443.10] (23-209)
  IPR014729 Rossmann-like alpha/beta/alpha sandwich fold [G3DSA:3.40.50.620] (214-540)
  IPR014758 Methionyl-tRNA synthetase [TIGR00398] (213-699)
  IPR015413 Methionyl/Leucyl tRNA synthetase [PF09334] (213-568)
  IPR023457 Methionine-tRNA synthetase, type 2 [PTHR43326] (213-731)
  IPR033911 Methioninyl-tRNA synthetase core domain [PR01041] (236-250)
  IPR033911 Methioninyl-tRNA synthetase core domain [PR01041] (284-295)
  IPR033911 Methioninyl-tRNA synthetase core domain [PR01041] (431-442)
  IPR033911 Methioninyl-tRNA synthetase core domain [PR01041] (463-478)
  IPR033911 Methioninyl-tRNA synthetase core domain [PR01041] (555-566)
  IPR033911 Methioninyl-tRNA synthetase core domain [cd00814] (214-543)

Sequence (735 aa):
METQQSSLKDQGYSDAAIRIMVSNQRSVKRPTNLLSLKDLTEKTCWLLAACGFMRASNIHRIDVVRTTLSDTSVRFVIVAPKEKRQGRPIERPCKIKAYNNKLMCPVDAYRIYKQKVANVPCTSPHVNNNDIIINHLFRYIKDNSKPLSVDSISRNIKSITKLIVTNGKQIPKARAIGATLAASAGISSDVIISHAFWSGYDMFDNYYRLSREPPHIGHVYSAALADFLARFHKLKGNTVKLSTGTDEHGIKVQTASKIANIDPYVFCTQNSFKFKNLFDLANIEYTDYIRTTDEYHKKTVEKLWNILVQRGYIYKGEHTGWYSITDEAFYTQEQIVQETDKSTGLSFYKSIETGSTVELTNEINYKFKLSSFNQRLLELVQSDSILISPENKKNEVLSWLNQGLNDISISRPTSRLSWGIPVPGDSTQTIYVWIDALINYLSVNGFSKSDFVQDGFFPPEYQIVGKDILRFHSIYWPALLMAADLPLPKRIIAHGHWMMDKLKMSKSRGNVVDPIAVIRDYGVDGFRYFLARIGSISTDNNYSQSEIFKCINTELVDHLGNLISRCLSSKLDFDVSAFTKIASEINHNRPDINDCPIHDNLISLPDTVASLYSDANFSTALTHINRTLGLANKYFTQNAPWLLTKHPKSSQENVRMNIAGFYTFESIRISAILLSPIIPTGASMILDALNVPKHHRTWSFTKLGSAWSEFLNNDPHLKKDITAIYPRLDKTLIM